Protein AF-0000000067177682 (afdb_homodimer)

Organism: Mycolicibacterium smegmatis (strain ATCC 700084 / mc(2)155) (NCBI:txid246196)

Structure (mmCIF, N/CA/C/O backbone):
data_AF-0000000067177682-model_v1
#
loop_
_entity.id
_entity.type
_entity.pdbx_description
1 polymer 'Short chain dehydrogenase'
#
loop_
_atom_site.group_PDB
_atom_site.id
_atom_site.type_symbol
_atom_site.label_atom_id
_atom_site.label_alt_id
_atom_site.label_comp_id
_atom_site.label_asym_id
_atom_site.label_entity_id
_atom_site.label_seq_id
_atom_site.pdbx_PDB_ins_code
_atom_site.Cartn_x
_atom_site.Cartn_y
_atom_site.Cartn_z
_atom_site.occupancy
_atom_site.B_iso_or_equiv
_atom_site.auth_seq_id
_atom_site.auth_comp_id
_atom_site.auth_asym_id
_atom_site.auth_atom_id
_atom_site.pdbx_PDB_model_num
ATOM 1 N N . MET A 1 1 ? -2.9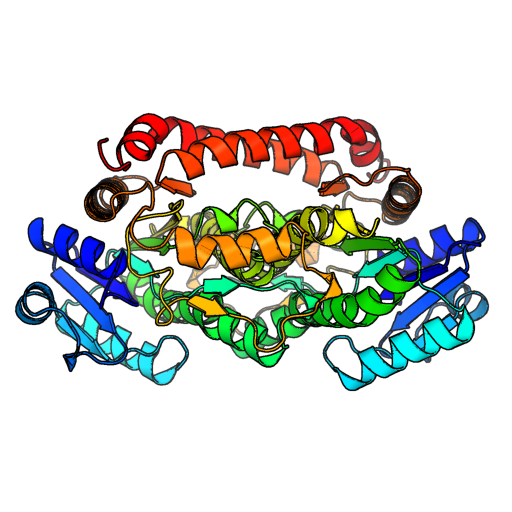43 -32.594 -14.047 1 87.12 1 MET A N 1
ATOM 2 C CA . MET A 1 1 ? -1.732 -31.891 -13.664 1 87.12 1 MET A CA 1
ATOM 3 C C . MET A 1 1 ? -2.043 -30.422 -13.344 1 87.12 1 MET A C 1
ATOM 5 O O . MET A 1 1 ? -3.004 -29.859 -13.875 1 87.12 1 MET A O 1
ATOM 9 N N . THR A 1 2 ? -1.311 -29.797 -12.328 1 96.5 2 THR A N 1
ATOM 10 C CA . THR A 1 2 ? -1.549 -28.406 -11.93 1 96.5 2 THR A CA 1
ATOM 11 C C . THR A 1 2 ? -0.882 -27.438 -12.898 1 96.5 2 THR A C 1
ATOM 13 O O . THR A 1 2 ? 0.23 -27.688 -13.367 1 96.5 2 THR A O 1
ATOM 16 N N . VAL A 1 3 ? -1.558 -26.391 -13.32 1 98.75 3 VAL A N 1
ATOM 17 C CA . VAL A 1 3 ? -1.042 -25.406 -14.258 1 98.75 3 VAL A CA 1
ATOM 18 C C . VAL A 1 3 ? -0.619 -24.141 -13.5 1 98.75 3 VAL A C 1
ATOM 20 O O . VAL A 1 3 ? -1.443 -23.5 -12.852 1 98.75 3 VAL A O 1
ATOM 23 N N . TRP A 1 4 ? 0.678 -23.797 -13.57 1 98.88 4 TRP A N 1
ATOM 24 C CA . TRP A 1 4 ? 1.24 -22.578 -12.977 1 98.88 4 TRP A CA 1
ATOM 25 C C . TRP A 1 4 ? 1.481 -21.516 -14.047 1 98.88 4 TRP A C 1
ATOM 27 O O . TRP A 1 4 ? 2.078 -21.797 -15.086 1 98.88 4 TRP A O 1
ATOM 37 N N . PHE A 1 5 ? 0.987 -20.312 -13.852 1 98.94 5 PHE A N 1
ATOM 38 C CA . PHE A 1 5 ? 1.307 -19.156 -14.672 1 98.94 5 PHE A CA 1
ATOM 39 C C . PHE A 1 5 ? 2.111 -18.125 -13.875 1 98.94 5 PHE A C 1
ATOM 41 O O . PHE A 1 5 ? 1.628 -17.594 -12.875 1 98.94 5 PHE A O 1
ATOM 48 N N . ILE A 1 6 ? 3.355 -17.875 -14.289 1 98.94 6 ILE A N 1
ATOM 49 C CA . ILE A 1 6 ? 4.301 -17.062 -13.531 1 98.94 6 ILE A CA 1
ATOM 50 C C . ILE A 1 6 ? 4.738 -15.859 -14.367 1 98.94 6 ILE A C 1
ATOM 52 O O . ILE A 1 6 ? 5.277 -16.016 -15.461 1 98.94 6 ILE A O 1
ATOM 56 N N . THR A 1 7 ? 4.5 -14.664 -13.859 1 98.81 7 THR A N 1
ATOM 57 C CA . THR A 1 7 ? 4.949 -13.469 -14.562 1 98.81 7 THR A CA 1
ATOM 58 C C . THR A 1 7 ? 6.371 -13.094 -14.141 1 98.81 7 THR A C 1
ATOM 60 O O . THR A 1 7 ? 6.762 -13.32 -12.992 1 98.81 7 THR A O 1
ATOM 63 N N . GLY A 1 8 ? 7.105 -12.445 -15.039 1 96.06 8 GLY A N 1
ATOM 64 C CA . GLY A 1 8 ? 8.461 -12.008 -14.727 1 96.06 8 GLY A CA 1
ATOM 65 C C . GLY A 1 8 ? 9.375 -13.148 -14.328 1 96.06 8 GLY A C 1
ATOM 66 O O . GLY A 1 8 ? 10.047 -13.078 -13.297 1 96.06 8 GLY A O 1
ATOM 67 N N . ALA A 1 9 ? 9.539 -14.156 -15.188 1 94.62 9 ALA A N 1
ATOM 68 C CA . ALA A 1 9 ? 10.188 -15.406 -14.789 1 94.62 9 ALA A CA 1
ATOM 69 C C . ALA A 1 9 ? 11.492 -15.609 -15.547 1 94.62 9 ALA A C 1
ATOM 71 O O . ALA A 1 9 ? 11.961 -16.75 -15.695 1 94.62 9 ALA A O 1
ATOM 72 N N . SER A 1 10 ? 12.047 -14.531 -16.062 1 92.38 10 SER A N 1
ATOM 73 C CA . SER A 1 10 ? 13.258 -14.68 -16.844 1 92.38 10 SER A CA 1
ATOM 74 C C . SER A 1 10 ? 14.492 -14.789 -15.961 1 92.38 10 SER A C 1
ATOM 76 O O . SER A 1 10 ? 15.555 -15.227 -16.406 1 92.38 10 SER A O 1
ATOM 78 N N . ARG A 1 11 ? 14.375 -14.352 -14.758 1 90.44 11 ARG A N 1
ATOM 79 C CA . ARG A 1 11 ? 15.492 -14.406 -13.82 1 90.44 11 ARG A CA 1
ATOM 80 C C . ARG A 1 11 ? 14.992 -14.383 -12.375 1 90.44 11 ARG A C 1
ATOM 82 O O . ARG A 1 11 ? 13.781 -14.359 -12.133 1 90.44 11 ARG A O 1
ATOM 89 N N . GLY A 1 12 ? 15.922 -14.57 -11.5 1 92.56 12 GLY A N 1
ATOM 90 C CA . GLY A 1 12 ? 15.648 -14.359 -10.086 1 92.56 12 GLY A CA 1
ATOM 91 C C . GLY A 1 12 ? 14.648 -15.359 -9.523 1 92.56 12 GLY A C 1
ATOM 92 O O . GLY A 1 12 ? 14.703 -16.547 -9.836 1 92.56 12 GLY A O 1
ATOM 93 N N . LEU A 1 13 ? 13.867 -14.859 -8.625 1 95.38 13 LEU A N 1
ATOM 94 C CA . LEU A 1 13 ? 12.914 -15.688 -7.891 1 95.38 13 LEU A CA 1
ATOM 95 C C . LEU A 1 13 ? 11.891 -16.312 -8.836 1 95.38 13 LEU A C 1
ATOM 97 O O . LEU A 1 13 ? 11.516 -17.469 -8.68 1 95.38 13 LEU A O 1
ATOM 101 N N . GLY A 1 14 ? 11.406 -15.555 -9.859 1 97.12 14 GLY A N 1
ATOM 102 C CA . GLY A 1 14 ? 10.453 -16.062 -10.828 1 97.12 14 GLY A CA 1
ATOM 103 C C . GLY A 1 14 ? 10.969 -17.266 -11.594 1 97.12 14 GLY A C 1
ATOM 104 O O . GLY A 1 14 ? 10.25 -18.25 -11.758 1 97.12 14 GLY A O 1
ATOM 105 N N . ALA A 1 15 ? 12.195 -17.172 -12.016 1 97.38 15 ALA A N 1
ATOM 106 C CA . ALA A 1 15 ? 12.805 -18.297 -12.734 1 97.38 15 ALA A CA 1
ATOM 107 C C . ALA A 1 15 ? 12.93 -19.516 -11.836 1 97.38 15 ALA A C 1
ATOM 109 O O . ALA A 1 15 ? 12.695 -20.656 -12.273 1 97.38 15 ALA A O 1
ATOM 110 N N . GLN A 1 16 ? 13.312 -19.266 -10.578 1 97.88 16 GLN A N 1
ATOM 111 C CA . GLN A 1 16 ? 13.484 -20.375 -9.656 1 97.88 16 GLN A CA 1
ATOM 112 C C . GLN A 1 16 ? 12.148 -21.031 -9.328 1 97.88 16 GLN A C 1
ATOM 114 O O . GLN A 1 16 ? 12.07 -22.25 -9.188 1 97.88 16 GLN A O 1
ATOM 119 N N . ILE A 1 17 ? 11.094 -20.25 -9.195 1 98.62 17 ILE A N 1
ATOM 120 C CA . ILE A 1 17 ? 9.766 -20.812 -8.969 1 98.62 17 ILE A CA 1
ATOM 121 C C . ILE A 1 17 ? 9.344 -21.656 -10.164 1 98.62 17 ILE A C 1
ATOM 123 O O . ILE A 1 17 ? 8.812 -22.75 -10 1 98.62 17 ILE A O 1
ATOM 127 N N . ALA A 1 18 ? 9.586 -21.156 -11.367 1 98.69 18 ALA A N 1
ATOM 128 C CA . ALA A 1 18 ? 9.266 -21.906 -12.578 1 98.69 18 ALA A CA 1
ATOM 129 C C . ALA A 1 18 ? 9.992 -23.234 -12.602 1 98.69 18 ALA A C 1
ATOM 131 O O . ALA A 1 18 ? 9.383 -24.281 -12.852 1 98.69 18 ALA A O 1
ATOM 132 N N . ARG A 1 19 ? 11.32 -23.25 -12.289 1 98.5 19 ARG A N 1
ATOM 133 C CA . ARG A 1 19 ? 12.117 -24.469 -12.266 1 98.5 19 ARG A CA 1
ATOM 134 C C . ARG A 1 19 ? 11.555 -25.469 -11.266 1 98.5 19 ARG A C 1
ATOM 136 O O . ARG A 1 19 ? 11.43 -26.656 -11.57 1 98.5 19 ARG A O 1
ATOM 143 N N . THR A 1 20 ? 11.266 -24.938 -10.086 1 98.69 20 THR A N 1
ATOM 144 C CA . THR A 1 20 ? 10.766 -25.797 -9.023 1 98.69 20 THR A CA 1
ATOM 145 C C . THR A 1 20 ? 9.461 -26.469 -9.438 1 98.69 20 THR A C 1
ATOM 147 O O . THR A 1 20 ? 9.281 -27.672 -9.25 1 98.69 20 THR A O 1
ATOM 150 N N . ALA A 1 21 ? 8.508 -25.688 -9.992 1 98.69 21 ALA A N 1
ATOM 151 C CA . ALA A 1 21 ? 7.227 -26.234 -10.438 1 98.69 21 ALA A CA 1
ATOM 152 C C . ALA A 1 21 ? 7.426 -27.266 -11.539 1 98.69 21 ALA A C 1
ATOM 154 O O . ALA A 1 21 ? 6.805 -28.328 -11.516 1 98.69 21 ALA A O 1
ATOM 155 N N . LEU A 1 22 ? 8.289 -26.984 -12.523 1 98.56 22 LEU A N 1
ATOM 156 C CA . LEU A 1 22 ? 8.602 -27.906 -13.609 1 98.56 22 LEU A CA 1
ATOM 157 C C . LEU A 1 22 ? 9.188 -29.203 -13.07 1 98.56 22 LEU A C 1
ATOM 159 O O . LEU A 1 22 ? 8.789 -30.297 -13.492 1 98.56 22 LEU A O 1
ATOM 163 N N . ASP A 1 23 ? 10.102 -29.047 -12.133 1 98.25 23 ASP A N 1
ATOM 164 C CA . ASP A 1 23 ? 10.789 -30.188 -11.555 1 98.25 23 ASP A CA 1
ATOM 165 C C . ASP A 1 23 ? 9.812 -31.109 -10.82 1 98.25 23 ASP A C 1
ATOM 167 O O . ASP A 1 23 ? 10.062 -32.312 -10.68 1 98.25 23 ASP A O 1
ATOM 171 N N . HIS A 1 24 ? 8.742 -30.594 -10.398 1 98.06 24 HIS A N 1
ATOM 172 C CA . HIS A 1 24 ? 7.742 -31.375 -9.68 1 98.06 24 HIS A CA 1
ATOM 173 C C . HIS A 1 24 ? 6.629 -31.844 -10.617 1 98.06 24 HIS A C 1
ATOM 175 O O . HIS A 1 24 ? 5.59 -32.312 -10.164 1 98.06 24 HIS A O 1
ATOM 181 N N . GLY A 1 25 ? 6.723 -31.562 -11.93 1 97.62 25 GLY A N 1
ATOM 182 C CA . GLY A 1 25 ? 5.859 -32.156 -12.93 1 97.62 25 GLY A CA 1
ATOM 183 C C . GLY A 1 25 ? 4.664 -31.297 -13.289 1 97.62 25 GLY A C 1
ATOM 184 O O . GLY A 1 25 ? 3.748 -31.734 -13.977 1 97.62 25 GLY A O 1
ATOM 185 N N . ALA A 1 26 ? 4.656 -30.047 -12.836 1 98.31 26 ALA A N 1
ATOM 186 C CA . ALA A 1 26 ? 3.557 -29.141 -13.172 1 98.31 26 ALA A CA 1
ATOM 187 C C . ALA A 1 26 ? 3.668 -28.656 -14.609 1 98.31 26 ALA A C 1
ATOM 189 O O . ALA A 1 26 ? 4.758 -28.641 -15.18 1 98.31 26 ALA A O 1
ATOM 190 N N . ASP A 1 27 ? 2.525 -28.359 -15.203 1 98.56 27 ASP A N 1
ATOM 191 C CA . ASP A 1 27 ? 2.523 -27.531 -16.406 1 98.56 27 ASP A CA 1
ATOM 192 C C . ASP A 1 27 ? 2.801 -26.062 -16.062 1 98.56 27 ASP A C 1
ATOM 194 O O . ASP A 1 27 ? 2.174 -25.5 -15.156 1 98.56 27 ASP A O 1
ATOM 198 N N . VAL A 1 28 ? 3.797 -25.5 -16.734 1 98.81 28 VAL A N 1
ATOM 199 C CA . VAL A 1 28 ? 4.211 -24.156 -16.344 1 98.81 28 VAL A CA 1
ATOM 200 C C . VAL A 1 28 ? 4.164 -23.234 -17.578 1 98.81 28 VAL A C 1
ATOM 202 O O . VAL A 1 28 ? 4.719 -23.562 -18.625 1 98.81 28 VAL A O 1
ATOM 205 N N . ALA A 1 29 ? 3.447 -22.141 -17.5 1 98.88 29 ALA A N 1
ATOM 206 C CA . ALA A 1 29 ? 3.57 -21 -18.406 1 98.88 29 ALA A CA 1
ATOM 207 C C . ALA A 1 29 ? 4.348 -19.859 -17.766 1 98.88 29 ALA A C 1
ATOM 209 O O . ALA A 1 29 ? 4.168 -19.562 -16.578 1 98.88 29 ALA A O 1
ATOM 210 N N . VAL A 1 30 ? 5.238 -19.266 -18.547 1 98.81 30 VAL A N 1
ATOM 211 C CA . VAL A 1 30 ? 5.996 -18.125 -18.062 1 98.81 30 VAL A CA 1
ATOM 212 C C . VAL A 1 30 ? 5.727 -16.906 -18.938 1 98.81 30 VAL A C 1
ATOM 214 O O . VAL A 1 30 ? 5.793 -17 -20.172 1 98.81 30 VAL A O 1
ATOM 217 N N . GLY A 1 31 ? 5.25 -15.805 -18.344 1 98.62 31 GLY A N 1
ATOM 218 C CA . GLY A 1 31 ? 5.078 -14.539 -19.031 1 98.62 31 GLY A CA 1
ATOM 219 C C . GLY A 1 31 ? 6.277 -13.617 -18.891 1 98.62 31 GLY A C 1
ATOM 220 O O . GLY A 1 31 ? 6.594 -13.164 -17.797 1 98.62 31 GLY A O 1
ATOM 221 N N . VAL A 1 32 ? 6.906 -13.344 -19.953 1 97.94 32 VAL A N 1
ATOM 222 C CA . VAL A 1 32 ? 8.109 -12.516 -19.953 1 97.94 32 VAL A CA 1
ATOM 223 C C . VAL A 1 32 ? 8.078 -11.547 -21.125 1 97.94 32 VAL A C 1
ATOM 225 O O . VAL A 1 32 ? 7.395 -11.797 -22.125 1 97.94 32 VAL A O 1
ATOM 228 N N . ARG A 1 33 ? 8.82 -10.469 -21.062 1 95.5 33 ARG A N 1
ATOM 229 C CA . ARG A 1 33 ? 8.812 -9.438 -22.094 1 95.5 33 ARG A CA 1
ATOM 230 C C . ARG A 1 33 ? 9.492 -9.945 -23.375 1 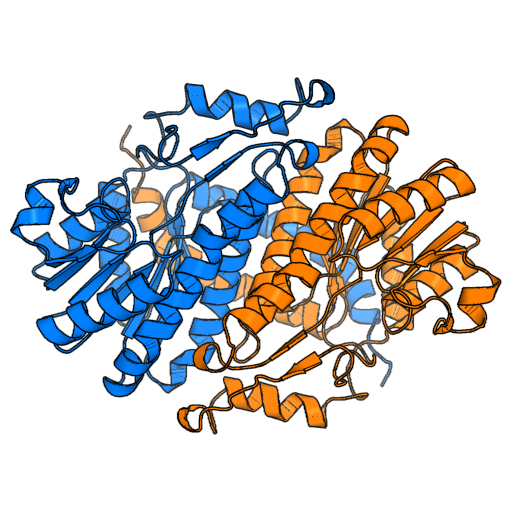95.5 33 ARG A C 1
ATOM 232 O O . ARG A 1 33 ? 9.047 -9.641 -24.484 1 95.5 33 ARG A O 1
ATOM 239 N N . ASN A 1 34 ? 10.531 -10.664 -23.109 1 95.69 34 ASN A N 1
ATOM 240 C CA . ASN A 1 34 ? 11.289 -11.234 -24.219 1 95.69 34 ASN A CA 1
ATOM 241 C C . ASN A 1 34 ? 11.531 -12.727 -24.031 1 95.69 34 ASN A C 1
ATOM 243 O O . ASN A 1 34 ? 12.531 -13.125 -23.422 1 95.69 34 ASN A O 1
ATOM 247 N N . PRO A 1 35 ? 10.734 -13.539 -24.656 1 95.69 35 PRO A N 1
ATOM 248 C CA . PRO A 1 35 ? 10.859 -14.992 -24.484 1 95.69 35 PRO A CA 1
ATOM 249 C C . PRO A 1 35 ? 12.219 -15.523 -24.938 1 95.69 35 PRO A C 1
ATOM 251 O O . PRO A 1 35 ? 12.664 -16.562 -24.453 1 95.69 35 PRO A O 1
ATOM 254 N N . ASP A 1 36 ? 12.883 -14.797 -25.781 1 93.88 36 ASP A N 1
ATOM 255 C CA . ASP A 1 36 ? 14.156 -15.266 -26.312 1 93.88 36 ASP A CA 1
ATOM 256 C C . ASP A 1 36 ? 15.258 -15.195 -25.25 1 93.88 36 ASP A C 1
ATOM 258 O O . ASP A 1 36 ? 16.312 -15.805 -25.406 1 93.88 36 ASP A O 1
ATOM 262 N N . LEU A 1 37 ? 14.961 -14.516 -24.188 1 91.5 37 LEU A N 1
ATOM 263 C CA . LEU A 1 37 ? 15.961 -14.32 -23.141 1 91.5 37 LEU A CA 1
ATOM 264 C C . LEU A 1 37 ? 15.766 -15.32 -22 1 91.5 37 LEU A C 1
ATOM 266 O O . LEU A 1 37 ? 16.531 -15.32 -21.031 1 91.5 37 LEU A O 1
ATOM 270 N N . LEU A 1 38 ? 14.844 -16.219 -22.156 1 96.31 38 LEU A N 1
ATOM 271 C CA . LEU A 1 38 ? 14.617 -17.219 -21.109 1 96.31 38 LEU A CA 1
ATOM 272 C C . LEU A 1 38 ? 15.781 -18.203 -21.047 1 96.31 38 LEU A C 1
ATOM 274 O O . LEU A 1 38 ? 16.328 -18.594 -22.062 1 96.31 38 LEU A O 1
ATOM 278 N N . PRO A 1 39 ? 16.156 -18.547 -19.828 1 95.69 39 PRO A N 1
ATOM 279 C CA . PRO A 1 39 ? 17.125 -19.656 -19.734 1 95.69 39 PRO A CA 1
ATOM 280 C C . PRO A 1 39 ? 16.656 -20.906 -20.469 1 95.69 39 PRO A C 1
ATOM 282 O O . PRO A 1 39 ? 15.477 -21.234 -20.453 1 95.69 39 PRO A O 1
ATOM 285 N N . SER A 1 40 ? 17.609 -21.641 -21.047 1 96.25 40 SER A N 1
ATOM 286 C CA . SER A 1 40 ? 17.297 -22.781 -21.891 1 96.25 40 SER A CA 1
ATOM 287 C C . SER A 1 40 ? 16.5 -23.844 -21.141 1 96.25 40 SER A C 1
ATOM 289 O O . SER A 1 40 ? 15.594 -24.469 -21.688 1 96.25 40 SER A O 1
ATOM 291 N N . ASP A 1 41 ? 16.844 -24.031 -19.844 1 96.44 41 ASP A N 1
ATOM 292 C CA . ASP A 1 41 ? 16.188 -25.078 -19.062 1 96.44 41 ASP A CA 1
ATOM 293 C C . ASP A 1 41 ? 14.711 -24.781 -18.844 1 96.44 41 ASP A C 1
ATOM 295 O O . ASP A 1 41 ? 13.898 -25.688 -18.688 1 96.44 41 ASP A O 1
ATOM 299 N N . ILE A 1 42 ? 14.359 -23.531 -18.844 1 97.44 42 ILE A N 1
ATOM 300 C CA . ILE A 1 42 ? 12.969 -23.125 -18.719 1 97.44 42 ILE A CA 1
ATOM 301 C C . ILE A 1 42 ? 12.305 -23.094 -20.094 1 97.44 42 ILE A C 1
ATOM 303 O O . ILE A 1 42 ? 11.203 -23.609 -20.266 1 97.44 42 ILE A O 1
ATOM 307 N N . ALA A 1 43 ? 13.016 -22.484 -21.047 1 96.81 43 ALA A N 1
ATOM 308 C CA . ALA A 1 43 ? 12.477 -22.312 -22.391 1 96.81 43 ALA A CA 1
ATOM 309 C C . ALA A 1 43 ? 12.086 -23.656 -23 1 96.81 43 ALA A C 1
ATOM 311 O O . ALA A 1 43 ? 11.117 -23.734 -23.766 1 96.81 43 ALA A O 1
ATOM 312 N N . GLU A 1 44 ? 12.758 -24.75 -22.688 1 97.38 44 GLU A N 1
ATOM 313 C CA . GLU A 1 44 ? 12.547 -26.062 -23.297 1 97.38 44 GLU A CA 1
ATOM 314 C C . GLU A 1 44 ? 11.383 -26.797 -22.625 1 97.38 44 GLU A C 1
ATOM 316 O O . GLU A 1 44 ? 10.828 -27.734 -23.203 1 97.38 44 GLU A O 1
ATOM 321 N N . ARG A 1 45 ? 11.055 -26.391 -21.438 1 98.06 45 ARG A N 1
ATOM 322 C CA . ARG A 1 45 ? 10.109 -27.188 -20.672 1 98.06 45 ARG A CA 1
ATOM 323 C C . ARG A 1 45 ? 8.82 -26.422 -20.422 1 98.06 45 ARG A C 1
ATOM 325 O O . ARG A 1 45 ? 7.758 -27.031 -20.234 1 98.06 45 ARG A O 1
ATOM 332 N N . ALA A 1 46 ? 8.891 -25.094 -20.328 1 98.5 46 ALA A N 1
ATOM 333 C CA . ALA A 1 46 ? 7.738 -24.266 -20 1 98.5 46 ALA A CA 1
ATOM 334 C C . ALA A 1 46 ? 7.121 -23.672 -21.266 1 98.5 46 ALA A C 1
ATOM 336 O O . ALA A 1 46 ? 7.762 -23.641 -22.328 1 98.5 46 ALA A O 1
ATOM 337 N N . PHE A 1 47 ? 5.863 -23.312 -21.203 1 98.62 47 PHE A N 1
ATOM 338 C CA . PHE A 1 47 ? 5.195 -22.562 -22.266 1 98.62 47 PHE A CA 1
ATOM 339 C C . PHE A 1 47 ? 5.434 -21.062 -22.094 1 98.62 47 PHE A C 1
ATOM 341 O O . PHE A 1 47 ? 4.891 -20.438 -21.172 1 98.62 47 PHE A O 1
ATOM 348 N N . ALA A 1 48 ? 6.293 -20.5 -22.969 1 98.56 48 ALA A N 1
ATOM 349 C CA . ALA A 1 48 ? 6.641 -19.078 -22.859 1 98.56 48 ALA A CA 1
ATOM 350 C C . ALA A 1 48 ? 5.656 -18.219 -23.625 1 98.56 48 ALA A C 1
ATOM 352 O O . ALA A 1 48 ? 5.324 -18.5 -24.766 1 98.56 48 ALA A O 1
ATOM 353 N N . VAL A 1 49 ? 5.129 -17.188 -22.969 1 98.38 49 VAL A N 1
ATOM 354 C CA . VAL A 1 49 ? 4.27 -16.203 -23.625 1 98.38 49 VAL A CA 1
ATOM 355 C C . VAL A 1 49 ? 4.852 -14.805 -23.469 1 98.38 49 VAL A C 1
ATOM 357 O O . VAL A 1 49 ? 5.426 -14.492 -22.422 1 98.38 49 VAL A O 1
ATOM 360 N N . ARG A 1 50 ? 4.723 -14 -24.5 1 98.31 50 ARG A N 1
ATOM 361 C CA . ARG A 1 50 ? 5.129 -12.602 -24.391 1 98.31 50 ARG A CA 1
ATOM 362 C C . ARG A 1 50 ? 4.176 -11.812 -23.516 1 98.31 50 ARG A C 1
ATOM 364 O O . ARG A 1 50 ? 2.961 -11.828 -23.734 1 98.31 50 ARG A O 1
ATOM 371 N N . LEU A 1 51 ? 4.785 -11.148 -22.516 1 98.69 51 LEU A N 1
ATOM 372 C CA . LEU A 1 51 ? 3.939 -10.414 -21.594 1 98.69 51 LEU A CA 1
ATOM 373 C C . LEU A 1 51 ? 4.695 -9.234 -20.984 1 98.69 51 LEU A C 1
ATOM 375 O O . LEU A 1 51 ? 5.691 -9.43 -20.281 1 98.69 51 LEU A O 1
ATOM 379 N N . ASP A 1 52 ? 4.297 -8.055 -21.328 1 98.5 52 ASP A N 1
ATOM 380 C CA . ASP A 1 52 ? 4.527 -6.855 -20.547 1 98.5 52 ASP A CA 1
ATOM 381 C C . ASP A 1 52 ? 3.312 -6.52 -19.688 1 98.5 52 ASP A C 1
ATOM 383 O O . ASP A 1 52 ? 2.266 -6.125 -20.203 1 98.5 52 ASP A O 1
ATOM 387 N N . VAL A 1 53 ? 3.473 -6.703 -18.359 1 98.56 53 VAL A N 1
ATOM 388 C CA . VAL A 1 53 ? 2.314 -6.605 -17.469 1 98.56 53 VAL A CA 1
ATOM 389 C C . VAL A 1 53 ? 1.814 -5.164 -17.438 1 98.56 53 VAL A C 1
ATOM 391 O O . VAL A 1 53 ? 0.748 -4.883 -16.875 1 98.56 53 VAL A O 1
ATOM 394 N N . THR A 1 54 ? 2.557 -4.199 -17.984 1 98.06 54 THR A N 1
ATOM 395 C CA . THR A 1 54 ? 2.113 -2.812 -18.031 1 98.06 54 THR A CA 1
ATOM 396 C C . THR A 1 54 ? 1.292 -2.541 -19.281 1 98.06 54 THR A C 1
ATOM 398 O O . THR A 1 54 ? 0.85 -1.414 -19.516 1 98.06 54 THR A O 1
ATOM 401 N N . HIS A 1 55 ? 1.115 -3.529 -20.125 1 98.06 55 HIS A N 1
ATOM 402 C CA . HIS A 1 55 ? 0.343 -3.398 -21.359 1 98.06 55 HIS A CA 1
ATOM 403 C C . HIS A 1 55 ? -0.87 -4.324 -21.344 1 98.06 55 HIS A C 1
ATOM 405 O O . HIS A 1 55 ? -0.732 -5.539 -21.516 1 98.06 55 HIS A O 1
ATOM 411 N N . ASP A 1 56 ? -2.039 -3.766 -21.328 1 97.06 56 ASP A N 1
ATOM 412 C CA . ASP A 1 56 ? -3.281 -4.512 -21.156 1 97.06 56 ASP A CA 1
ATOM 413 C C . ASP A 1 56 ? -3.471 -5.523 -22.297 1 97.06 56 ASP A C 1
ATOM 415 O O . ASP A 1 56 ? -3.934 -6.641 -22.062 1 97.06 56 ASP A O 1
ATOM 419 N N . ALA A 1 57 ? -3.168 -5.148 -23.453 1 97.38 57 ALA A N 1
ATOM 420 C CA . ALA A 1 57 ? -3.342 -6.043 -24.594 1 97.38 57 ALA A CA 1
ATOM 421 C C . ALA A 1 57 ? -2.461 -7.281 -24.453 1 97.38 57 ALA A C 1
ATOM 423 O O . ALA A 1 57 ? -2.867 -8.383 -24.828 1 97.38 57 ALA A O 1
ATOM 424 N N . ASP A 1 58 ? -1.242 -7.074 -23.984 1 98.44 58 ASP A N 1
ATOM 425 C CA . ASP A 1 58 ? -0.361 -8.211 -23.734 1 98.44 58 ASP A CA 1
ATOM 426 C C . ASP A 1 58 ? -0.963 -9.164 -22.703 1 98.44 58 ASP A C 1
ATOM 428 O O . ASP A 1 58 ? -0.872 -10.383 -22.844 1 98.44 58 ASP A O 1
ATOM 432 N N . ILE A 1 59 ? -1.541 -8.625 -21.688 1 98.81 59 ILE A N 1
ATOM 433 C CA . ILE A 1 59 ? -2.107 -9.422 -20.609 1 98.81 59 ILE A CA 1
ATOM 434 C C . ILE A 1 59 ? -3.227 -10.305 -21.141 1 98.81 59 ILE A C 1
ATOM 436 O O . ILE A 1 59 ? -3.227 -11.523 -20.922 1 98.81 59 ILE A O 1
ATOM 440 N N . SER A 1 60 ? -4.137 -9.688 -21.844 1 98.38 60 SER A N 1
ATOM 441 C CA . SER A 1 60 ? -5.258 -10.438 -22.406 1 98.38 60 SER A CA 1
ATOM 442 C C . SER A 1 60 ? -4.773 -11.555 -23.328 1 98.38 60 SER A C 1
ATOM 444 O O . SER A 1 60 ? -5.258 -12.68 -23.25 1 98.38 60 SER A O 1
ATOM 446 N N . ALA A 1 61 ? -3.842 -11.234 -24.172 1 98.62 61 ALA A N 1
ATOM 447 C CA . ALA A 1 61 ? -3.311 -12.211 -25.125 1 98.62 61 ALA A CA 1
ATOM 448 C C . ALA A 1 61 ? -2.594 -13.352 -24.391 1 98.62 61 ALA A C 1
ATOM 450 O O . ALA A 1 61 ? -2.748 -14.516 -24.766 1 98.62 61 ALA A O 1
ATOM 451 N N . ALA A 1 62 ? -1.803 -13.016 -23.406 1 98.81 62 ALA A N 1
ATOM 452 C CA . ALA A 1 62 ? -1.044 -14.023 -22.656 1 98.81 62 ALA A CA 1
ATOM 453 C C . ALA A 1 62 ? -1.977 -14.977 -21.922 1 98.81 62 ALA A C 1
ATOM 455 O O . ALA A 1 62 ? -1.804 -16.188 -21.984 1 98.81 62 ALA A O 1
ATOM 456 N N . VAL A 1 63 ? -2.971 -14.422 -21.219 1 98.88 63 VAL A N 1
ATOM 457 C CA . VAL A 1 63 ? -3.91 -15.242 -20.453 1 98.88 63 VAL A CA 1
ATOM 458 C C . VAL A 1 63 ? -4.691 -16.141 -21.406 1 98.88 63 VAL A C 1
ATOM 460 O O . VAL A 1 63 ? -4.867 -17.344 -21.141 1 98.88 63 VAL A O 1
ATOM 463 N N . ALA A 1 64 ? -5.094 -15.57 -22.516 1 98.69 64 ALA A N 1
ATOM 464 C CA . ALA A 1 64 ? -5.812 -16.359 -23.516 1 98.69 64 ALA A CA 1
ATOM 465 C C . ALA A 1 64 ? -4.953 -17.516 -24.031 1 98.69 64 ALA A C 1
ATOM 467 O O . ALA A 1 64 ? -5.434 -18.641 -24.172 1 98.69 64 ALA A O 1
ATOM 468 N N . ALA A 1 65 ? -3.725 -17.266 -24.328 1 98.81 65 ALA A N 1
ATOM 469 C CA . ALA A 1 65 ? -2.811 -18.281 -24.844 1 98.81 65 ALA A CA 1
ATOM 470 C C . ALA A 1 65 ? -2.609 -19.406 -23.828 1 98.81 65 ALA A C 1
ATOM 472 O O . ALA A 1 65 ? -2.582 -20.578 -24.203 1 98.81 65 ALA A O 1
ATOM 473 N N . VAL A 1 66 ? -2.463 -19.062 -22.547 1 98.81 66 VAL A N 1
ATOM 474 C CA . VAL A 1 66 ? -2.24 -20.047 -21.5 1 98.81 66 VAL A CA 1
ATOM 475 C C . VAL A 1 66 ? -3.482 -20.922 -21.344 1 98.81 66 VAL A C 1
ATOM 477 O O . VAL A 1 66 ? -3.377 -22.156 -21.25 1 98.81 66 VAL A O 1
ATOM 480 N N . VAL A 1 67 ? -4.621 -20.312 -21.391 1 98.62 67 VAL A N 1
ATOM 481 C CA . VAL A 1 67 ? -5.871 -21.047 -21.234 1 98.62 67 VAL A CA 1
ATOM 482 C C . VAL A 1 67 ? -6.094 -21.938 -22.453 1 98.62 67 VAL A C 1
ATOM 484 O O . VAL A 1 67 ? -6.57 -23.062 -22.328 1 98.62 67 VAL A O 1
ATOM 487 N N . GLU A 1 68 ? -5.809 -21.375 -23.578 1 98.5 68 GLU A N 1
ATOM 488 C CA . GLU A 1 68 ? -5.922 -22.188 -24.797 1 98.5 68 GLU A CA 1
ATOM 489 C C . GLU A 1 68 ? -5.02 -23.422 -24.734 1 98.5 68 GLU A C 1
ATOM 491 O O . GLU A 1 68 ? -5.43 -24.516 -25.109 1 98.5 68 GLU A O 1
ATOM 496 N N . ARG A 1 69 ? -3.861 -23.312 -24.234 1 98.5 69 ARG A N 1
ATOM 497 C CA . ARG A 1 69 ? -2.863 -24.375 -24.203 1 98.5 69 ARG A CA 1
ATOM 498 C C . ARG A 1 69 ? -3.217 -25.422 -23.141 1 98.5 69 ARG A C 1
ATOM 500 O O . ARG A 1 69 ? -3.1 -26.625 -23.391 1 98.5 69 ARG A O 1
ATOM 507 N N . PHE A 1 70 ? -3.588 -24.969 -21.969 1 98.38 70 PHE A N 1
ATOM 508 C CA . PHE A 1 70 ? -3.65 -25.891 -20.844 1 98.38 70 PHE A CA 1
ATOM 509 C 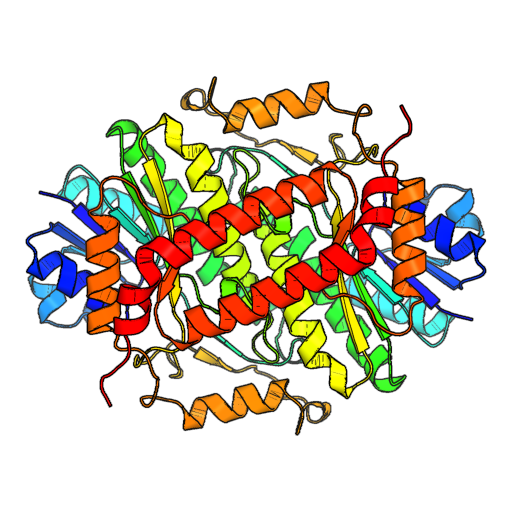C . PHE A 1 70 ? -5.09 -26.078 -20.391 1 98.38 70 PHE A C 1
ATOM 511 O O . PHE A 1 70 ? -5.379 -26.984 -19.594 1 98.38 70 PHE A O 1
ATOM 518 N N . GLY A 1 71 ? -6.027 -25.188 -20.812 1 97.75 71 GLY A N 1
ATOM 519 C CA . GLY A 1 71 ? -7.438 -25.297 -20.469 1 97.75 71 GLY A CA 1
ATOM 520 C C . GLY A 1 71 ? -7.781 -24.609 -19.156 1 97.75 71 GLY A C 1
ATOM 521 O O . GLY A 1 71 ? -8.961 -24.375 -18.859 1 97.75 71 GLY A O 1
ATOM 522 N N . ARG A 1 72 ? -6.742 -24.266 -18.359 1 97.75 72 ARG A N 1
ATOM 523 C CA . ARG A 1 72 ? -6.98 -23.688 -17.047 1 97.75 72 ARG A CA 1
ATOM 524 C C . ARG A 1 72 ? -5.723 -23.031 -16.5 1 97.75 72 ARG A C 1
ATOM 526 O O . ARG A 1 72 ? -4.648 -23.141 -17.094 1 97.75 72 ARG A O 1
ATOM 533 N N . ILE A 1 73 ? -5.875 -22.281 -15.445 1 98.75 73 ILE A N 1
ATOM 534 C CA . ILE A 1 73 ? -4.805 -21.766 -14.602 1 98.75 73 ILE A CA 1
ATOM 535 C C . ILE A 1 73 ? -5.102 -22.078 -13.141 1 98.75 73 ILE A C 1
ATOM 537 O O . ILE A 1 73 ? -6.062 -21.547 -12.57 1 98.75 73 ILE A O 1
ATOM 541 N N . ASP A 1 74 ? -4.238 -22.875 -12.531 1 98.81 74 ASP A N 1
ATOM 542 C CA . ASP A 1 74 ? -4.473 -23.297 -11.148 1 98.81 74 ASP A CA 1
ATOM 543 C C . ASP A 1 74 ? -3.766 -22.375 -10.164 1 98.81 74 ASP A C 1
ATOM 545 O O . ASP A 1 74 ? -4.273 -22.125 -9.07 1 98.81 74 ASP A O 1
ATOM 549 N N . VAL A 1 75 ? -2.584 -21.953 -10.469 1 98.94 75 VAL A N 1
ATOM 550 C CA . VAL A 1 75 ? -1.772 -21.078 -9.641 1 98.94 75 VAL A CA 1
ATOM 551 C C . VAL A 1 75 ? -1.245 -19.906 -10.477 1 98.94 75 VAL A C 1
ATOM 553 O O . VAL A 1 75 ? -0.584 -20.125 -11.492 1 98.94 75 VAL A O 1
ATOM 556 N N . LEU A 1 76 ? -1.612 -18.734 -10.18 1 98.94 76 LEU A N 1
ATOM 557 C CA . LEU A 1 76 ? -1.019 -17.531 -10.75 1 98.94 76 LEU A CA 1
ATOM 558 C C . LEU A 1 76 ? 0.029 -16.953 -9.805 1 98.94 76 LEU A C 1
ATOM 560 O O . LEU A 1 76 ? -0.268 -16.656 -8.648 1 98.94 76 LEU A O 1
ATOM 564 N N . VAL A 1 77 ? 1.242 -16.844 -10.227 1 98.94 77 VAL A N 1
ATOM 565 C CA . VAL A 1 77 ? 2.303 -16.188 -9.477 1 98.94 77 VAL A CA 1
ATOM 566 C C . VAL A 1 77 ? 2.59 -14.812 -10.094 1 98.94 77 VAL A C 1
ATOM 568 O O . VAL A 1 77 ? 3.234 -14.727 -11.141 1 98.94 77 VAL A O 1
ATOM 571 N N . ASN A 1 78 ? 2.08 -13.82 -9.453 1 98.88 78 ASN A N 1
ATOM 572 C CA . ASN A 1 78 ? 2.441 -12.453 -9.812 1 98.88 78 ASN A CA 1
ATOM 573 C C . ASN A 1 78 ? 3.82 -12.078 -9.273 1 98.88 78 ASN A C 1
ATOM 575 O O . ASN A 1 78 ? 3.939 -11.578 -8.156 1 98.88 78 ASN A O 1
ATOM 579 N N . ASN A 1 79 ? 4.809 -12.242 -10.117 1 98.62 79 ASN A N 1
ATOM 580 C CA . ASN A 1 79 ? 6.195 -12.07 -9.695 1 98.62 79 ASN A CA 1
ATOM 581 C C . ASN A 1 79 ? 6.84 -10.859 -10.359 1 98.62 79 ASN A C 1
ATOM 583 O O . ASN A 1 79 ? 7.801 -10.289 -9.836 1 98.62 79 ASN A O 1
ATOM 587 N N . ALA A 1 80 ? 6.312 -10.461 -11.562 1 98 80 ALA A N 1
ATOM 588 C CA . ALA A 1 80 ? 6.867 -9.297 -12.258 1 98 80 ALA A CA 1
ATOM 589 C C . ALA A 1 80 ? 6.91 -8.078 -11.336 1 98 80 ALA A C 1
ATOM 591 O O . ALA A 1 80 ? 5.918 -7.766 -10.672 1 98 80 ALA A O 1
ATOM 592 N N . GLY A 1 81 ? 8 -7.457 -11.219 1 96.81 81 GLY A N 1
ATOM 593 C CA . GLY A 1 81 ? 8.18 -6.277 -10.391 1 96.81 81 GLY A CA 1
ATOM 594 C C . GLY A 1 81 ? 9.609 -5.754 -10.398 1 96.81 81 GLY A C 1
ATOM 595 O O . GLY A 1 81 ? 10.5 -6.383 -10.977 1 96.81 81 GLY A O 1
ATOM 596 N N . ARG A 1 82 ? 9.797 -4.598 -9.859 1 96.62 82 ARG A N 1
ATOM 597 C CA . ARG A 1 82 ? 11.117 -3.992 -9.734 1 96.62 82 ARG A CA 1
ATOM 598 C C . ARG A 1 82 ? 11.203 -3.129 -8.477 1 96.62 82 ARG A C 1
ATOM 600 O O . ARG A 1 82 ? 10.188 -2.863 -7.832 1 96.62 82 ARG A O 1
ATOM 607 N N . GLY A 1 83 ? 12.484 -2.822 -8.18 1 96.38 83 GLY A N 1
ATOM 608 C CA . GLY A 1 83 ? 12.727 -1.923 -7.062 1 96.38 83 GLY A CA 1
ATOM 609 C C . GLY A 1 83 ? 12.945 -0.484 -7.492 1 96.38 83 GLY A C 1
ATOM 610 O O . GLY A 1 83 ? 13.109 -0.203 -8.68 1 96.38 83 GLY A O 1
ATOM 611 N N . LEU A 1 84 ? 12.82 0.393 -6.594 1 96.5 84 LEU A N 1
ATOM 612 C CA . LEU A 1 84 ? 13.148 1.807 -6.742 1 96.5 84 LEU A CA 1
ATOM 613 C C . LEU A 1 84 ? 13.68 2.381 -5.434 1 96.5 84 LEU A C 1
ATOM 615 O O . LEU A 1 84 ? 13 2.336 -4.406 1 96.5 84 LEU A O 1
ATOM 619 N N . LEU A 1 85 ? 14.875 2.826 -5.473 1 95.62 85 LEU A N 1
ATOM 620 C CA . LEU A 1 85 ? 15.469 3.465 -4.305 1 95.62 85 LEU A CA 1
ATOM 621 C C . LEU A 1 85 ? 15.516 4.98 -4.477 1 95.62 85 LEU A C 1
ATOM 623 O O . LEU A 1 85 ? 15.453 5.484 -5.602 1 95.62 85 LEU A O 1
ATOM 627 N N . GLY A 1 86 ? 15.625 5.68 -3.32 1 96.38 86 GLY A N 1
ATOM 628 C CA . GLY A 1 86 ? 15.742 7.129 -3.266 1 96.38 86 GLY A CA 1
ATOM 629 C C . GLY A 1 86 ? 14.938 7.75 -2.143 1 96.38 86 GLY A C 1
ATOM 630 O O . GLY A 1 86 ? 13.852 7.277 -1.817 1 96.38 86 GLY A O 1
ATOM 631 N N . ALA A 1 87 ? 15.547 8.805 -1.604 1 97.81 87 ALA A N 1
ATOM 632 C CA . ALA A 1 87 ? 14.688 9.625 -0.757 1 97.81 87 ALA A CA 1
ATOM 633 C C . ALA A 1 87 ? 13.469 10.125 -1.532 1 97.81 87 ALA A C 1
ATOM 635 O O . ALA A 1 87 ? 13.523 10.266 -2.756 1 97.81 87 ALA A O 1
ATOM 636 N N . LEU A 1 88 ? 12.398 10.375 -0.819 1 98 88 LEU A N 1
ATOM 637 C CA . LEU A 1 88 ? 11.164 10.758 -1.493 1 98 88 LEU A CA 1
ATOM 638 C C . LEU A 1 88 ? 11.391 11.961 -2.406 1 98 88 LEU A C 1
ATOM 640 O O . LEU A 1 88 ? 10.93 11.969 -3.547 1 98 88 LEU A O 1
ATOM 644 N N . GLU A 1 89 ? 12.148 12.938 -1.941 1 97.56 89 GLU A N 1
ATOM 645 C CA . GLU A 1 89 ? 12.398 14.18 -2.676 1 97.56 89 GLU A CA 1
ATOM 646 C C . GLU A 1 89 ? 13.203 13.914 -3.943 1 97.56 89 GLU A C 1
ATOM 648 O O . GLU A 1 89 ? 13.234 14.75 -4.848 1 97.56 89 GLU A O 1
ATOM 653 N N . GLU A 1 90 ? 13.82 12.766 -3.99 1 97.69 90 GLU A N 1
ATOM 654 C CA . GLU A 1 90 ? 14.727 12.469 -5.098 1 97.69 90 GLU A CA 1
ATOM 655 C C . GLU A 1 90 ? 13.992 11.75 -6.23 1 97.69 90 GLU A C 1
ATOM 657 O O . GLU A 1 90 ? 14.508 11.672 -7.352 1 97.69 90 GLU A O 1
ATOM 662 N N . VAL A 1 91 ? 12.867 11.148 -5.945 1 97.12 91 VAL A N 1
ATOM 663 C CA . VAL A 1 91 ? 12.133 10.336 -6.906 1 97.12 91 VAL A CA 1
ATOM 664 C C . VAL A 1 91 ? 11.125 11.211 -7.652 1 97.12 91 VAL A C 1
ATOM 666 O O . VAL A 1 91 ? 10.305 11.898 -7.035 1 97.12 91 VAL A O 1
ATOM 669 N N . THR A 1 92 ? 11.172 11.211 -8.969 1 96.25 92 THR A N 1
ATOM 670 C CA . THR A 1 92 ? 10.25 12.008 -9.766 1 96.25 92 THR A CA 1
ATOM 671 C C . THR A 1 92 ? 8.867 11.359 -9.805 1 96.25 92 THR A C 1
ATOM 673 O O . THR A 1 92 ? 8.727 10.18 -9.492 1 96.25 92 THR A O 1
ATOM 676 N N . ASP A 1 93 ? 7.906 12.164 -10.148 1 96.62 93 ASP A N 1
ATOM 677 C CA . ASP A 1 93 ? 6.559 11.617 -10.289 1 96.62 93 ASP A CA 1
ATOM 678 C C . ASP A 1 93 ? 6.523 10.523 -11.352 1 96.62 93 ASP A C 1
ATOM 680 O O . ASP A 1 93 ? 5.844 9.508 -11.188 1 96.62 93 ASP A O 1
ATOM 684 N N . ALA A 1 94 ? 7.18 10.75 -12.438 1 96.75 94 ALA A N 1
ATOM 685 C CA . ALA A 1 94 ? 7.223 9.773 -13.516 1 96.75 94 ALA A CA 1
ATOM 686 C C . ALA A 1 94 ? 7.809 8.445 -13.039 1 96.75 94 ALA A C 1
ATOM 688 O O . ALA A 1 94 ? 7.305 7.375 -13.383 1 96.75 94 ALA A O 1
ATOM 689 N N . GLU A 1 95 ? 8.859 8.492 -12.258 1 97.19 95 GLU A N 1
ATOM 690 C CA . GLU A 1 95 ? 9.477 7.289 -11.703 1 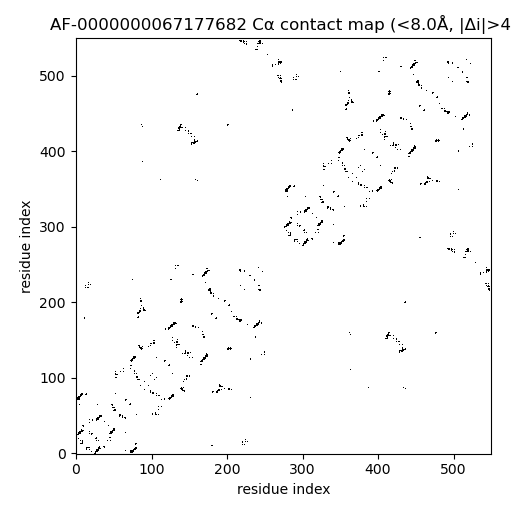97.19 95 GLU A CA 1
ATOM 691 C C . GLU A 1 95 ? 8.516 6.559 -10.773 1 97.19 95 GLU A C 1
ATOM 693 O O . GLU A 1 95 ? 8.391 5.332 -10.844 1 97.19 95 GLU A O 1
ATOM 698 N N . ALA A 1 96 ? 7.906 7.32 -9.93 1 98 96 ALA A N 1
ATOM 699 C CA . ALA A 1 96 ? 6.957 6.742 -8.984 1 98 96 ALA A CA 1
ATOM 700 C C . ALA A 1 96 ? 5.812 6.043 -9.711 1 98 96 ALA A C 1
ATOM 702 O O . ALA A 1 96 ? 5.465 4.902 -9.391 1 98 96 ALA A O 1
ATOM 703 N N . ARG A 1 97 ? 5.258 6.715 -10.68 1 98.06 97 ARG A N 1
ATOM 704 C CA . ARG A 1 97 ? 4.129 6.164 -11.422 1 98.06 97 ARG A CA 1
ATOM 705 C C . ARG A 1 97 ? 4.543 4.93 -12.211 1 98.06 97 ARG A C 1
ATOM 707 O O . ARG A 1 97 ? 3.785 3.961 -12.305 1 98.06 97 ARG A O 1
ATOM 714 N N . SER A 1 98 ? 5.711 5.012 -12.797 1 98 98 SER A N 1
ATOM 715 C CA . SER A 1 98 ? 6.227 3.857 -13.523 1 98 98 SER A CA 1
ATOM 716 C C . SER A 1 98 ? 6.371 2.646 -12.609 1 98 98 SER A C 1
ATOM 718 O O . SER A 1 98 ? 6.07 1.521 -13.008 1 98 98 SER A O 1
ATOM 720 N N . LEU A 1 99 ? 6.82 2.854 -11.422 1 98.5 99 LEU A N 1
ATOM 721 C CA . LEU A 1 99 ? 6.945 1.787 -10.438 1 98.5 99 LEU A CA 1
ATOM 722 C C . LEU A 1 99 ? 5.59 1.159 -10.141 1 98.5 99 LEU A C 1
ATOM 724 O O . LEU A 1 99 ? 5.449 -0.066 -10.148 1 98.5 99 LEU A O 1
ATOM 728 N N . PHE A 1 100 ? 4.602 1.974 -9.898 1 98.81 100 PHE A N 1
ATOM 729 C CA . PHE A 1 100 ? 3.273 1.486 -9.547 1 98.81 100 PHE A CA 1
ATOM 730 C C . PHE A 1 100 ? 2.613 0.803 -10.742 1 98.81 100 PHE A C 1
ATOM 732 O O . PHE A 1 100 ? 1.855 -0.155 -10.57 1 98.81 100 PHE A O 1
ATOM 739 N N . ASP A 1 101 ? 2.914 1.312 -11.938 1 98.62 101 ASP A N 1
ATOM 740 C CA . ASP A 1 101 ? 2.4 0.675 -13.148 1 98.62 101 ASP A CA 1
ATOM 741 C C . ASP A 1 101 ? 2.793 -0.799 -13.195 1 98.62 101 ASP A C 1
ATOM 743 O O . ASP A 1 101 ? 1.97 -1.655 -13.523 1 98.62 101 ASP A O 1
ATOM 747 N N . LEU A 1 102 ? 3.949 -1.016 -12.852 1 98.5 102 LEU A N 1
ATOM 748 C CA . LEU A 1 102 ? 4.496 -2.365 -12.93 1 98.5 102 LEU A CA 1
ATOM 749 C C . LEU A 1 102 ? 4.121 -3.178 -11.695 1 98.5 102 LEU A C 1
ATOM 751 O O . LEU A 1 102 ? 3.504 -4.238 -11.805 1 98.5 102 LEU A O 1
ATOM 755 N N . ASN A 1 103 ? 4.453 -2.688 -10.508 1 98.81 103 ASN A N 1
ATOM 756 C CA . ASN A 1 103 ? 4.375 -3.463 -9.273 1 98.81 103 ASN A CA 1
ATOM 757 C C . ASN A 1 103 ? 2.93 -3.656 -8.82 1 98.81 103 ASN A C 1
ATOM 759 O O . ASN A 1 103 ? 2.609 -4.648 -8.164 1 98.81 103 ASN A O 1
ATOM 763 N N . VAL A 1 104 ? 2.1 -2.654 -9.148 1 98.88 104 VAL A N 1
ATOM 764 C CA . VAL A 1 104 ? 0.767 -2.662 -8.555 1 98.88 104 VAL A CA 1
ATOM 765 C C . VAL A 1 104 ? -0.283 -2.895 -9.633 1 98.88 104 VAL A C 1
ATOM 767 O O . VAL A 1 104 ? -0.947 -3.934 -9.656 1 98.88 104 VAL A O 1
ATOM 770 N N . PHE A 1 105 ? -0.327 -2.043 -10.609 1 98.88 105 PHE A N 1
ATOM 771 C CA . PHE A 1 105 ? -1.394 -2.133 -11.602 1 98.88 105 PHE A CA 1
ATOM 772 C C . PHE A 1 105 ? -1.183 -3.334 -12.516 1 98.88 105 PHE A C 1
ATOM 774 O O . PHE A 1 105 ? -2.146 -3.98 -12.93 1 98.88 105 PHE A O 1
ATOM 781 N N . GLY A 1 106 ? 0.086 -3.607 -12.891 1 98.81 106 GLY A N 1
ATOM 782 C CA . GLY A 1 106 ? 0.356 -4.824 -13.641 1 98.81 106 GLY A CA 1
ATOM 783 C C . GLY A 1 106 ? -0.143 -6.078 -12.938 1 98.81 106 GLY A C 1
ATOM 784 O O . GLY A 1 106 ? -0.812 -6.91 -13.555 1 98.81 106 GLY A O 1
ATOM 785 N N . LEU A 1 107 ? 0.172 -6.199 -11.672 1 98.81 107 LEU A N 1
ATOM 786 C CA . LEU A 1 107 ? -0.275 -7.316 -10.844 1 98.81 107 LEU A CA 1
ATOM 787 C C . LEU A 1 107 ? -1.798 -7.387 -10.805 1 98.81 107 LEU A C 1
ATOM 789 O O . LEU A 1 107 ? -2.379 -8.461 -10.977 1 98.81 107 LEU A O 1
ATOM 793 N N . ILE A 1 108 ? -2.471 -6.27 -10.609 1 98.75 108 ILE A N 1
ATOM 794 C CA . ILE A 1 108 ? -3.924 -6.176 -10.516 1 98.75 108 ILE A CA 1
ATOM 795 C C . ILE A 1 108 ? -4.555 -6.609 -11.836 1 98.75 108 ILE A C 1
ATOM 797 O O . ILE A 1 108 ? -5.5 -7.402 -11.852 1 98.75 108 ILE A O 1
ATOM 801 N N . ASN A 1 109 ? -4.027 -6.125 -12.906 1 98.75 109 ASN A N 1
ATOM 802 C CA . ASN A 1 109 ? -4.625 -6.375 -14.219 1 98.75 109 ASN A CA 1
ATOM 803 C C . ASN A 1 109 ? -4.445 -7.828 -14.648 1 98.75 109 ASN A C 1
ATOM 805 O O . ASN A 1 109 ? -5.352 -8.422 -15.242 1 98.75 109 ASN A O 1
ATOM 809 N N . VAL A 1 110 ? -3.287 -8.398 -14.375 1 98.88 110 VAL A N 1
ATOM 810 C CA . VAL A 1 110 ? -3.09 -9.812 -14.664 1 98.88 110 VAL A CA 1
ATOM 811 C C . VAL A 1 110 ? -4.062 -10.648 -13.828 1 98.88 110 VAL A C 1
ATOM 813 O O . VAL A 1 110 ? -4.703 -11.57 -14.352 1 98.88 110 VAL A O 1
ATOM 816 N N . THR A 1 111 ? -4.172 -10.328 -12.555 1 98.88 111 THR A N 1
ATOM 817 C CA . THR A 1 111 ? -5.082 -11.039 -11.664 1 98.88 111 THR A CA 1
ATOM 818 C C . THR A 1 111 ? -6.512 -10.961 -12.18 1 98.88 111 THR A C 1
ATOM 820 O O . THR A 1 111 ? -7.199 -11.984 -12.273 1 98.88 111 THR A O 1
ATOM 823 N N . ARG A 1 112 ? -6.938 -9.766 -12.531 1 98.12 112 ARG A N 1
ATOM 824 C CA . ARG A 1 112 ? -8.289 -9.547 -13.039 1 98.12 112 ARG A CA 1
ATOM 825 C C . ARG A 1 112 ? -8.547 -10.383 -14.289 1 98.12 112 ARG A C 1
ATOM 827 O O . ARG A 1 112 ? -9.648 -10.898 -14.477 1 98.12 112 ARG A O 1
ATOM 834 N N . ALA A 1 113 ? -7.578 -10.516 -15.125 1 98.62 113 ALA A N 1
ATOM 835 C CA . ALA A 1 113 ? -7.711 -11.258 -16.375 1 98.62 113 ALA A CA 1
ATOM 836 C C . ALA A 1 113 ? -7.836 -12.758 -16.109 1 98.62 113 ALA A C 1
ATOM 838 O O . ALA A 1 113 ? -8.469 -13.477 -16.891 1 98.62 113 ALA A O 1
ATOM 839 N N . VAL A 1 114 ? -7.281 -13.266 -15.039 1 98.88 114 VAL A N 1
ATOM 840 C CA . VAL A 1 114 ? -7.211 -14.688 -14.75 1 98.88 114 VAL A CA 1
ATOM 841 C C . VAL A 1 114 ? -8.445 -15.117 -13.961 1 98.88 114 VAL A C 1
ATOM 843 O O . VAL A 1 114 ? -8.922 -16.25 -14.109 1 98.88 114 VAL A O 1
ATOM 846 N N . LEU A 1 115 ? -9.031 -14.234 -13.203 1 98.69 115 LEU A N 1
ATOM 847 C CA . LEU A 1 115 ? -10.055 -14.539 -12.211 1 98.69 115 LEU A CA 1
ATOM 848 C C . LEU A 1 115 ? -11.273 -15.18 -12.859 1 98.69 115 LEU A C 1
ATOM 850 O O . LEU A 1 115 ? -11.812 -16.172 -12.352 1 98.69 115 LEU A O 1
ATOM 854 N N . PRO A 1 116 ? -11.727 -14.641 -14.062 1 97.94 116 PRO A N 1
ATOM 855 C CA . PRO A 1 116 ? -12.898 -15.289 -14.648 1 97.94 116 PRO A CA 1
ATOM 856 C C . PRO A 1 116 ? -12.672 -16.766 -14.945 1 97.94 116 PRO A C 1
ATOM 858 O O . PRO A 1 116 ? -13.586 -17.578 -14.797 1 97.94 116 PRO A O 1
ATOM 861 N N . HIS A 1 117 ? -11.5 -17.141 -15.312 1 98.44 117 HIS A N 1
ATOM 862 C CA . HIS A 1 117 ? -11.172 -18.531 -15.625 1 98.44 117 HIS A CA 1
ATOM 863 C C . HIS A 1 117 ? -11.109 -19.375 -14.352 1 98.44 117 HIS A C 1
ATOM 865 O O . HIS A 1 117 ? -11.578 -20.516 -14.336 1 98.44 117 HIS A O 1
ATOM 871 N N . MET A 1 118 ? -10.539 -18.797 -13.281 1 98.69 118 MET A N 1
ATOM 872 C CA . MET A 1 118 ? -10.477 -19.5 -12.008 1 98.69 118 MET A CA 1
ATOM 873 C C . MET A 1 118 ? -11.875 -19.688 -11.422 1 98.69 118 MET A C 1
ATOM 875 O O . MET A 1 118 ? -12.195 -20.766 -10.898 1 98.69 118 MET A O 1
ATOM 879 N N . ARG A 1 119 ? -12.719 -18.656 -11.539 1 97.62 119 ARG A N 1
ATOM 880 C CA . ARG A 1 119 ? -14.086 -18.781 -11.062 1 97.62 119 ARG A CA 1
ATOM 881 C C . ARG A 1 119 ? -14.828 -19.891 -11.82 1 97.62 119 ARG A C 1
ATOM 883 O O . ARG A 1 119 ? -15.516 -20.703 -11.211 1 97.62 119 ARG A O 1
ATOM 890 N N . ALA A 1 120 ? -14.625 -19.906 -13.102 1 96.62 120 ALA A N 1
ATOM 891 C CA . ALA A 1 120 ? -15.289 -20.906 -13.93 1 96.62 120 ALA A CA 1
ATOM 892 C C . ALA A 1 120 ? -14.812 -22.312 -13.57 1 96.62 120 ALA A C 1
ATOM 894 O O . ALA A 1 120 ? -15.586 -23.281 -13.625 1 96.62 120 ALA A O 1
ATOM 895 N N . SER A 1 121 ? -13.547 -22.469 -13.18 1 96.56 121 SER A N 1
ATOM 896 C CA . SER A 1 121 ? -12.953 -23.75 -12.836 1 96.56 121 SER A CA 1
ATOM 897 C C . SER A 1 121 ? -13.289 -24.141 -11.398 1 96.56 121 SER A C 1
ATOM 899 O O . SER A 1 121 ? -13.047 -25.281 -10.992 1 96.56 121 SER A O 1
ATOM 901 N N . GLY A 1 122 ? -13.766 -23.188 -10.602 1 96.75 122 GLY A N 1
ATOM 902 C CA . GLY A 1 122 ? -14.195 -23.438 -9.234 1 96.75 122 GLY A CA 1
ATOM 903 C C . GLY A 1 122 ? -13.047 -23.406 -8.234 1 96.75 122 GLY A C 1
ATOM 904 O O . GLY A 1 122 ? -13.148 -23.984 -7.152 1 96.75 122 GLY A O 1
ATOM 905 N N . GLY A 1 123 ? -11.977 -22.781 -8.656 1 97.94 123 GLY A N 1
ATOM 906 C CA . GLY A 1 123 ? -10.852 -22.688 -7.734 1 97.94 123 GLY A CA 1
ATOM 907 C C . GLY A 1 123 ? -9.617 -22.078 -8.359 1 97.94 123 GLY A C 1
ATOM 908 O O . GLY A 1 123 ? -9.594 -21.797 -9.562 1 97.94 123 GLY A O 1
ATOM 909 N N . GLY A 1 124 ? -8.648 -21.828 -7.543 1 98.62 124 GLY A N 1
ATOM 910 C CA . GLY A 1 124 ? -7.371 -21.25 -7.938 1 98.62 124 GLY A CA 1
ATOM 911 C C . GLY A 1 124 ? -6.598 -20.656 -6.777 1 98.62 124 GLY A C 1
ATOM 912 O O . GLY A 1 124 ? -7.152 -20.453 -5.695 1 98.62 124 GLY A O 1
ATOM 913 N N . LYS A 1 125 ? -5.301 -20.5 -6.973 1 98.88 125 LYS A N 1
ATOM 914 C CA . LYS A 1 125 ? -4.43 -19.891 -5.973 1 98.88 125 LYS A CA 1
ATOM 915 C C . LYS A 1 125 ? -3.639 -18.734 -6.57 1 98.88 125 LYS A C 1
ATOM 917 O O . LYS A 1 125 ? -3.031 -18.875 -7.633 1 98.88 125 LYS A O 1
ATOM 922 N N . LEU A 1 126 ? -3.822 -17.625 -5.938 1 98.94 126 LEU A N 1
ATOM 923 C CA . LEU A 1 126 ? -3.043 -16.438 -6.277 1 98.94 126 LEU A CA 1
ATOM 924 C C . LEU A 1 126 ? -1.842 -16.297 -5.348 1 98.94 126 LEU A C 1
ATOM 926 O O . LEU A 1 126 ? -1.989 -16.344 -4.125 1 98.94 126 LEU A O 1
ATOM 930 N N . VAL A 1 127 ? -0.657 -16.219 -5.91 1 98.94 127 VAL A N 1
ATOM 931 C CA . VAL A 1 127 ? 0.584 -15.945 -5.191 1 98.94 127 VAL A CA 1
ATOM 932 C C . VAL A 1 127 ? 1.172 -14.609 -5.645 1 98.94 127 VAL A C 1
ATOM 934 O O . VAL A 1 127 ? 1.607 -14.477 -6.793 1 98.94 127 VAL A O 1
ATOM 937 N N . HIS A 1 128 ? 1.136 -13.625 -4.789 1 98.94 128 HIS A N 1
ATOM 938 C CA . HIS A 1 128 ? 1.705 -12.312 -5.082 1 98.94 128 HIS A CA 1
ATOM 939 C C . HIS A 1 128 ? 3.08 -12.156 -4.445 1 98.94 128 HIS A C 1
ATOM 941 O O . HIS A 1 128 ? 3.223 -12.297 -3.227 1 98.94 128 HIS A O 1
ATOM 947 N N . ILE A 1 129 ? 4.074 -11.867 -5.258 1 98.75 129 ILE A N 1
ATOM 948 C CA . ILE A 1 129 ? 5.402 -11.648 -4.699 1 98.75 129 ILE A CA 1
ATOM 949 C C . ILE A 1 129 ? 5.527 -10.211 -4.199 1 98.75 129 ILE A C 1
ATOM 951 O O . ILE A 1 129 ? 5.637 -9.273 -4.996 1 98.75 129 ILE A O 1
ATOM 955 N N . GLY A 1 130 ? 5.445 -10.125 -2.941 1 98.31 130 GLY A N 1
ATOM 956 C CA . GLY A 1 130 ? 5.664 -8.867 -2.25 1 98.31 130 GLY A CA 1
ATOM 957 C C . GLY A 1 130 ? 7.105 -8.656 -1.834 1 98.31 130 GLY A C 1
ATOM 958 O O . GLY A 1 130 ? 8.023 -8.852 -2.633 1 98.31 130 GLY A O 1
ATOM 959 N N . SER A 1 131 ? 7.309 -8.188 -0.639 1 97.25 131 SER A N 1
ATOM 960 C CA . SER A 1 131 ? 8.609 -7.871 -0.054 1 97.25 131 SER A CA 1
ATOM 961 C C . SER A 1 131 ? 8.492 -7.617 1.446 1 97.25 131 SER A C 1
ATOM 963 O O . SER A 1 131 ? 7.402 -7.336 1.951 1 97.25 131 SER A O 1
ATOM 965 N N . ARG A 1 132 ? 9.617 -7.828 2.125 1 96.31 132 ARG A N 1
ATOM 966 C CA . ARG A 1 132 ? 9.664 -7.309 3.488 1 96.31 132 ARG A CA 1
ATOM 967 C C . ARG A 1 132 ? 9.344 -5.82 3.52 1 96.31 132 ARG A C 1
ATOM 969 O O . ARG A 1 132 ? 8.734 -5.332 4.477 1 96.31 132 ARG A O 1
ATOM 976 N N . SER A 1 133 ? 9.609 -5.086 2.453 1 96.94 133 SER A N 1
ATOM 977 C CA . SER A 1 133 ? 9.258 -3.676 2.311 1 96.94 133 SER A CA 1
ATOM 978 C C . SER A 1 133 ? 7.75 -3.5 2.141 1 96.94 133 SER A C 1
ATOM 980 O O . SER A 1 133 ? 7.258 -2.373 2.051 1 96.94 133 SER A O 1
ATOM 982 N N . GLY A 1 134 ? 7.031 -4.57 2.135 1 98.12 134 GLY A N 1
ATOM 983 C CA . GLY A 1 134 ? 5.582 -4.531 2.027 1 98.12 134 GLY A CA 1
ATOM 984 C C . GLY A 1 134 ? 4.883 -4.492 3.373 1 98.12 134 GLY A C 1
ATOM 985 O O . GLY A 1 134 ? 3.668 -4.309 3.443 1 98.12 134 GLY A O 1
ATOM 986 N N . PHE A 1 135 ? 5.68 -4.691 4.453 1 97.75 135 PHE A N 1
ATOM 987 C CA . PHE A 1 135 ? 5.055 -4.594 5.77 1 97.75 135 PHE A CA 1
ATOM 988 C C . PHE A 1 135 ? 5.836 -3.645 6.668 1 97.75 135 PHE A C 1
ATOM 990 O O . PHE A 1 135 ? 5.391 -3.318 7.77 1 97.75 135 PHE A O 1
ATOM 997 N N . GLU A 1 136 ? 6.934 -3.188 6.227 1 97.62 136 GLU A N 1
ATOM 998 C CA . GLU A 1 136 ? 7.734 -2.197 6.941 1 97.62 136 GLU A CA 1
ATOM 999 C C . GLU A 1 136 ? 8.281 -1.137 5.988 1 97.62 136 GLU A C 1
ATOM 1001 O O . GLU A 1 136 ? 9.039 -1.452 5.066 1 97.62 136 GLU A O 1
ATOM 1006 N N . GLY A 1 137 ? 7.887 0.116 6.23 1 97.44 137 GLY A N 1
ATOM 1007 C CA . GLY A 1 137 ? 8.445 1.215 5.461 1 97.44 137 GLY A CA 1
ATOM 1008 C C . GLY A 1 137 ? 9.867 1.562 5.859 1 97.44 137 GLY A C 1
ATOM 1009 O O . GLY A 1 137 ? 10.164 1.728 7.047 1 97.44 137 GLY A O 1
ATOM 1010 N N . GLU A 1 138 ? 10.773 1.685 4.859 1 95.94 138 GLU A N 1
ATOM 1011 C CA . GLU A 1 138 ? 12.188 1.91 5.145 1 95.94 138 GLU A CA 1
ATOM 1012 C C . GLU A 1 138 ? 12.688 3.184 4.469 1 95.94 138 GLU A C 1
ATOM 1014 O O . GLU A 1 138 ? 12.273 3.508 3.357 1 95.94 138 GLU A O 1
ATOM 1019 N N . PRO A 1 139 ? 13.648 3.863 5.145 1 97.75 139 PRO A N 1
ATOM 1020 C CA . PRO A 1 139 ? 14.227 5.055 4.52 1 97.75 139 PRO A CA 1
ATOM 1021 C C . PRO A 1 139 ? 14.961 4.742 3.223 1 97.75 139 PRO A C 1
ATOM 1023 O O . PRO A 1 139 ? 15.703 3.754 3.15 1 97.75 139 PRO A O 1
ATOM 1026 N N . GLY A 1 140 ? 14.797 5.551 2.258 1 96.94 140 GLY A N 1
ATOM 1027 C CA . GLY A 1 140 ? 15.438 5.359 0.969 1 96.94 140 GLY A CA 1
ATOM 1028 C C . GLY A 1 140 ? 14.719 4.367 0.08 1 96.94 140 GLY A C 1
ATOM 1029 O O . GLY A 1 140 ? 15.117 4.145 -1.064 1 96.94 140 GLY A O 1
ATOM 1030 N N . VAL A 1 141 ? 13.625 3.787 0.595 1 96.62 141 VAL A N 1
ATOM 1031 C CA . VAL A 1 141 ? 12.891 2.75 -0.125 1 96.62 141 VAL A CA 1
ATOM 1032 C C . VAL A 1 141 ? 11.391 3.043 -0.074 1 96.62 141 VAL A C 1
ATOM 1034 O O . VAL A 1 141 ? 10.57 2.141 -0.239 1 96.62 141 VAL A O 1
ATOM 1037 N N . GLY A 1 142 ? 11.078 4.277 0.21 1 98.12 142 GLY A N 1
ATOM 1038 C CA . GLY A 1 142 ? 9.711 4.656 0.545 1 98.12 142 GLY A CA 1
ATOM 1039 C C . GLY A 1 142 ? 8.719 4.336 -0.555 1 98.12 142 GLY A C 1
ATOM 1040 O O . GLY A 1 142 ? 7.656 3.768 -0.294 1 98.12 142 GLY A O 1
ATOM 1041 N N . LEU A 1 143 ? 9.031 4.719 -1.785 1 98.19 143 LEU A N 1
ATOM 1042 C CA . LEU A 1 143 ? 8.094 4.488 -2.883 1 98.19 143 LEU A CA 1
ATOM 1043 C C . LEU A 1 143 ? 7.973 2.998 -3.186 1 98.19 143 LEU A C 1
ATOM 1045 O O . LEU A 1 143 ? 6.875 2.506 -3.461 1 98.19 143 LEU A O 1
ATOM 1049 N N . TYR A 1 144 ? 9.078 2.297 -3.176 1 98.31 144 TYR A N 1
ATOM 1050 C CA . TYR A 1 144 ? 9.023 0.847 -3.32 1 98.31 144 TYR A CA 1
ATOM 1051 C C . TYR A 1 144 ? 8.188 0.218 -2.213 1 98.31 144 TYR A C 1
ATOM 1053 O O . TYR A 1 144 ? 7.34 -0.637 -2.477 1 98.31 144 TYR A O 1
ATOM 1061 N N . SER A 1 145 ? 8.391 0.645 -0.963 1 98.62 145 SER A N 1
ATOM 1062 C CA . SER A 1 145 ? 7.582 0.165 0.154 1 98.62 145 SER A CA 1
ATOM 1063 C C . SER A 1 145 ? 6.098 0.427 -0.081 1 98.62 145 SER A C 1
ATOM 1065 O O . SER A 1 145 ? 5.27 -0.465 0.1 1 98.62 145 SER A O 1
ATOM 1067 N N . ALA A 1 146 ? 5.773 1.622 -0.488 1 98.88 146 ALA A N 1
ATOM 1068 C CA . ALA A 1 146 ? 4.379 1.95 -0.766 1 98.88 146 ALA A CA 1
ATOM 1069 C C . ALA A 1 146 ? 3.773 0.97 -1.767 1 98.88 146 ALA A C 1
ATOM 1071 O O . ALA A 1 146 ? 2.658 0.481 -1.57 1 98.88 146 ALA A O 1
ATOM 1072 N N . SER A 1 147 ? 4.48 0.691 -2.814 1 98.81 147 SER A N 1
ATOM 1073 C CA . SER A 1 147 ? 3.992 -0.225 -3.84 1 98.81 147 SER A CA 1
ATOM 1074 C C . SER A 1 147 ? 3.783 -1.626 -3.275 1 98.81 147 SER A C 1
ATOM 1076 O O . SER A 1 147 ? 2.777 -2.275 -3.568 1 98.81 147 SER A O 1
ATOM 1078 N N . LYS A 1 148 ? 4.688 -2.084 -2.498 1 98.88 148 LYS A N 1
ATOM 1079 C CA . LYS A 1 148 ? 4.605 -3.449 -1.986 1 98.88 148 LYS A CA 1
ATOM 1080 C C . LYS A 1 148 ? 3.613 -3.545 -0.832 1 98.88 148 LYS A C 1
ATOM 1082 O O . LYS A 1 148 ? 2.988 -4.59 -0.629 1 98.88 148 LYS A O 1
ATOM 1087 N N . PHE A 1 149 ? 3.393 -2.418 -0.1 1 98.88 149 PHE A N 1
ATOM 1088 C CA . PHE A 1 149 ? 2.258 -2.359 0.812 1 98.88 149 PHE A CA 1
ATOM 1089 C C . PHE A 1 149 ? 0.945 -2.527 0.054 1 98.88 149 PHE A C 1
ATOM 1091 O O . PHE A 1 149 ? 0.057 -3.26 0.495 1 98.88 149 PHE A O 1
ATOM 1098 N N . ALA A 1 150 ? 0.857 -1.836 -1.027 1 98.94 150 ALA A N 1
ATOM 1099 C CA . ALA A 1 150 ? -0.349 -1.95 -1.842 1 98.94 150 ALA A CA 1
ATOM 1100 C C . ALA A 1 150 ? -0.588 -3.396 -2.268 1 98.94 150 ALA A C 1
ATOM 1102 O O . ALA A 1 150 ? -1.722 -3.881 -2.23 1 98.94 150 ALA A O 1
ATOM 1103 N N . VAL A 1 151 ? 0.466 -4.105 -2.629 1 98.88 151 VAL A N 1
ATOM 1104 C CA . VAL A 1 151 ? 0.386 -5.5 -3.039 1 98.88 151 VAL A CA 1
ATOM 1105 C C . VAL A 1 151 ? -0.119 -6.352 -1.877 1 98.88 151 VAL A C 1
ATOM 1107 O O . VAL A 1 151 ? -0.988 -7.211 -2.059 1 98.88 151 VAL A O 1
ATOM 1110 N N . ALA A 1 152 ? 0.38 -6.117 -0.678 1 98.81 152 ALA A N 1
ATOM 1111 C CA . ALA A 1 152 ? -0.082 -6.848 0.499 1 98.81 152 ALA A CA 1
ATOM 1112 C C . ALA A 1 152 ? -1.562 -6.586 0.762 1 98.81 152 ALA A C 1
ATOM 1114 O O . ALA A 1 152 ? -2.324 -7.516 1.04 1 98.81 152 ALA A O 1
ATOM 1115 N N . GLY A 1 153 ? -1.946 -5.32 0.646 1 98.62 153 GLY A N 1
ATOM 1116 C CA . GLY A 1 153 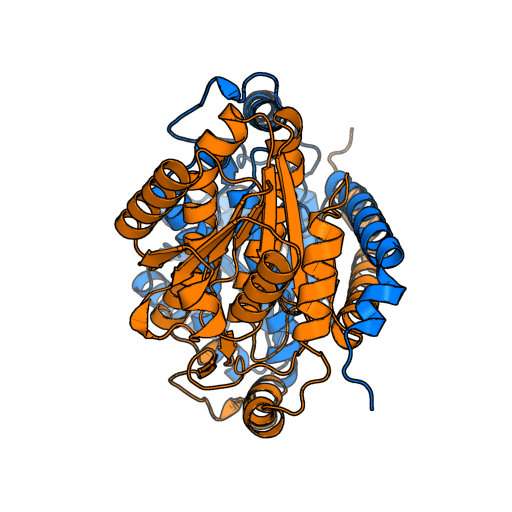? -3.328 -4.949 0.902 1 98.62 153 GLY A CA 1
ATOM 1117 C C . GLY A 1 153 ? -4.309 -5.609 -0.05 1 98.62 153 GLY A C 1
ATOM 1118 O O . GLY A 1 153 ? -5.332 -6.145 0.379 1 98.62 153 GLY A O 1
ATOM 1119 N N . ILE A 1 154 ? -3.959 -5.602 -1.308 1 98.69 154 ILE A N 1
ATOM 1120 C CA . ILE A 1 154 ? -4.855 -6.203 -2.287 1 98.69 154 ILE A CA 1
ATOM 1121 C C . ILE A 1 154 ? -4.887 -7.719 -2.098 1 98.69 154 ILE A C 1
ATOM 1123 O O . ILE A 1 154 ? -5.934 -8.352 -2.26 1 98.69 154 ILE A O 1
ATOM 1127 N N . SER A 1 155 ? -3.77 -8.312 -1.792 1 98.81 155 SER A N 1
ATOM 1128 C CA . SER A 1 155 ? -3.705 -9.75 -1.555 1 98.81 155 SER A CA 1
ATOM 1129 C C . SER A 1 155 ? -4.648 -10.172 -0.433 1 98.81 155 SER A C 1
ATOM 1131 O O . SER A 1 155 ? -5.402 -11.141 -0.574 1 98.81 155 SER A O 1
ATOM 1133 N N . GLU A 1 156 ? -4.637 -9.438 0.666 1 98.44 156 GLU A N 1
ATOM 1134 C CA . GLU A 1 156 ? -5.508 -9.734 1.799 1 98.44 156 GLU A CA 1
ATOM 1135 C C . GLU A 1 156 ? -6.977 -9.617 1.406 1 98.44 156 GLU A C 1
ATOM 1137 O O . GLU A 1 156 ? -7.789 -10.484 1.749 1 98.44 156 GLU A O 1
ATOM 1142 N N . ALA A 1 157 ? -7.285 -8.531 0.761 1 98.69 157 ALA A N 1
ATOM 1143 C CA . ALA A 1 157 ? -8.672 -8.312 0.357 1 98.69 157 ALA A CA 1
ATOM 1144 C C . ALA A 1 157 ? -9.172 -9.461 -0.518 1 98.69 157 ALA A C 1
ATOM 1146 O O . ALA A 1 157 ? -10.297 -9.938 -0.336 1 98.69 157 ALA A O 1
ATOM 1147 N N . LEU A 1 158 ? -8.32 -9.906 -1.414 1 98.81 158 LEU A N 1
ATOM 1148 C CA . LEU A 1 158 ? -8.703 -10.938 -2.369 1 98.81 158 LEU A CA 1
ATOM 1149 C C . LEU A 1 158 ? -8.891 -12.281 -1.671 1 98.81 158 LEU A C 1
ATOM 1151 O O . LEU A 1 158 ? -9.727 -13.086 -2.086 1 98.81 158 LEU A O 1
ATOM 1155 N N . SER A 1 159 ? -8.109 -12.547 -0.603 1 98.56 159 SER A N 1
ATOM 1156 C CA . SER A 1 159 ? -8.258 -13.789 0.145 1 98.56 159 SER A CA 1
ATOM 1157 C C . SER A 1 159 ? -9.68 -13.945 0.67 1 98.56 159 SER A C 1
ATOM 1159 O O . SER A 1 159 ? -10.258 -15.031 0.584 1 98.56 159 SER A O 1
ATOM 1161 N N . ALA A 1 160 ? -10.258 -12.867 1.168 1 97.81 160 ALA A N 1
ATOM 1162 C CA . ALA A 1 160 ? -11.625 -12.906 1.682 1 97.81 160 ALA A CA 1
ATOM 1163 C C . ALA A 1 160 ? -12.641 -12.781 0.549 1 97.81 160 ALA A C 1
ATOM 1165 O O . ALA A 1 160 ? -13.688 -13.43 0.569 1 97.81 160 ALA A O 1
ATOM 1166 N N . GLU A 1 161 ? -12.383 -12.016 -0.432 1 98.56 161 GLU A N 1
ATOM 1167 C CA . GLU A 1 161 ? -13.305 -11.688 -1.518 1 98.56 161 GLU A CA 1
ATOM 1168 C C . GLU A 1 161 ? -13.578 -12.914 -2.393 1 98.56 161 GLU A C 1
ATOM 1170 O O . GLU A 1 161 ? -14.703 -13.102 -2.859 1 98.56 161 GLU A O 1
ATOM 1175 N N . LEU A 1 162 ? -12.57 -13.758 -2.553 1 98.75 162 LEU A N 1
ATOM 1176 C CA . LEU A 1 162 ? -12.664 -14.812 -3.562 1 98.75 162 LEU A CA 1
ATOM 1177 C C . LEU A 1 162 ? -12.914 -16.172 -2.914 1 98.75 162 LEU A C 1
ATOM 1179 O O . LEU A 1 162 ? -13.148 -17.156 -3.609 1 98.75 162 LEU A O 1
ATOM 1183 N N . ALA A 1 163 ? -12.914 -16.156 -1.566 1 98.44 163 ALA A N 1
ATOM 1184 C CA . ALA A 1 163 ? -13.086 -17.406 -0.817 1 98.44 163 ALA A CA 1
ATOM 1185 C C . ALA A 1 163 ? -14.344 -18.141 -1.261 1 98.44 163 ALA A C 1
ATOM 1187 O O . ALA A 1 163 ? -14.328 -19.359 -1.419 1 98.44 163 ALA A O 1
ATOM 1188 N N . PRO A 1 164 ? -15.422 -17.422 -1.588 1 98.25 164 PRO A N 1
ATOM 1189 C CA . PRO A 1 164 ? -16.641 -18.125 -1.991 1 98.25 164 PRO A CA 1
ATOM 1190 C C . PRO A 1 164 ? -16.469 -18.891 -3.303 1 98.25 164 PRO A C 1
ATOM 1192 O O . PRO A 1 164 ? -17.281 -19.781 -3.609 1 98.25 164 PRO A O 1
ATOM 1195 N N . PHE A 1 165 ? -15.5 -18.594 -4.059 1 98.44 165 PHE A N 1
ATOM 1196 C CA . PHE A 1 165 ? -15.289 -19.234 -5.355 1 98.44 165 PHE A CA 1
ATOM 1197 C C . PHE A 1 165 ? -14.219 -20.312 -5.266 1 98.44 165 PHE A C 1
ATOM 1199 O O . PHE A 1 165 ? -13.781 -20.844 -6.285 1 98.44 165 PHE A O 1
ATOM 1206 N N . GLY A 1 166 ? -13.719 -20.562 -4.012 1 98.5 166 GLY A N 1
ATOM 1207 C CA . GLY A 1 166 ? -12.641 -21.531 -3.84 1 98.5 166 GLY A CA 1
ATOM 1208 C C . GLY A 1 166 ? -11.289 -21 -4.285 1 98.5 166 GLY A C 1
ATOM 1209 O O . GLY A 1 166 ? -10.359 -21.781 -4.492 1 98.5 166 GLY A O 1
ATOM 1210 N N . ILE A 1 167 ? -11.195 -19.734 -4.543 1 98.88 167 ILE A N 1
ATOM 1211 C CA . ILE A 1 167 ? -9.945 -19.094 -4.938 1 98.88 167 ILE A CA 1
ATOM 1212 C C . ILE A 1 167 ? -9.25 -18.516 -3.711 1 98.88 167 ILE A C 1
ATOM 1214 O O . ILE A 1 167 ? -9.883 -17.859 -2.887 1 98.88 167 ILE A O 1
ATOM 1218 N N . GLN A 1 168 ? -7.973 -18.828 -3.498 1 98.88 168 GLN A N 1
ATOM 1219 C CA . GLN A 1 168 ? -7.191 -18.375 -2.352 1 98.88 168 GLN A CA 1
ATOM 1220 C C . GLN A 1 168 ? -6.137 -17.359 -2.771 1 98.88 168 GLN A C 1
ATOM 1222 O O . GLN A 1 168 ? -5.812 -17.234 -3.957 1 98.88 168 GLN A O 1
ATOM 1227 N N . SER A 1 169 ? -5.664 -16.547 -1.85 1 98.88 169 SER A N 1
ATOM 1228 C CA . SER A 1 169 ? -4.711 -15.484 -2.125 1 98.88 169 SER A CA 1
ATOM 1229 C C . SER A 1 169 ? -3.666 -15.375 -1.019 1 98.88 169 SER A C 1
ATOM 1231 O O . SER A 1 169 ? -4.008 -15.375 0.166 1 98.88 169 SER A O 1
ATOM 1233 N N . MET A 1 170 ? -2.383 -15.312 -1.444 1 98.88 170 MET A N 1
ATOM 1234 C CA . MET A 1 170 ? -1.258 -15.18 -0.523 1 98.88 170 MET A CA 1
ATOM 1235 C C . MET A 1 170 ? -0.247 -14.156 -1.041 1 98.88 170 MET A C 1
ATOM 1237 O O . MET A 1 170 ? 0.027 -14.109 -2.24 1 98.88 170 MET A O 1
ATOM 1241 N N . VAL A 1 171 ? 0.197 -13.328 -0.146 1 98.88 171 VAL A N 1
ATOM 1242 C CA . VAL A 1 171 ? 1.343 -12.492 -0.483 1 98.88 171 VAL A CA 1
ATOM 1243 C C . VAL A 1 171 ? 2.611 -13.078 0.134 1 98.88 171 VAL A C 1
ATOM 1245 O O . VAL A 1 171 ? 2.627 -13.438 1.313 1 98.88 171 VAL A O 1
ATOM 1248 N N . VAL A 1 172 ? 3.627 -13.289 -0.682 1 98.88 172 VAL A N 1
ATOM 1249 C CA . VAL A 1 172 ? 4.953 -13.719 -0.244 1 98.88 172 VAL A CA 1
ATOM 1250 C C . VAL A 1 172 ? 5.824 -12.492 0.027 1 98.88 172 VAL A C 1
ATOM 1252 O O . VAL A 1 172 ? 5.879 -11.57 -0.789 1 98.88 172 VAL A O 1
ATOM 1255 N N . GLU A 1 173 ? 6.457 -12.5 1.135 1 98.56 173 GLU A N 1
ATOM 1256 C CA . GLU A 1 173 ? 7.223 -11.32 1.539 1 98.56 173 GLU A CA 1
ATOM 1257 C C . GLU A 1 173 ? 8.672 -11.695 1.865 1 98.56 173 GLU A C 1
ATOM 1259 O O . GLU A 1 173 ? 9.023 -11.844 3.035 1 98.56 173 GLU A O 1
ATOM 1264 N N . PRO A 1 174 ? 9.477 -11.703 0.833 1 97.69 174 PRO A N 1
ATOM 1265 C CA . PRO A 1 174 ? 10.891 -12.055 0.989 1 97.69 174 PRO A CA 1
ATOM 1266 C C . PRO A 1 174 ? 11.711 -10.922 1.597 1 97.69 174 PRO A C 1
ATOM 1268 O O . PRO A 1 174 ? 11.445 -9.742 1.329 1 97.69 174 PRO A O 1
ATOM 1271 N N . GLY A 1 175 ? 12.695 -11.312 2.406 1 95.44 175 GLY A N 1
ATOM 1272 C CA . GLY A 1 175 ? 13.797 -10.406 2.697 1 95.44 175 GLY A CA 1
ATOM 1273 C C . GLY A 1 175 ? 14.766 -10.25 1.538 1 95.44 175 GLY A C 1
ATOM 1274 O O . GLY A 1 175 ? 14.352 -10.234 0.377 1 95.44 175 GLY A O 1
ATOM 1275 N N . VAL A 1 176 ? 16 -10.07 1.796 1 91.31 176 VAL A N 1
ATOM 1276 C CA . VAL A 1 176 ? 17 -9.898 0.749 1 91.31 176 VAL A CA 1
ATOM 1277 C C . VAL A 1 176 ? 17.531 -11.258 0.303 1 91.31 176 VAL A C 1
ATOM 1279 O O . VAL A 1 176 ? 18.172 -11.969 1.081 1 91.31 176 VAL A O 1
ATOM 1282 N N . PHE A 1 177 ? 17.25 -11.625 -0.917 1 89.25 177 PHE A N 1
ATOM 1283 C CA . PHE A 1 177 ? 17.672 -12.914 -1.47 1 89.25 177 PHE A CA 1
ATOM 1284 C C . PHE A 1 177 ? 18.75 -12.727 -2.527 1 89.25 177 PHE A C 1
ATOM 1286 O O . PHE A 1 177 ? 18.766 -11.711 -3.229 1 89.25 177 PHE A O 1
ATOM 1293 N N . ARG A 1 178 ? 19.547 -13.719 -2.592 1 85.5 178 ARG A N 1
ATOM 1294 C CA . ARG A 1 178 ? 20.672 -13.648 -3.521 1 85.5 178 ARG A CA 1
ATOM 1295 C C . ARG A 1 178 ? 20.203 -13.828 -4.961 1 85.5 178 ARG A C 1
ATOM 1297 O O . ARG A 1 178 ? 20.297 -14.93 -5.516 1 85.5 178 ARG A O 1
ATOM 1304 N N . THR A 1 179 ? 19.656 -12.789 -5.551 1 86.69 179 THR A N 1
ATOM 1305 C CA . THR A 1 179 ? 19.234 -12.656 -6.941 1 86.69 179 THR A CA 1
ATOM 1306 C C . THR A 1 179 ? 19.859 -11.414 -7.578 1 86.69 179 THR A C 1
ATOM 1308 O O . THR A 1 179 ? 20.656 -10.719 -6.941 1 86.69 179 THR A O 1
ATOM 1311 N N . ASP A 1 180 ? 19.578 -11.258 -8.75 1 83.31 180 ASP A N 1
ATOM 1312 C CA . ASP A 1 180 ? 20.047 -10.062 -9.438 1 83.31 180 ASP A CA 1
ATOM 1313 C C . ASP A 1 180 ? 19.109 -8.883 -9.195 1 83.31 180 ASP A C 1
ATOM 1315 O O . ASP A 1 180 ? 19.125 -7.91 -9.961 1 83.31 180 ASP A O 1
ATOM 1319 N N . PHE A 1 181 ? 18.328 -8.969 -8.188 1 85.25 181 PHE A N 1
ATOM 1320 C CA . PHE A 1 181 ? 17.328 -7.93 -7.938 1 85.25 181 PHE A CA 1
ATOM 1321 C C . PHE A 1 181 ? 18 -6.594 -7.645 1 85.25 181 PHE A C 1
ATOM 1323 O O . PHE A 1 181 ? 17.484 -5.539 -8.016 1 85.25 181 PHE A O 1
ATOM 1330 N N . LEU A 1 182 ? 19.172 -6.645 -7.039 1 83.69 182 LEU A N 1
ATOM 1331 C CA . LEU A 1 182 ? 19.844 -5.41 -6.641 1 83.69 182 LEU A CA 1
ATOM 1332 C C . LEU A 1 182 ? 20.672 -4.852 -7.789 1 83.69 182 LEU A C 1
ATOM 1334 O O . LEU A 1 182 ? 21.344 -3.828 -7.637 1 83.69 182 LEU A O 1
ATOM 1338 N N . ASP A 1 183 ? 20.516 -5.535 -8.922 1 85.25 183 ASP A N 1
ATOM 1339 C CA . ASP A 1 183 ? 21.219 -5.027 -10.102 1 85.25 183 ASP A CA 1
ATOM 1340 C C . ASP A 1 183 ? 20.344 -4.012 -10.852 1 85.25 183 ASP A C 1
ATOM 1342 O O . ASP A 1 183 ? 19.141 -3.943 -10.641 1 85.25 183 ASP A O 1
ATOM 1346 N N . GLY A 1 184 ? 21 -3.285 -11.766 1 84 184 GLY A N 1
ATOM 1347 C CA . GLY A 1 184 ? 20.344 -2.223 -12.516 1 84 184 GLY A CA 1
ATOM 1348 C C . GLY A 1 184 ? 19.219 -2.719 -13.391 1 84 184 GLY A C 1
ATOM 1349 O O . GLY A 1 184 ? 18.391 -1.931 -13.844 1 84 184 GLY A O 1
ATOM 1350 N N . SER A 1 185 ? 19.125 -3.941 -13.602 1 83.75 185 SER A N 1
ATOM 1351 C CA . SER A 1 185 ? 18.062 -4.504 -14.414 1 83.75 185 SER A CA 1
ATOM 1352 C C . SER A 1 185 ? 16.75 -4.551 -13.648 1 83.75 185 SER A C 1
ATOM 1354 O O . SER A 1 185 ? 15.672 -4.539 -14.25 1 83.75 185 SER A O 1
ATOM 1356 N N . SER A 1 186 ? 16.797 -4.613 -12.352 1 90 186 SER A N 1
ATOM 1357 C CA . SER A 1 186 ? 15.578 -4.762 -11.555 1 90 186 SER A CA 1
ATOM 1358 C C . SER A 1 186 ? 15.461 -3.645 -10.523 1 90 186 SER A C 1
ATOM 1360 O O . SER A 1 186 ? 14.398 -3.471 -9.914 1 90 186 SER A O 1
ATOM 1362 N N . LEU A 1 187 ? 16.547 -2.945 -10.359 1 91.06 187 LEU A N 1
ATOM 1363 C CA . LEU A 1 187 ? 16.547 -1.885 -9.352 1 91.06 187 LEU A CA 1
ATOM 1364 C C . LEU A 1 187 ? 16.906 -0.543 -9.984 1 91.06 187 LEU A C 1
ATOM 1366 O O . LEU A 1 187 ? 17.953 -0.414 -10.625 1 91.06 187 LEU A O 1
ATOM 1370 N N . SER A 1 188 ? 16.016 0.382 -9.75 1 91.12 188 SER A N 1
ATOM 1371 C CA . SER A 1 188 ? 16.281 1.726 -10.258 1 91.12 188 SER A CA 1
ATOM 1372 C C . SER A 1 188 ? 16.75 2.652 -9.141 1 91.12 188 SER A C 1
ATOM 1374 O O . SER A 1 188 ? 16.281 2.561 -8.008 1 91.12 188 SER A O 1
ATOM 1376 N N . MET A 1 189 ? 17.641 3.449 -9.492 1 90.06 189 MET A N 1
ATOM 1377 C CA . MET A 1 189 ? 18.109 4.535 -8.633 1 90.06 189 MET A CA 1
ATOM 1378 C C . MET A 1 189 ? 17.469 5.859 -9.031 1 90.06 189 MET A C 1
ATOM 1380 O O . MET A 1 189 ? 17.094 6.047 -10.188 1 90.06 189 MET A O 1
ATOM 1384 N N . PRO A 1 190 ? 17.375 6.656 -8.016 1 87.12 190 PRO A N 1
ATOM 1385 C CA . PRO A 1 190 ? 16.734 7.926 -8.375 1 87.12 190 PRO A CA 1
ATOM 1386 C C . PRO A 1 190 ? 17.578 8.75 -9.344 1 87.12 190 PRO A C 1
ATOM 1388 O O . PRO A 1 190 ? 18.812 8.711 -9.289 1 87.12 190 PRO A O 1
ATOM 1391 N N . ALA A 1 191 ? 16.875 9.539 -10.117 1 83.12 191 ALA A N 1
ATOM 1392 C CA . ALA A 1 191 ? 17.547 10.359 -11.117 1 83.12 191 ALA A CA 1
ATOM 1393 C C . ALA A 1 191 ? 18.312 11.508 -10.469 1 83.12 191 ALA A C 1
ATOM 1395 O O . ALA A 1 191 ? 19.312 11.977 -11 1 83.12 191 ALA A O 1
ATOM 1396 N N . ASN A 1 192 ? 17.766 11.992 -9.305 1 88.88 192 ASN A N 1
ATOM 1397 C CA . ASN A 1 192 ? 18.312 13.188 -8.672 1 88.88 192 ASN A CA 1
ATOM 1398 C C . ASN A 1 192 ? 18.75 12.922 -7.238 1 88.88 192 ASN A C 1
ATOM 1400 O O . ASN A 1 192 ? 17.938 12.977 -6.316 1 88.88 192 ASN A O 1
ATOM 1404 N N . ARG A 1 193 ? 20 12.688 -7.062 1 91.88 193 ARG A N 1
ATOM 1405 C CA . ARG A 1 193 ? 20.5 12.539 -5.695 1 91.88 193 ARG A CA 1
ATOM 1406 C C . ARG A 1 193 ? 20.656 13.898 -5.023 1 91.88 193 ARG A C 1
ATOM 1408 O O . ARG A 1 193 ? 21.219 14.828 -5.605 1 91.88 193 ARG A O 1
ATOM 1415 N N . ILE A 1 194 ? 20.094 14.188 -3.82 1 95.81 194 ILE A N 1
ATOM 1416 C CA . ILE A 1 194 ? 20.094 15.453 -3.098 1 95.81 194 ILE A CA 1
ATOM 1417 C C . ILE A 1 194 ? 21.125 15.391 -1.961 1 95.81 194 ILE A C 1
ATOM 1419 O O . ILE A 1 194 ? 21 14.562 -1.059 1 95.81 194 ILE A O 1
ATOM 1423 N N . ASP A 1 195 ? 22 16.312 -1.903 1 96.12 195 ASP A N 1
ATOM 1424 C CA . ASP A 1 195 ? 23.109 16.328 -0.959 1 96.12 195 ASP A CA 1
ATOM 1425 C C . ASP A 1 195 ? 22.609 16.359 0.482 1 96.12 195 ASP A C 1
ATOM 1427 O O . ASP A 1 195 ? 23.25 15.812 1.381 1 96.12 195 ASP A O 1
ATOM 1431 N N . ALA A 1 196 ? 21.516 16.953 0.657 1 96.31 196 ALA A N 1
ATOM 1432 C CA . ALA A 1 196 ? 20.984 17.109 2.008 1 96.31 196 ALA A CA 1
ATOM 1433 C C . ALA A 1 196 ? 20.781 15.75 2.684 1 96.31 196 ALA A C 1
ATOM 1435 O O . ALA A 1 196 ? 20.781 15.656 3.912 1 96.31 196 ALA A O 1
ATOM 1436 N N . TYR A 1 197 ? 20.672 14.68 1.906 1 97.44 197 TYR A N 1
ATOM 1437 C CA . TYR A 1 197 ? 20.391 13.367 2.467 1 97.44 197 TYR A CA 1
ATOM 1438 C C . TYR A 1 197 ? 21.688 12.578 2.684 1 97.44 197 TYR A C 1
ATOM 1440 O O . TYR A 1 197 ? 21.656 11.438 3.148 1 97.44 197 TYR A O 1
ATOM 1448 N N . ASP A 1 198 ? 22.797 13.141 2.311 1 96.5 198 ASP A N 1
ATOM 1449 C CA . ASP A 1 198 ? 24.062 12.469 2.594 1 96.5 198 ASP A CA 1
ATOM 1450 C C . ASP A 1 198 ? 24.25 12.258 4.094 1 96.5 198 ASP A C 1
ATOM 1452 O O . ASP A 1 198 ? 24 13.164 4.891 1 96.5 198 ASP A O 1
ATOM 1456 N N . GLY A 1 199 ? 24.625 11.078 4.449 1 96.12 199 GLY A N 1
ATOM 1457 C CA . GLY A 1 199 ? 24.844 10.773 5.855 1 96.12 199 GLY A CA 1
ATOM 1458 C C . GLY A 1 199 ? 23.562 10.445 6.598 1 96.12 199 GLY A C 1
ATOM 1459 O O . GLY A 1 199 ? 23.578 10.273 7.82 1 96.12 199 GLY A O 1
ATOM 1460 N N . THR A 1 200 ? 22.5 10.445 5.926 1 97.5 200 THR A N 1
ATOM 1461 C CA . THR A 1 200 ? 21.219 10.078 6.516 1 97.5 200 THR A CA 1
ATOM 1462 C C . THR A 1 200 ? 20.875 8.617 6.215 1 97.5 200 THR A C 1
ATOM 1464 O O . THR A 1 200 ? 21.484 8 5.348 1 97.5 200 THR A O 1
ATOM 1467 N N . PRO A 1 201 ? 19.859 8.07 6.891 1 96.94 201 PRO A N 1
ATOM 1468 C CA . PRO A 1 201 ? 19.453 6.688 6.645 1 96.94 201 PRO A CA 1
ATOM 1469 C C . PRO A 1 201 ? 19.031 6.445 5.195 1 96.94 201 PRO A C 1
ATOM 1471 O O . PRO A 1 201 ? 19.234 5.348 4.664 1 96.94 201 PRO A O 1
ATOM 1474 N N . ALA A 1 202 ? 18.469 7.418 4.562 1 96.56 202 ALA A N 1
ATOM 1475 C CA . ALA A 1 202 ? 18.047 7.25 3.174 1 96.56 202 ALA A CA 1
ATOM 1476 C C . ALA A 1 202 ? 19.234 6.945 2.273 1 96.56 202 ALA A C 1
ATOM 1478 O O . ALA A 1 202 ? 19.234 5.957 1.534 1 96.56 202 ALA A O 1
ATOM 1479 N N . HIS A 1 203 ? 20.219 7.695 2.357 1 95.88 203 HIS A N 1
ATOM 1480 C CA . HIS A 1 203 ? 21.375 7.492 1.492 1 95.88 203 HIS A CA 1
ATOM 1481 C C . HIS A 1 203 ? 22.203 6.309 1.96 1 95.88 203 HIS A C 1
ATOM 1483 O O . HIS A 1 203 ? 22.922 5.688 1.162 1 95.88 203 HIS A O 1
ATOM 1489 N N . ASP A 1 204 ? 22.172 6.027 3.312 1 94.88 204 ASP A N 1
ATOM 1490 C CA . ASP A 1 204 ? 22.797 4.789 3.766 1 94.88 204 ASP A CA 1
ATOM 1491 C C . ASP A 1 204 ? 22.234 3.584 3.014 1 94.88 204 ASP A C 1
ATOM 1493 O O . ASP A 1 204 ? 22.984 2.676 2.641 1 94.88 204 ASP A O 1
ATOM 1497 N N . THR A 1 205 ? 21 3.557 2.803 1 92.81 205 THR A N 1
ATOM 1498 C CA . THR A 1 205 ? 20.344 2.479 2.076 1 92.81 205 THR A CA 1
ATOM 1499 C C . THR A 1 205 ? 20.812 2.432 0.626 1 92.81 205 THR A C 1
ATOM 1501 O O . THR A 1 205 ? 21.094 1.355 0.095 1 92.81 205 THR A O 1
ATOM 1504 N N . LEU A 1 206 ? 20.875 3.568 -0.029 1 90.19 206 LEU A N 1
ATOM 1505 C CA . LEU A 1 206 ? 21.312 3.633 -1.418 1 90.19 206 LEU A CA 1
ATOM 1506 C C . LEU A 1 206 ? 22.75 3.119 -1.56 1 90.19 206 LEU A C 1
ATOM 1508 O O . LEU A 1 206 ? 23.047 2.385 -2.5 1 90.19 206 LEU A O 1
ATOM 1512 N N . ASP A 1 207 ? 23.516 3.48 -0.609 1 88.88 207 ASP A N 1
ATOM 1513 C CA . ASP A 1 207 ? 24.922 3.129 -0.671 1 88.88 207 ASP A CA 1
ATOM 1514 C C . ASP A 1 207 ? 25.141 1.657 -0.329 1 88.88 207 ASP A C 1
ATOM 1516 O O . ASP A 1 207 ? 26.141 1.064 -0.724 1 88.88 207 ASP A O 1
ATOM 1520 N N . TRP A 1 208 ? 24.219 1.129 0.391 1 86.25 208 TRP A N 1
ATOM 1521 C CA . TRP A 1 208 ? 24.281 -0.268 0.807 1 86.25 208 TRP A CA 1
ATOM 1522 C C . TRP A 1 208 ? 24.094 -1.2 -0.384 1 86.25 208 TRP A C 1
ATOM 1524 O O . TRP A 1 208 ? 24.688 -2.281 -0.437 1 86.25 208 TRP A O 1
ATOM 1534 N N . VAL A 1 209 ? 23.391 -0.837 -1.375 1 80.69 209 VAL A N 1
ATOM 1535 C CA . VAL A 1 209 ? 22.969 -1.701 -2.475 1 80.69 209 VAL A CA 1
ATOM 1536 C C . VAL A 1 209 ? 24.203 -2.164 -3.26 1 80.69 209 VAL A C 1
ATOM 1538 O O . VAL A 1 209 ? 24.328 -3.35 -3.576 1 80.69 209 VAL A O 1
ATOM 1541 N N . ASP A 1 210 ? 25.047 -1.316 -3.533 1 75.19 210 ASP A N 1
ATOM 1542 C CA . ASP A 1 210 ? 26.234 -1.665 -4.297 1 75.19 210 ASP A CA 1
ATOM 1543 C C . ASP A 1 210 ? 27.078 -2.691 -3.551 1 75.19 210 ASP A C 1
ATOM 1545 O O . ASP A 1 210 ? 27.641 -3.602 -4.164 1 75.19 210 ASP A O 1
ATOM 1549 N N . ASP A 1 211 ? 27 -2.605 -2.242 1 80.25 211 ASP A N 1
ATOM 1550 C CA . ASP A 1 211 ? 27.828 -3.469 -1.407 1 80.25 211 ASP A CA 1
ATOM 1551 C C . ASP A 1 211 ? 27.172 -4.828 -1.194 1 80.25 211 ASP A C 1
ATOM 1553 O O . ASP A 1 211 ? 27.859 -5.84 -1.029 1 80.25 211 ASP A O 1
ATOM 1557 N N . ALA A 1 212 ? 25.922 -4.82 -1.287 1 79.88 212 ALA A N 1
ATOM 1558 C CA . ALA A 1 212 ? 25.172 -6 -0.854 1 79.88 212 ALA A CA 1
ATOM 1559 C C . ALA A 1 212 ? 24.922 -6.949 -2.021 1 79.88 212 ALA A C 1
ATOM 1561 O O . ALA A 1 212 ? 24.609 -8.125 -1.818 1 79.88 212 ALA A O 1
ATOM 1562 N N . ASN A 1 213 ? 25.141 -6.465 -3.17 1 78 213 ASN A N 1
ATOM 1563 C CA . ASN A 1 213 ? 24.766 -7.281 -4.324 1 78 213 ASN A CA 1
ATOM 1564 C C . ASN A 1 213 ? 25.562 -8.586 -4.363 1 78 213 ASN A C 1
ATOM 1566 O O . ASN A 1 213 ? 26.781 -8.578 -4.234 1 78 213 ASN A O 1
ATOM 1570 N N . HIS A 1 214 ? 24.734 -9.766 -4.371 1 78.31 214 HIS A N 1
ATOM 1571 C CA . HIS A 1 214 ? 25.219 -11.148 -4.477 1 78.31 214 HIS A CA 1
ATOM 1572 C C . HIS A 1 214 ? 25.719 -11.656 -3.131 1 78.31 214 HIS A C 1
ATOM 1574 O O . HIS A 1 214 ? 26.312 -12.734 -3.057 1 78.31 214 HIS A O 1
ATOM 1580 N N . THR A 1 215 ? 25.516 -10.898 -1.986 1 81.75 215 THR A N 1
ATOM 1581 C CA . THR A 1 215 ? 25.828 -11.367 -0.64 1 81.75 215 THR A CA 1
ATOM 1582 C C . THR A 1 215 ? 24.578 -11.422 0.226 1 81.75 215 THR A C 1
ATOM 1584 O O . THR A 1 215 ? 24.672 -11.508 1.452 1 81.75 215 THR A O 1
ATOM 1587 N N . GLN A 1 216 ? 23.562 -11.414 -0.437 1 82.31 216 GLN A N 1
ATOM 1588 C CA . GLN A 1 216 ? 22.281 -11.406 0.258 1 82.31 216 GLN A CA 1
ATOM 1589 C C . GLN A 1 216 ? 22.078 -12.688 1.06 1 82.31 216 GLN A C 1
ATOM 1591 O O . GLN A 1 216 ? 22.594 -13.75 0.684 1 82.31 216 GLN A O 1
ATOM 1596 N N . LEU A 1 217 ? 21.156 -12.648 2.037 1 83.44 217 LEU A N 1
ATOM 1597 C CA . LEU A 1 217 ? 21.016 -13.68 3.059 1 83.44 217 LEU A CA 1
ATOM 1598 C C . LEU A 1 217 ? 20.188 -14.844 2.541 1 83.44 217 LEU A C 1
ATOM 1600 O O . LEU A 1 217 ? 20.406 -15.992 2.938 1 83.44 217 LEU A O 1
ATOM 1604 N N . GLY A 1 218 ? 19.297 -14.547 1.714 1 89 218 GLY A N 1
ATOM 1605 C CA . GLY A 1 218 ? 18.328 -15.555 1.325 1 89 218 GLY A CA 1
ATOM 1606 C C . GLY A 1 218 ? 18.766 -16.359 0.118 1 89 218 GLY A C 1
ATOM 1607 O O . GLY A 1 218 ? 19.422 -15.844 -0.78 1 89 218 GLY A O 1
ATOM 1608 N N . ASP A 1 219 ? 18.375 -17.609 0.073 1 93.94 219 ASP A N 1
ATOM 1609 C CA . ASP A 1 219 ? 18.625 -18.547 -1.029 1 93.94 219 ASP A CA 1
ATOM 1610 C C . ASP A 1 219 ? 17.406 -18.672 -1.93 1 93.94 219 ASP A C 1
ATOM 1612 O O . ASP A 1 219 ? 16.391 -19.25 -1.536 1 93.94 219 ASP A O 1
ATOM 1616 N N . PRO A 1 220 ? 17.5 -18.156 -3.133 1 94.69 220 PRO A N 1
ATOM 1617 C CA . PRO A 1 220 ? 16.328 -18.172 -4.008 1 94.69 220 PRO A CA 1
ATOM 1618 C C . PRO A 1 220 ? 15.828 -19.578 -4.316 1 94.69 220 PRO A C 1
ATOM 1620 O O . PRO A 1 220 ? 14.633 -19.781 -4.539 1 94.69 220 PRO A O 1
ATOM 1623 N N . VAL A 1 221 ? 16.703 -20.562 -4.348 1 96.44 221 VAL A N 1
ATOM 1624 C CA . VAL A 1 221 ? 16.297 -21.953 -4.586 1 96.44 221 VAL A CA 1
ATOM 1625 C C . VAL A 1 221 ? 15.414 -22.438 -3.441 1 96.44 221 VAL A C 1
ATOM 1627 O O . VAL A 1 221 ? 14.344 -23 -3.67 1 96.44 221 VAL A O 1
ATOM 1630 N N . LYS A 1 222 ? 15.875 -22.203 -2.23 1 97.12 222 LYS A N 1
ATOM 1631 C CA . LYS A 1 222 ? 15.109 -22.594 -1.057 1 97.12 222 LYS A CA 1
ATOM 1632 C C . LYS A 1 222 ? 13.82 -21.797 -0.946 1 97.12 222 LYS A C 1
ATOM 1634 O O . LYS A 1 222 ? 12.789 -22.328 -0.523 1 97.12 222 LYS A O 1
ATOM 1639 N N . GLY A 1 223 ? 13.898 -20.5 -1.269 1 97.75 223 GLY A N 1
ATOM 1640 C CA . GLY A 1 223 ? 12.695 -19.688 -1.287 1 97.75 223 GLY A CA 1
ATOM 1641 C C . GLY A 1 223 ? 11.641 -20.188 -2.25 1 97.75 223 GLY A C 1
ATOM 1642 O O . GLY A 1 223 ? 10.469 -20.312 -1.885 1 97.75 223 GLY A O 1
ATOM 1643 N N . ALA A 1 224 ? 12.094 -20.5 -3.459 1 98.38 224 ALA A N 1
ATOM 1644 C CA . ALA A 1 224 ? 11.188 -21 -4.48 1 98.38 224 ALA A CA 1
ATOM 1645 C C . ALA A 1 224 ? 10.57 -22.328 -4.051 1 98.38 224 ALA A C 1
ATOM 1647 O O . ALA A 1 224 ? 9.383 -22.578 -4.277 1 98.38 224 ALA A O 1
ATOM 1648 N N . ALA A 1 225 ? 11.359 -23.188 -3.441 1 98.38 225 ALA A N 1
ATOM 1649 C CA . ALA A 1 225 ? 10.875 -24.469 -2.961 1 98.38 225 ALA A CA 1
ATOM 1650 C C . ALA A 1 225 ? 9.789 -24.297 -1.905 1 98.38 225 ALA A C 1
ATOM 1652 O O . ALA A 1 225 ? 8.789 -25.016 -1.909 1 98.38 225 ALA A O 1
ATOM 1653 N N . LEU A 1 226 ? 10.031 -23.375 -0.999 1 98.56 226 LEU A N 1
ATOM 1654 C CA . LEU A 1 226 ? 9.039 -23.141 0.042 1 98.56 226 LEU A CA 1
ATOM 1655 C C . LEU A 1 226 ? 7.754 -22.562 -0.553 1 98.56 226 LEU A C 1
ATOM 1657 O O . LEU A 1 226 ? 6.656 -22.969 -0.156 1 98.56 226 LEU A O 1
ATOM 1661 N N . ILE A 1 227 ? 7.855 -21.625 -1.506 1 98.75 227 ILE A N 1
ATOM 1662 C CA . ILE A 1 227 ? 6.684 -21.062 -2.164 1 98.75 227 ILE A CA 1
ATOM 1663 C C . ILE A 1 227 ? 5.879 -22.172 -2.832 1 98.75 227 ILE A C 1
ATOM 1665 O O . ILE A 1 227 ? 4.656 -22.234 -2.693 1 98.75 227 ILE A O 1
ATOM 1669 N N . TYR A 1 228 ? 6.562 -23.062 -3.541 1 98.75 228 TYR A N 1
ATOM 1670 C CA . TYR A 1 228 ? 5.898 -24.172 -4.215 1 98.75 228 TYR A CA 1
ATOM 1671 C C . TYR A 1 228 ? 5.191 -25.062 -3.211 1 98.75 228 TYR A C 1
ATOM 1673 O O . TYR A 1 228 ? 4.039 -25.453 -3.418 1 98.75 228 TYR A O 1
ATOM 1681 N N . GLU A 1 229 ? 5.906 -25.391 -2.139 1 98.62 229 GLU A N 1
ATOM 1682 C CA . GLU A 1 229 ? 5.332 -26.25 -1.104 1 98.62 229 GLU A CA 1
ATOM 1683 C C . GLU A 1 229 ? 4.055 -25.641 -0.533 1 98.62 229 GLU A C 1
ATOM 1685 O O . GLU A 1 229 ? 3.021 -26.312 -0.46 1 98.62 229 GLU A O 1
ATOM 1690 N N . VAL A 1 230 ? 4.105 -24.391 -0.154 1 98.75 230 VAL A N 1
ATOM 1691 C CA . VAL A 1 230 ? 2.977 -23.719 0.482 1 98.75 230 VAL A CA 1
ATOM 1692 C C . VAL A 1 230 ? 1.819 -23.609 -0.508 1 98.75 230 VAL A C 1
ATOM 1694 O O . VAL A 1 230 ? 0.66 -23.812 -0.145 1 98.75 230 VAL A O 1
ATOM 1697 N N . ALA A 1 231 ? 2.129 -23.297 -1.771 1 98.56 231 ALA A N 1
ATOM 1698 C CA . ALA A 1 231 ? 1.106 -23.141 -2.803 1 98.56 231 ALA A CA 1
ATOM 1699 C C . ALA A 1 231 ? 0.402 -24.469 -3.078 1 98.56 231 ALA A C 1
ATOM 1701 O O . ALA A 1 231 ? -0.671 -24.484 -3.686 1 98.56 231 ALA A O 1
ATOM 1702 N N . ASN A 1 232 ? 0.982 -25.547 -2.695 1 97.75 232 ASN A N 1
ATOM 1703 C CA . ASN A 1 232 ? 0.379 -26.859 -2.926 1 97.75 232 ASN A CA 1
ATOM 1704 C C . ASN A 1 232 ? -0.342 -27.375 -1.681 1 97.75 232 ASN A C 1
ATOM 1706 O O . ASN A 1 232 ? -0.917 -28.453 -1.695 1 97.75 232 ASN A O 1
ATOM 1710 N N . GLU A 1 233 ? -0.314 -26.609 -0.58 1 97.69 233 GLU A N 1
ATOM 1711 C CA . GLU A 1 233 ? -1.107 -26.953 0.598 1 97.69 233 GLU A CA 1
ATOM 1712 C C . GLU A 1 233 ? -2.594 -26.719 0.349 1 97.69 233 GLU A C 1
ATOM 1714 O O . GLU A 1 233 ? -2.969 -26.031 -0.603 1 97.69 233 GLU A O 1
ATOM 1719 N N . ASP A 1 234 ? -3.439 -27.297 1.203 1 97.69 234 ASP A N 1
ATOM 1720 C CA . ASP A 1 234 ? -4.887 -27.156 1.071 1 97.69 234 ASP A CA 1
ATOM 1721 C C . ASP A 1 234 ? -5.312 -25.703 1.341 1 97.69 234 ASP A C 1
ATOM 1723 O O . ASP A 1 234 ? -6.238 -25.203 0.703 1 97.69 234 ASP A O 1
ATOM 1727 N N . LYS A 1 235 ? -4.645 -25.094 2.297 1 97.88 235 LYS A N 1
ATOM 1728 C CA . LYS A 1 235 ? -4.977 -23.734 2.686 1 97.88 235 LYS A CA 1
ATOM 1729 C C . LYS A 1 235 ? -3.74 -22.844 2.666 1 97.88 235 LYS A C 1
ATOM 1731 O O . LYS A 1 235 ? -2.723 -23.172 3.279 1 97.88 235 LYS A O 1
ATOM 1736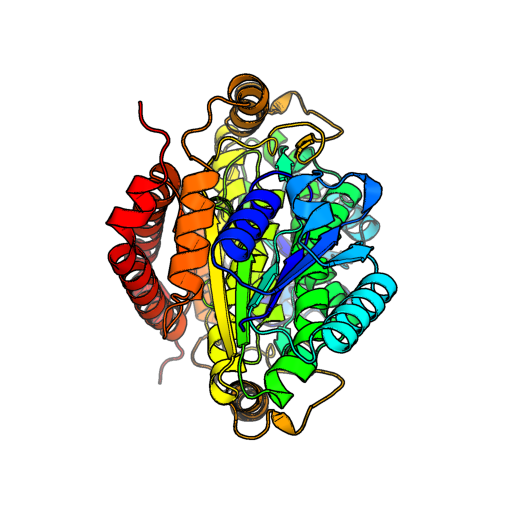 N N . LEU A 1 236 ? -3.863 -21.75 1.928 1 98.62 236 LEU A N 1
ATOM 1737 C CA . LEU A 1 236 ? -2.783 -20.766 1.887 1 98.62 236 LEU A CA 1
ATOM 1738 C C . LEU A 1 236 ? -2.812 -19.875 3.121 1 98.62 236 LEU A C 1
ATOM 1740 O O . LEU A 1 236 ? -3.889 -19.531 3.617 1 98.62 236 LEU A O 1
ATOM 1744 N N . PRO A 1 237 ? -1.644 -19.516 3.672 1 98.56 237 PRO A N 1
ATOM 1745 C CA . PRO A 1 237 ? -1.626 -18.359 4.562 1 98.56 237 PRO A CA 1
ATOM 1746 C C . PRO A 1 237 ? -1.914 -17.047 3.83 1 98.56 237 PRO A C 1
ATOM 1748 O O . PRO A 1 237 ? -1.856 -17 2.6 1 98.56 237 PRO A O 1
ATOM 1751 N N . ARG A 1 238 ? -2.324 -16.031 4.551 1 98.25 238 ARG A N 1
ATOM 1752 C CA . ARG A 1 238 ? -2.467 -14.727 3.93 1 98.25 238 ARG A CA 1
ATOM 1753 C C . ARG A 1 238 ? -1.103 -14.117 3.609 1 98.25 238 ARG A C 1
ATOM 1755 O O . ARG A 1 238 ? -0.936 -13.461 2.58 1 98.25 238 ARG A O 1
ATOM 1762 N N . HIS A 1 239 ? -0.168 -14.328 4.531 1 98.75 239 HIS A N 1
ATOM 1763 C CA . HIS A 1 239 ? 1.197 -13.836 4.395 1 98.75 239 HIS A CA 1
ATOM 1764 C C . HIS A 1 239 ? 2.211 -14.953 4.582 1 98.75 239 HIS A C 1
ATOM 1766 O O . HIS A 1 239 ? 2.119 -15.727 5.543 1 98.75 239 HIS A O 1
ATOM 1772 N N . LEU A 1 240 ? 3.129 -15.023 3.703 1 98.81 240 LEU A N 1
ATOM 1773 C CA . LEU A 1 240 ? 4.266 -15.922 3.834 1 98.81 240 LEU A CA 1
ATOM 1774 C C . LEU A 1 240 ? 5.578 -15.148 3.824 1 98.81 240 LEU A C 1
ATOM 1776 O O . LEU A 1 240 ? 5.961 -14.578 2.801 1 98.81 240 LEU A O 1
ATOM 1780 N N . LEU A 1 241 ? 6.23 -15.094 4.93 1 98.38 241 LEU A N 1
ATOM 1781 C CA . LEU A 1 241 ? 7.539 -14.453 5.004 1 98.38 241 LEU A CA 1
ATOM 1782 C C . LEU A 1 241 ? 8.641 -15.406 4.559 1 98.38 241 LEU A C 1
ATOM 1784 O O . LEU A 1 241 ? 8.578 -16.609 4.844 1 98.38 241 LEU A O 1
ATOM 1788 N N . LEU A 1 242 ? 9.602 -14.906 3.836 1 97.31 242 LEU A N 1
ATOM 1789 C CA . LEU A 1 242 ? 10.773 -15.672 3.438 1 97.31 242 LEU A CA 1
ATOM 1790 C C . LEU A 1 242 ? 12.055 -15.008 3.938 1 97.31 242 LEU A C 1
ATOM 1792 O O . LEU A 1 242 ? 12.297 -13.836 3.664 1 97.31 242 LEU A O 1
ATOM 1796 N N . GLY A 1 243 ? 12.852 -15.812 4.66 1 96.19 243 GLY A N 1
ATOM 1797 C CA . GLY A 1 243 ? 14.148 -15.328 5.098 1 96.19 243 GLY A CA 1
ATOM 1798 C C . GLY A 1 243 ? 14.172 -14.922 6.559 1 96.19 243 GLY A C 1
ATOM 1799 O O . GLY A 1 243 ? 13.164 -14.445 7.094 1 96.19 243 GLY A O 1
ATOM 1800 N N . ARG A 1 244 ? 15.328 -14.992 7.168 1 94.25 244 ARG A N 1
ATOM 1801 C CA . ARG A 1 244 ? 15.516 -14.641 8.57 1 94.25 244 ARG A CA 1
ATOM 1802 C C . ARG A 1 244 ? 15.281 -13.156 8.805 1 94.25 244 ARG A C 1
ATOM 1804 O O . ARG A 1 244 ? 14.656 -12.766 9.797 1 94.25 244 ARG A O 1
ATOM 1811 N N . ASP A 1 245 ? 15.766 -12.422 7.918 1 95 245 ASP A N 1
ATOM 1812 C CA . ASP A 1 245 ? 15.617 -10.977 8.078 1 95 245 ASP A CA 1
ATOM 1813 C C . ASP A 1 245 ? 14.148 -10.562 8.016 1 95 245 ASP A C 1
ATOM 1815 O O . ASP A 1 245 ? 13.711 -9.703 8.773 1 95 245 ASP A O 1
ATOM 1819 N N . ALA A 1 246 ? 13.367 -11.18 7.117 1 97.06 246 ALA A N 1
ATOM 1820 C CA . ALA A 1 246 ? 11.938 -10.867 7.031 1 97.06 246 ALA A CA 1
ATOM 1821 C C . ALA A 1 246 ? 11.219 -11.203 8.336 1 97.06 246 ALA A C 1
ATOM 1823 O O . ALA A 1 246 ? 10.43 -10.398 8.836 1 97.06 246 ALA A O 1
ATOM 1824 N N . VAL A 1 247 ? 11.516 -12.352 8.906 1 97.12 247 VAL A N 1
ATOM 1825 C CA . VAL A 1 247 ? 10.859 -12.797 10.133 1 97.12 247 VAL A CA 1
ATOM 1826 C C . VAL A 1 247 ? 11.258 -11.875 11.289 1 97.12 247 VAL A C 1
ATOM 1828 O O . VAL A 1 247 ? 10.398 -11.43 12.055 1 97.12 247 VAL A O 1
ATOM 1831 N N . GLU A 1 248 ? 12.523 -11.578 11.367 1 96.44 248 GLU A N 1
ATOM 1832 C CA . GLU A 1 248 ? 13.016 -10.734 12.453 1 96.44 248 GLU A CA 1
ATOM 1833 C C . GLU A 1 248 ? 12.453 -9.32 12.352 1 96.44 248 GLU A C 1
ATOM 1835 O O . GLU A 1 248 ? 12.039 -8.742 13.359 1 96.44 248 GLU A O 1
ATOM 1840 N N . ARG A 1 249 ? 12.438 -8.805 11.164 1 96.81 249 ARG A N 1
ATOM 1841 C CA . ARG A 1 249 ? 11.93 -7.445 10.977 1 96.81 249 ARG A CA 1
ATOM 1842 C C . ARG A 1 249 ? 10.43 -7.379 11.234 1 96.81 249 ARG A C 1
ATOM 1844 O O . ARG A 1 249 ? 9.922 -6.375 11.734 1 96.81 249 ARG A O 1
ATOM 1851 N N . TRP A 1 250 ? 9.719 -8.438 10.875 1 97.62 250 TRP A N 1
ATOM 1852 C CA . TRP A 1 250 ? 8.289 -8.469 11.18 1 97.62 250 TRP A CA 1
ATOM 1853 C C . TRP A 1 250 ? 8.055 -8.398 12.688 1 97.62 250 TRP A C 1
ATOM 1855 O O . TRP A 1 250 ? 7.141 -7.711 13.148 1 97.62 250 TRP A O 1
ATOM 1865 N N . ARG A 1 251 ? 8.859 -9.086 13.477 1 97.12 251 ARG A N 1
ATOM 1866 C CA . ARG A 1 251 ? 8.711 -9.062 14.93 1 97.12 251 ARG A CA 1
ATOM 1867 C C . ARG A 1 251 ? 8.93 -7.656 15.477 1 97.12 251 ARG A C 1
ATOM 1869 O O . ARG A 1 251 ? 8.195 -7.207 16.359 1 97.12 251 ARG A O 1
ATOM 1876 N N . VAL A 1 252 ? 9.938 -7.02 14.922 1 97.12 252 VAL A N 1
ATOM 1877 C CA . VAL A 1 252 ? 10.211 -5.645 15.328 1 97.12 252 VAL A CA 1
ATOM 1878 C C . VAL A 1 252 ? 9.031 -4.75 14.969 1 97.12 252 VAL A C 1
ATOM 1880 O O . VAL A 1 252 ? 8.562 -3.963 15.789 1 97.12 252 VAL A O 1
ATOM 1883 N N . LYS A 1 253 ? 8.555 -4.906 13.773 1 97.31 253 LYS A N 1
ATOM 1884 C CA . LYS A 1 253 ? 7.438 -4.105 13.289 1 97.31 253 LYS A CA 1
ATOM 1885 C C . LYS A 1 253 ? 6.18 -4.348 14.117 1 97.31 253 LYS A C 1
ATOM 1887 O O . LYS A 1 253 ? 5.453 -3.406 14.445 1 97.31 253 LYS A O 1
ATOM 1892 N N . ALA A 1 254 ? 5.898 -5.598 14.406 1 96.94 254 ALA A N 1
ATOM 1893 C CA . ALA A 1 254 ? 4.73 -5.957 15.203 1 96.94 254 ALA A CA 1
ATOM 1894 C C . ALA A 1 254 ? 4.797 -5.312 16.594 1 96.94 254 ALA A C 1
ATOM 1896 O O . ALA A 1 254 ? 3.789 -4.816 17.094 1 96.94 254 ALA A O 1
ATOM 1897 N N . ALA A 1 255 ? 5.949 -5.32 17.172 1 97.19 255 ALA A N 1
ATOM 1898 C CA . ALA A 1 255 ? 6.129 -4.711 18.484 1 97.19 255 ALA A CA 1
ATOM 1899 C C . ALA A 1 255 ? 5.934 -3.199 18.422 1 97.19 255 ALA A C 1
ATOM 1901 O O . ALA A 1 255 ? 5.328 -2.605 19.312 1 97.19 255 ALA A O 1
ATOM 1902 N N . GLN A 1 256 ? 6.488 -2.594 17.391 1 96.69 256 GLN A N 1
ATOM 1903 C CA . GLN A 1 256 ? 6.34 -1.153 17.203 1 96.69 256 GLN A CA 1
ATOM 1904 C C . GLN A 1 256 ? 4.871 -0.763 17.062 1 96.69 256 GLN A C 1
ATOM 1906 O O . GLN A 1 256 ? 4.434 0.231 17.641 1 96.69 256 GLN A O 1
ATOM 1911 N N . MET A 1 257 ? 4.168 -1.529 16.281 1 97.31 257 MET A N 1
ATOM 1912 C CA . MET A 1 257 ? 2.742 -1.272 16.109 1 97.31 257 MET A CA 1
ATOM 1913 C C . MET A 1 257 ? 1.99 -1.438 17.422 1 97.31 257 MET A C 1
ATOM 1915 O O . MET A 1 257 ? 1.115 -0.635 17.75 1 97.31 257 MET A O 1
ATOM 1919 N N . ALA A 1 258 ? 2.305 -2.49 18.109 1 97.06 258 ALA A N 1
ATOM 1920 C CA . ALA A 1 258 ? 1.662 -2.727 19.406 1 97.06 258 ALA A CA 1
ATOM 1921 C C . ALA A 1 258 ? 1.911 -1.566 20.359 1 97.06 258 ALA A C 1
ATOM 1923 O O . ALA A 1 258 ? 1.01 -1.155 21.094 1 97.06 258 ALA A O 1
ATOM 1924 N N . ASP A 1 259 ? 3.09 -1.044 20.375 1 97.25 259 ASP A N 1
ATOM 1925 C CA . ASP A 1 259 ? 3.438 0.091 21.234 1 97.25 259 ASP A CA 1
ATOM 1926 C C . ASP A 1 259 ? 2.611 1.323 20.859 1 97.25 259 ASP A C 1
ATOM 1928 O O . ASP A 1 259 ? 2.094 2.012 21.734 1 97.25 259 ASP A O 1
ATOM 1932 N N . ASP A 1 260 ? 2.52 1.616 19.594 1 97 260 ASP A N 1
ATOM 1933 C CA . ASP A 1 260 ? 1.748 2.764 19.125 1 97 260 ASP A CA 1
ATOM 1934 C C . ASP A 1 260 ? 0.284 2.65 19.547 1 97 260 ASP A C 1
ATOM 1936 O O . ASP A 1 260 ? -0.307 3.617 20.031 1 97 260 ASP A O 1
ATOM 1940 N N . VAL A 1 261 ? -0.264 1.464 19.328 1 96.88 261 VAL A N 1
ATOM 1941 C CA . VAL A 1 261 ? -1.679 1.238 19.609 1 96.88 261 VAL A CA 1
ATOM 1942 C C . VAL A 1 261 ? -1.935 1.346 21.109 1 96.88 261 VAL A C 1
ATOM 1944 O O . VAL A 1 261 ? -2.889 1.999 21.531 1 96.88 261 VAL A O 1
ATOM 1947 N N . THR A 1 262 ? -1.062 0.749 21.891 1 96.81 262 THR A N 1
ATOM 1948 C CA . THR A 1 262 ? -1.23 0.737 23.344 1 96.81 262 THR A CA 1
ATOM 1949 C C . THR A 1 262 ? -1.157 2.152 23.906 1 96.81 262 THR A C 1
ATOM 1951 O O . THR A 1 262 ? -1.951 2.523 24.781 1 96.81 262 THR A O 1
ATOM 1954 N N . ALA A 1 263 ? -0.286 2.969 23.422 1 97.06 263 ALA A N 1
ATOM 1955 C CA . ALA A 1 263 ? -0.029 4.309 23.938 1 97.06 263 ALA A CA 1
ATOM 1956 C C . ALA A 1 263 ? -1.257 5.203 23.781 1 97.06 263 ALA A C 1
ATOM 1958 O O . ALA A 1 263 ? -1.483 6.102 24.609 1 97.06 263 ALA A O 1
ATOM 1959 N N . TRP A 1 264 ? -2.088 4.949 22.781 1 97.5 264 TRP A N 1
ATOM 1960 C CA . TRP A 1 264 ? -3.189 5.859 22.5 1 97.5 264 TRP A CA 1
ATOM 1961 C C . TRP A 1 264 ? -4.527 5.129 22.531 1 97.5 264 TRP A C 1
ATOM 1963 O O . TRP A 1 264 ? -5.555 5.676 22.125 1 97.5 264 TRP A O 1
ATOM 1973 N N . GLU A 1 265 ? -4.574 3.896 23.016 1 97 265 GLU A N 1
ATOM 1974 C CA . GLU A 1 265 ? -5.73 3.016 22.906 1 97 265 GLU A CA 1
ATOM 1975 C C . GLU A 1 265 ? -6.961 3.641 23.562 1 97 265 GLU A C 1
ATOM 1977 O O . GLU A 1 265 ? -8.031 3.705 22.953 1 97 265 GLU A O 1
ATOM 1982 N N . MET A 1 266 ? -6.828 4.125 24.781 1 96.81 266 MET A N 1
ATOM 1983 C CA . MET A 1 266 ? -7.965 4.668 25.516 1 96.81 266 MET A CA 1
ATOM 1984 C C . MET A 1 266 ? -8.555 5.871 24.781 1 96.81 266 MET A C 1
ATOM 1986 O O . MET A 1 266 ? -9.773 6 24.672 1 96.81 266 MET A O 1
ATOM 1990 N N . LYS A 1 267 ? -7.719 6.734 24.281 1 97.06 267 LYS A N 1
ATOM 1991 C CA . LYS A 1 267 ? -8.188 7.922 23.578 1 97.06 267 LYS A CA 1
ATOM 1992 C C . LYS A 1 267 ? -8.773 7.562 22.219 1 97.06 267 LYS A C 1
ATOM 1994 O O . LYS A 1 267 ? -9.734 8.188 21.766 1 97.06 267 LYS A O 1
ATOM 1999 N N . SER A 1 268 ? -8.125 6.562 21.531 1 96.38 268 SER A N 1
ATOM 2000 C CA . SER A 1 268 ? -8.68 6.07 20.266 1 96.38 268 SER A CA 1
ATOM 2001 C C . SER A 1 268 ? -10.094 5.535 20.453 1 96.38 268 SER A C 1
ATOM 2003 O O . SER A 1 268 ? -11 5.867 19.688 1 96.38 268 SER A O 1
ATOM 2005 N N . LEU A 1 269 ? -10.312 4.738 21.547 1 95.56 269 LEU A N 1
ATOM 2006 C CA . LEU A 1 269 ? -11.617 4.156 21.859 1 95.56 269 LEU A CA 1
ATOM 2007 C C . LEU A 1 269 ? -12.633 5.246 22.188 1 95.56 269 LEU A C 1
ATOM 2009 O O . LEU A 1 269 ? -13.812 5.109 21.859 1 95.56 269 LEU A O 1
ATOM 2013 N N . ALA A 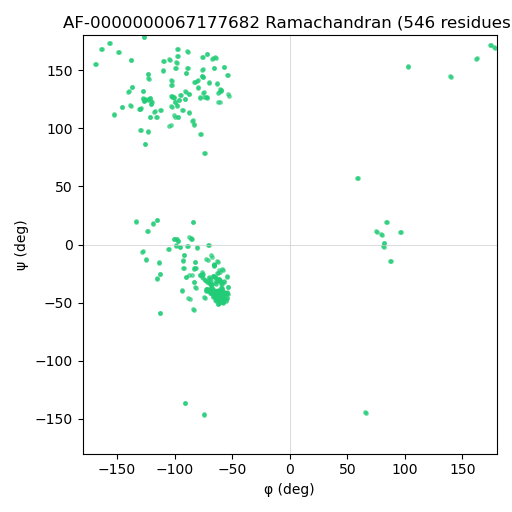1 270 ? -12.164 6.348 22.688 1 94.5 270 ALA A N 1
ATOM 2014 C CA . ALA A 1 270 ? -13.023 7.43 23.156 1 94.5 270 ALA A CA 1
ATOM 2015 C C . ALA A 1 270 ? -13.516 8.289 22 1 94.5 270 ALA A C 1
ATOM 2017 O O . ALA A 1 270 ? -14.352 9.172 22.188 1 94.5 270 ALA A O 1
ATOM 2018 N N . THR A 1 271 ? -13.07 8 20.766 1 94.31 271 THR A N 1
ATOM 2019 C CA . THR A 1 271 ? -13.516 8.781 19.625 1 94.31 271 THR A CA 1
ATOM 2020 C C . THR A 1 271 ? -14.844 8.258 19.094 1 94.31 271 THR A C 1
ATOM 2022 O O . THR A 1 271 ? -15.336 8.734 18.062 1 94.31 271 THR A O 1
ATOM 2025 N N . ALA A 1 272 ? -15.414 7.324 19.719 1 89.75 272 ALA A N 1
ATOM 2026 C CA . ALA A 1 272 ? -16.719 6.785 19.344 1 89.75 272 ALA A CA 1
ATOM 2027 C C . ALA A 1 272 ? -17.844 7.746 19.75 1 89.75 272 ALA A C 1
ATOM 2029 O O . ALA A 1 272 ? -17.688 8.523 20.688 1 89.75 272 ALA A O 1
ATOM 2030 N N . HIS A 1 273 ? -18.828 7.781 18.922 1 86.38 273 HIS A N 1
ATOM 2031 C CA . HIS A 1 273 ? -20.016 8.492 19.359 1 86.38 273 HIS A CA 1
ATOM 2032 C C . HIS A 1 273 ? -20.594 7.879 20.625 1 86.38 273 HIS A C 1
ATOM 2034 O O . HIS A 1 273 ? -20.531 6.66 20.812 1 86.38 273 HIS A O 1
ATOM 2040 N N . LEU A 1 274 ? -20.859 8.703 21.5 1 69.25 274 LEU A N 1
ATOM 2041 C CA . LEU A 1 274 ? -21.547 8.211 22.688 1 69.25 274 LEU A CA 1
ATOM 2042 C C . LEU A 1 274 ? -22.906 7.617 22.328 1 69.25 274 LEU A C 1
ATOM 2044 O O . LEU A 1 274 ? -23.578 8.109 21.438 1 69.25 274 LEU A O 1
ATOM 2048 N N . ALA A 1 275 ? -23.125 6.52 22.797 1 52.44 275 ALA A N 1
ATOM 2049 C CA . ALA A 1 275 ? -24.453 5.891 22.656 1 52.44 275 ALA A CA 1
ATOM 2050 C C . ALA A 1 275 ? -25.547 6.797 23.219 1 52.44 275 ALA A C 1
ATOM 2052 O O . ALA A 1 275 ? -25.328 7.523 24.188 1 52.44 275 ALA A O 1
ATOM 2053 N N . MET B 1 1 ? 3.279 31.172 16.281 1 87.38 1 MET B N 1
ATOM 2054 C CA . MET B 1 1 ? 2.086 30.344 16.109 1 87.38 1 MET B CA 1
ATOM 2055 C C . MET B 1 1 ? 2.344 29.203 15.141 1 87.38 1 MET B C 1
ATOM 2057 O O . MET B 1 1 ? 3.195 29.312 14.25 1 87.38 1 MET B O 1
ATOM 2061 N N . THR B 1 2 ? 1.712 27.969 15.359 1 96.5 2 THR B N 1
ATOM 2062 C CA . THR B 1 2 ? 1.91 26.797 14.5 1 96.5 2 THR B CA 1
ATOM 2063 C C . THR B 1 2 ? 1.069 26.922 13.234 1 96.5 2 THR B C 1
ATOM 2065 O O . THR B 1 2 ? -0.077 27.359 13.281 1 96.5 2 THR B O 1
ATOM 2068 N N . VAL B 1 3 ? 1.625 26.625 12.078 1 98.75 3 VAL B N 1
ATOM 2069 C CA . VAL B 1 3 ? 0.937 26.719 10.797 1 98.75 3 VAL B CA 1
ATOM 2070 C C . VAL B 1 3 ? 0.537 25.312 10.336 1 98.75 3 VAL B C 1
ATOM 2072 O O . VAL B 1 3 ? 1.396 24.453 10.125 1 98.75 3 VAL B O 1
ATOM 2075 N N . TRP B 1 4 ? -0.778 25.078 10.172 1 98.88 4 TRP B N 1
ATOM 2076 C CA . TRP B 1 4 ? -1.334 23.828 9.664 1 98.88 4 TRP B CA 1
ATOM 2077 C C . TRP B 1 4 ? -1.768 23.984 8.203 1 98.88 4 TRP B C 1
ATOM 2079 O O . TRP B 1 4 ? -2.467 24.938 7.859 1 98.88 4 TRP B O 1
ATOM 2089 N N . PHE B 1 5 ? -1.328 23.109 7.32 1 98.94 5 PHE B N 1
ATOM 2090 C CA . PHE B 1 5 ? -1.815 23 5.949 1 98.94 5 PHE B CA 1
ATOM 2091 C C . PHE B 1 5 ? -2.574 21.703 5.742 1 98.94 5 PHE B C 1
ATOM 2093 O O . PHE B 1 5 ? -2.002 20.609 5.871 1 98.94 5 PHE B O 1
ATOM 2100 N N . ILE B 1 6 ? -3.869 21.781 5.449 1 98.94 6 ILE B N 1
ATOM 2101 C CA . ILE B 1 6 ? -4.758 20.625 5.395 1 98.94 6 ILE B CA 1
ATOM 2102 C C . ILE B 1 6 ? -5.363 20.5 4 1 98.94 6 ILE B C 1
ATOM 2104 O O . ILE B 1 6 ? -6.027 21.438 3.521 1 98.94 6 ILE B O 1
ATOM 2108 N N . THR B 1 7 ? -5.133 19.375 3.35 1 98.81 7 THR B N 1
ATOM 2109 C CA . THR B 1 7 ? -5.738 19.156 2.043 1 98.81 7 THR B CA 1
ATOM 2110 C C . THR B 1 7 ? -7.113 18.5 2.188 1 98.81 7 THR B C 1
ATOM 2112 O O . THR B 1 7 ? -7.34 17.719 3.107 1 98.81 7 THR B O 1
ATOM 2115 N N . GLY B 1 8 ? -7.996 18.766 1.219 1 96 8 GLY B N 1
ATOM 2116 C CA . GLY B 1 8 ? -9.32 18.156 1.243 1 96 8 GLY B CA 1
ATOM 2117 C C . GLY B 1 8 ? -10.109 18.5 2.492 1 96 8 GLY B C 1
ATOM 2118 O O . GLY B 1 8 ? -10.641 17.625 3.164 1 96 8 GLY B O 1
ATOM 2119 N N . ALA B 1 9 ? -10.328 19.797 2.773 1 94.62 9 ALA B N 1
ATOM 2120 C CA . ALA B 1 9 ? -10.844 20.219 4.07 1 94.62 9 ALA B CA 1
ATOM 2121 C C . ALA B 1 9 ? -12.219 20.859 3.932 1 94.62 9 ALA B C 1
ATOM 2123 O O . ALA B 1 9 ? -12.625 21.656 4.781 1 94.62 9 ALA B O 1
ATOM 2124 N N . SER B 1 10 ? -12.891 20.562 2.855 1 92.38 10 SER B N 1
ATOM 2125 C CA . SER B 1 10 ? -14.188 21.203 2.641 1 92.38 10 SER B CA 1
ATOM 2126 C C . SER B 1 10 ? -15.289 20.484 3.424 1 92.38 10 SER B C 1
ATOM 2128 O O . SER B 1 10 ? -16.375 21.047 3.619 1 92.38 10 SER B O 1
ATOM 2130 N N . ARG B 1 11 ? -15.062 19.281 3.799 1 90.44 11 ARG B N 1
ATOM 2131 C CA . ARG B 1 11 ? -16.047 18.516 4.551 1 90.44 11 ARG B CA 1
ATOM 2132 C C . ARG B 1 11 ? -15.367 17.406 5.355 1 90.44 11 ARG B C 1
ATOM 2134 O O . ARG B 1 11 ? -14.141 17.281 5.336 1 90.44 11 ARG B O 1
ATOM 2141 N N . GLY B 1 12 ? -16.156 16.766 6.156 1 92.62 12 GLY B N 1
ATOM 2142 C CA . GLY B 1 12 ? -15.727 15.562 6.828 1 92.62 12 GLY B CA 1
ATOM 2143 C C . GLY B 1 12 ? -14.609 15.797 7.824 1 92.62 12 GLY B C 1
ATOM 2144 O O . GLY B 1 12 ? -14.641 16.781 8.57 1 92.62 12 GLY B O 1
ATOM 2145 N N . LEU B 1 13 ? -13.758 14.836 7.879 1 95.31 13 LEU B N 1
ATOM 2146 C CA . LEU B 1 13 ? -12.672 14.836 8.859 1 95.31 13 LEU B CA 1
ATOM 2147 C C . LEU B 1 13 ? -11.742 16.031 8.633 1 95.31 13 LEU B C 1
ATOM 2149 O O . LEU B 1 13 ? -11.281 16.656 9.586 1 95.31 13 LEU B O 1
ATOM 2153 N N . GLY B 1 14 ? -11.438 16.375 7.363 1 97.12 14 GLY B N 1
ATOM 2154 C CA . GLY B 1 14 ? -10.578 17.516 7.047 1 97.12 14 GLY B CA 1
ATOM 2155 C C . GLY B 1 14 ? -11.117 18.828 7.578 1 97.12 14 GLY B C 1
ATOM 2156 O O . GLY B 1 14 ? -10.367 19.609 8.164 1 97.12 14 GLY B O 1
ATOM 2157 N N . ALA B 1 15 ? -12.375 19.031 7.402 1 97.38 15 ALA B N 1
ATOM 2158 C CA . ALA B 1 15 ? -13.008 20.25 7.906 1 97.38 15 ALA B CA 1
ATOM 2159 C C . ALA B 1 15 ? -12.945 20.312 9.43 1 97.38 15 ALA B C 1
ATOM 2161 O O . ALA B 1 15 ? -12.703 21.375 10.008 1 97.38 15 ALA B O 1
ATOM 2162 N N . GLN B 1 16 ? -13.188 19.156 10.039 1 97.81 16 GLN B N 1
ATOM 2163 C CA . GLN B 1 16 ? -13.18 19.109 11.5 1 97.81 16 GLN B CA 1
ATOM 2164 C C . GLN B 1 16 ? -11.773 19.344 12.047 1 97.81 16 GLN B C 1
ATOM 2166 O O . GLN B 1 16 ? -11.609 20 13.078 1 97.81 16 GLN B O 1
ATOM 2171 N N . ILE B 1 17 ? -10.766 18.812 11.391 1 98.62 17 ILE B N 1
ATOM 2172 C CA . ILE B 1 17 ? -9.383 19.062 11.805 1 98.62 17 ILE B CA 1
ATOM 2173 C C . ILE B 1 17 ? -9.07 20.547 11.68 1 98.62 17 ILE B C 1
ATOM 2175 O O . ILE B 1 17 ? -8.461 21.141 12.57 1 98.62 17 ILE B O 1
ATOM 2179 N N . ALA B 1 18 ? -9.484 21.156 10.57 1 98.69 18 ALA B N 1
ATOM 2180 C CA . ALA B 1 18 ? -9.273 22.594 10.375 1 98.69 18 ALA B CA 1
ATOM 2181 C C . ALA B 1 18 ? -9.922 23.406 11.5 1 98.69 18 ALA B C 1
ATOM 2183 O O . ALA B 1 18 ? -9.289 24.281 12.078 1 98.69 18 ALA B O 1
ATOM 2184 N N . ARG B 1 19 ? -11.188 23.094 11.859 1 98.5 19 ARG B N 1
ATOM 2185 C CA . ARG B 1 19 ? -11.906 23.781 12.93 1 98.5 19 ARG B CA 1
ATOM 2186 C C . ARG B 1 19 ? -11.164 23.656 14.25 1 98.5 19 ARG B C 1
ATOM 2188 O O . ARG B 1 19 ? -11.008 24.641 14.977 1 98.5 19 ARG B O 1
ATOM 2195 N N . THR B 1 20 ? -10.766 22.422 14.523 1 98.69 20 THR B N 1
ATOM 2196 C CA . THR B 1 20 ? -10.086 22.172 15.789 1 98.69 20 THR B CA 1
ATOM 2197 C C . THR B 1 20 ? -8.797 22.984 15.891 1 98.69 20 THR B C 1
ATOM 2199 O O . THR B 1 20 ? -8.531 23.609 16.922 1 98.69 20 THR B O 1
ATOM 2202 N N . ALA B 1 21 ? -7.973 22.984 14.82 1 98.69 21 ALA B N 1
ATOM 2203 C CA . ALA B 1 21 ? -6.73 23.75 14.812 1 98.69 21 ALA B CA 1
ATOM 2204 C C . ALA B 1 21 ? -7 25.234 14.977 1 98.69 21 ALA B C 1
ATOM 2206 O O . ALA B 1 21 ? -6.32 25.922 15.742 1 98.69 21 ALA B O 1
ATOM 2207 N N . LEU B 1 22 ? -8 25.766 14.25 1 98.56 22 LEU B N 1
ATOM 2208 C CA . LEU B 1 22 ? -8.383 27.172 14.344 1 98.56 22 LEU B CA 1
ATOM 2209 C C . LEU B 1 22 ? -8.82 27.516 15.758 1 98.56 22 LEU B C 1
ATOM 2211 O O . LEU B 1 22 ? -8.414 28.547 16.297 1 98.56 22 LEU B O 1
ATOM 2215 N N . ASP B 1 23 ? -9.625 26.641 16.328 1 98.25 23 ASP B N 1
ATOM 2216 C CA . ASP B 1 23 ? -10.164 26.859 17.656 1 98.25 23 ASP B CA 1
ATOM 2217 C C . ASP B 1 23 ? -9.047 26.922 18.703 1 98.25 23 ASP B C 1
ATOM 2219 O O . ASP B 1 23 ? -9.203 27.547 19.75 1 98.25 23 ASP B O 1
ATOM 2223 N N . HIS B 1 24 ? -7.961 26.344 18.438 1 98.06 24 HIS B N 1
ATOM 2224 C CA . HIS B 1 24 ? -6.832 26.344 19.359 1 98.06 24 HIS B CA 1
ATOM 2225 C C . HIS B 1 24 ? -5.82 27.422 19 1 98.06 24 HIS B C 1
ATOM 2227 O O . HIS B 1 24 ? -4.707 27.438 19.531 1 98.06 24 HIS B O 1
ATOM 2233 N N . GLY B 1 25 ? -6.094 28.25 1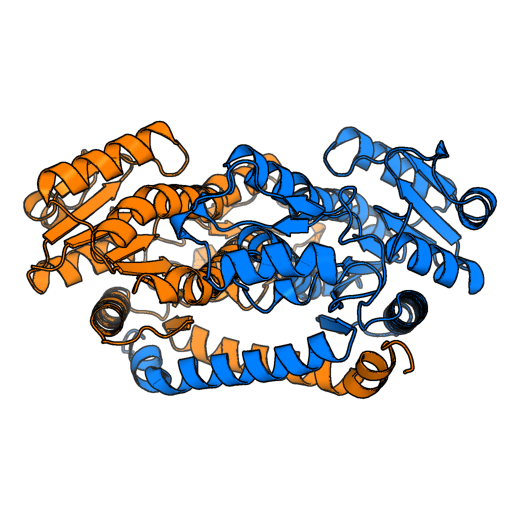7.984 1 97.62 25 GLY B N 1
ATOM 2234 C CA . GLY B 1 25 ? -5.332 29.469 17.734 1 97.62 25 GLY B CA 1
ATOM 2235 C C . GLY B 1 25 ? -4.242 29.281 16.688 1 97.62 25 GLY B C 1
ATOM 2236 O O . GLY B 1 25 ? -3.389 30.156 16.516 1 97.62 25 GLY B O 1
ATOM 2237 N N . ALA B 1 26 ? -4.254 28.156 15.992 1 98.31 26 ALA B N 1
ATOM 2238 C CA . ALA B 1 26 ? -3.26 27.922 14.953 1 98.31 26 ALA B CA 1
ATOM 2239 C C . ALA B 1 26 ? -3.58 28.719 13.695 1 98.31 26 ALA B C 1
ATOM 2241 O O . ALA B 1 26 ? -4.734 29.094 13.469 1 98.31 26 ALA B O 1
ATOM 2242 N N . ASP B 1 27 ? -2.543 29.094 12.961 1 98.56 27 ASP B N 1
ATOM 2243 C CA . ASP B 1 27 ? -2.742 29.5 11.578 1 98.56 27 ASP B CA 1
ATOM 2244 C C . ASP B 1 27 ? -3.059 28.297 10.688 1 98.56 27 ASP B C 1
ATOM 2246 O O . ASP B 1 27 ? -2.361 27.281 10.734 1 98.56 27 ASP B O 1
ATOM 2250 N N . VAL B 1 28 ? -4.16 28.406 9.953 1 98.81 28 VAL B N 1
ATOM 2251 C CA . VAL B 1 28 ? -4.602 27.25 9.18 1 98.81 28 VAL B CA 1
ATOM 2252 C C . VAL B 1 28 ? -4.762 27.641 7.715 1 98.81 28 VAL B C 1
ATOM 2254 O O . VAL B 1 28 ? -5.414 28.641 7.395 1 98.81 28 VAL B O 1
ATOM 2257 N N . ALA B 1 29 ? -4.113 26.938 6.812 1 98.88 29 ALA B N 1
ATOM 2258 C CA . ALA B 1 29 ? -4.414 26.938 5.383 1 98.88 29 ALA B CA 1
ATOM 2259 C C . ALA B 1 29 ? -5.172 25.672 4.984 1 98.88 29 ALA B C 1
ATOM 2261 O O . ALA B 1 29 ? -4.867 24.578 5.465 1 98.88 29 ALA B O 1
ATOM 2262 N N . VAL B 1 30 ? -6.188 25.859 4.156 1 98.81 30 VAL B N 1
ATOM 2263 C CA . VAL B 1 30 ? -6.945 24.703 3.656 1 98.81 30 VAL B CA 1
ATOM 2264 C C . VAL B 1 30 ? -6.863 24.656 2.133 1 98.81 30 VAL B C 1
ATOM 2266 O O . VAL B 1 30 ? -7.078 25.672 1.461 1 98.81 30 VAL B O 1
ATOM 2269 N N . GLY B 1 31 ? -6.379 23.531 1.591 1 98.56 31 GLY B N 1
ATOM 2270 C CA . GLY B 1 31 ? -6.371 23.297 0.157 1 98.56 31 GLY B CA 1
ATOM 2271 C C . GLY B 1 31 ? -7.602 22.547 -0.329 1 98.56 31 GLY B C 1
ATOM 2272 O O . GLY B 1 31 ? -7.805 21.391 0.025 1 98.56 31 GLY B O 1
ATOM 2273 N N . VAL B 1 32 ? -8.375 23.172 -1.118 1 97.94 32 VAL B N 1
ATOM 2274 C CA . VAL B 1 32 ? -9.617 22.578 -1.605 1 97.94 32 VAL B CA 1
ATOM 2275 C C . VAL B 1 32 ? -9.789 22.891 -3.09 1 97.94 32 VAL B C 1
ATOM 2277 O O . VAL B 1 32 ? -9.227 23.859 -3.596 1 97.94 32 VAL B O 1
ATOM 2280 N N . ARG B 1 33 ? -10.586 22.109 -3.801 1 95.44 33 ARG B N 1
ATOM 2281 C CA . ARG B 1 33 ? -10.773 22.281 -5.238 1 95.44 33 ARG B CA 1
ATOM 2282 C C . ARG B 1 33 ? -11.57 23.547 -5.539 1 95.44 33 ARG B C 1
ATOM 2284 O O . ARG B 1 33 ? -11.289 24.25 -6.516 1 95.44 33 ARG B O 1
ATOM 2291 N N . ASN B 1 34 ? -12.531 23.734 -4.691 1 95.69 34 ASN B N 1
ATOM 2292 C CA . ASN B 1 34 ? -13.383 24.906 -4.832 1 95.69 34 ASN B CA 1
ATOM 2293 C C . ASN B 1 34 ? -13.508 25.672 -3.514 1 95.69 34 ASN B C 1
ATOM 2295 O O . ASN B 1 34 ? -14.414 25.391 -2.721 1 95.69 34 ASN B O 1
ATOM 2299 N N . PRO B 1 35 ? -12.75 26.703 -3.365 1 95.69 35 PRO B N 1
ATOM 2300 C CA . PRO B 1 35 ? -12.766 27.469 -2.113 1 95.69 35 PRO B CA 1
ATOM 2301 C C . PRO B 1 35 ? -14.133 28.062 -1.808 1 95.69 35 PRO B C 1
ATOM 2303 O O . PRO B 1 35 ? -14.461 28.312 -0.643 1 95.69 35 PRO B O 1
ATOM 2306 N N . ASP B 1 36 ? -14.93 28.25 -2.805 1 93.88 36 ASP B N 1
ATOM 2307 C CA . ASP B 1 36 ? -16.234 28.875 -2.615 1 93.88 36 ASP B CA 1
ATOM 2308 C C . ASP B 1 36 ? -17.203 27.938 -1.881 1 93.88 36 ASP B C 1
ATOM 2310 O O . ASP B 1 36 ? -18.234 28.375 -1.369 1 93.88 36 ASP B O 1
ATOM 2314 N N . LEU B 1 37 ? -16.828 26.688 -1.794 1 91.5 37 LEU B N 1
ATOM 2315 C CA . LEU B 1 37 ? -17.688 25.703 -1.181 1 91.5 37 LEU B CA 1
ATOM 2316 C C . LEU B 1 37 ? -17.297 25.438 0.269 1 91.5 37 LEU B C 1
ATOM 2318 O O . LEU B 1 37 ? -17.922 24.641 0.96 1 91.5 37 LEU B O 1
ATOM 2322 N N . LEU B 1 38 ? -16.344 26.188 0.769 1 96.31 38 LEU B N 1
ATOM 2323 C CA . LEU B 1 38 ? -15.93 26.016 2.156 1 96.31 38 LEU B CA 1
ATOM 2324 C C . LEU B 1 38 ? -17.016 26.5 3.111 1 96.31 38 LEU B C 1
ATOM 2326 O O . LEU B 1 38 ? -17.672 27.516 2.857 1 96.31 38 LEU B O 1
ATOM 2330 N N . PRO B 1 39 ? -17.219 25.75 4.18 1 95.69 39 PRO B N 1
ATOM 2331 C CA . PRO B 1 39 ? -18.094 26.297 5.219 1 95.69 39 PRO B CA 1
ATOM 2332 C C . PRO B 1 39 ? -17.656 27.672 5.695 1 95.69 39 PRO B C 1
ATOM 2334 O O . PRO B 1 39 ? -16.453 27.938 5.809 1 95.69 39 PRO B O 1
ATOM 2337 N N . SER B 1 40 ? -18.594 28.531 6.035 1 96.25 40 SER B N 1
ATOM 2338 C CA . SER B 1 40 ? -18.328 29.922 6.367 1 96.25 40 SER B CA 1
ATOM 2339 C C . SER B 1 40 ? -17.391 30.031 7.559 1 96.25 40 SER B C 1
ATOM 2341 O O . SER B 1 40 ? -16.516 30.906 7.59 1 96.25 40 SER B O 1
ATOM 2343 N N . ASP B 1 41 ? -17.547 29.141 8.539 1 96.44 41 ASP B N 1
ATOM 2344 C CA . ASP B 1 41 ? -16.75 29.219 9.758 1 96.44 41 ASP B CA 1
ATOM 2345 C C . ASP B 1 41 ? -15.266 28.938 9.469 1 96.44 41 ASP B C 1
ATOM 2347 O O . ASP B 1 41 ? -14.391 29.438 10.172 1 96.44 41 ASP B O 1
ATOM 2351 N N . ILE B 1 42 ? -15 28.188 8.438 1 97.5 42 ILE B N 1
ATOM 2352 C CA . ILE B 1 42 ? -13.633 27.906 8.031 1 97.5 42 ILE B CA 1
ATOM 2353 C C . ILE B 1 42 ? -13.148 29 7.07 1 97.5 42 ILE B C 1
ATOM 2355 O O . ILE B 1 42 ? -12.047 29.531 7.23 1 97.5 42 ILE B O 1
ATOM 2359 N N . ALA B 1 43 ? -14.008 29.328 6.113 1 96.88 43 ALA B N 1
ATOM 2360 C CA . ALA B 1 43 ? -13.656 30.297 5.082 1 96.88 43 ALA B CA 1
ATOM 2361 C C . ALA B 1 43 ? -13.258 31.641 5.699 1 96.88 43 ALA B C 1
ATOM 2363 O O . ALA B 1 43 ? -12.391 32.344 5.176 1 96.88 43 ALA B O 1
ATOM 2364 N N . GLU B 1 44 ? -13.82 32.031 6.832 1 97.38 44 GLU B N 1
ATOM 2365 C CA . GLU B 1 44 ? -13.609 33.344 7.453 1 97.38 44 GLU B CA 1
ATOM 2366 C C . GLU B 1 44 ? -12.328 33.344 8.289 1 97.38 44 GLU B C 1
ATOM 2368 O O . GLU B 1 44 ? -11.797 34.406 8.594 1 97.38 44 GLU B O 1
ATOM 2373 N N . ARG B 1 45 ? -11.891 32.188 8.664 1 98.06 45 ARG B N 1
ATOM 2374 C CA . ARG B 1 45 ? -10.805 32.156 9.648 1 98.06 45 ARG B CA 1
ATOM 2375 C C . ARG B 1 45 ? -9.539 31.547 9.039 1 98.06 45 ARG B C 1
ATOM 2377 O O . ARG B 1 45 ? -8.43 31.844 9.492 1 98.06 45 ARG B O 1
ATOM 2384 N N . ALA B 1 46 ? -9.68 30.641 8.062 1 98.44 46 ALA B N 1
ATOM 2385 C CA . ALA B 1 46 ? -8.547 29.953 7.461 1 98.44 46 ALA B CA 1
ATOM 2386 C C . ALA B 1 46 ? -8.133 30.609 6.148 1 98.44 46 ALA B C 1
ATOM 2388 O O . ALA B 1 46 ? -8.898 31.359 5.551 1 98.44 46 ALA B O 1
ATOM 2389 N N . PHE B 1 47 ? -6.895 30.422 5.762 1 98.62 47 PHE B N 1
ATOM 2390 C CA . PHE B 1 47 ? -6.414 30.812 4.441 1 98.62 47 PHE B CA 1
ATOM 2391 C C . PHE B 1 47 ? -6.715 29.719 3.412 1 98.62 47 PHE B C 1
ATOM 2393 O O . PHE B 1 47 ? -6.102 28.656 3.43 1 98.62 47 PHE B O 1
ATOM 2400 N N . ALA B 1 48 ? -7.715 30 2.537 1 98.56 48 ALA B N 1
ATOM 2401 C CA . ALA B 1 48 ? -8.133 29.016 1.55 1 98.56 48 ALA B CA 1
ATOM 2402 C C . ALA B 1 48 ? -7.305 29.125 0.273 1 98.56 48 ALA B C 1
ATOM 2404 O O . ALA B 1 48 ? -7.098 30.234 -0.243 1 98.56 48 ALA B O 1
ATOM 2405 N N . VAL B 1 49 ? -6.77 28.016 -0.19 1 98.38 49 VAL B N 1
ATOM 2406 C CA . VAL B 1 49 ? -6.059 27.969 -1.464 1 98.38 49 VAL B CA 1
ATOM 2407 C C . VAL B 1 49 ? -6.695 26.922 -2.379 1 98.38 49 VAL B C 1
ATOM 2409 O O . VAL B 1 49 ? -7.156 25.875 -1.915 1 98.38 49 VAL B O 1
ATOM 2412 N N . ARG B 1 50 ? -6.734 27.234 -3.662 1 98.31 50 ARG B N 1
ATOM 2413 C CA . ARG B 1 50 ? -7.215 26.266 -4.641 1 98.31 50 ARG B CA 1
ATOM 2414 C C . ARG B 1 50 ? -6.203 25.141 -4.832 1 98.31 50 ARG B C 1
ATOM 2416 O O . ARG B 1 50 ? -5.027 25.391 -5.105 1 98.31 50 ARG B O 1
ATOM 2423 N N . LEU B 1 51 ? -6.727 23.922 -4.668 1 98.69 51 LEU B N 1
ATOM 2424 C CA . LEU B 1 51 ? -5.816 22.781 -4.77 1 98.69 51 LEU B CA 1
ATOM 2425 C C . LEU B 1 51 ? -6.559 21.531 -5.223 1 98.69 51 LEU B C 1
ATOM 2427 O O . LEU B 1 51 ? -7.449 21.047 -4.52 1 98.69 51 LEU B O 1
ATOM 2431 N N . ASP B 1 52 ? -6.277 21.094 -6.41 1 98.5 52 ASP B N 1
ATOM 2432 C CA . ASP B 1 52 ? -6.477 19.719 -6.832 1 98.5 52 ASP B CA 1
ATOM 2433 C C . ASP B 1 52 ? -5.184 18.906 -6.719 1 98.5 52 ASP B C 1
ATOM 2435 O O . ASP B 1 52 ? -4.238 19.141 -7.473 1 98.5 52 ASP B O 1
ATOM 2439 N N . VAL B 1 53 ? -5.164 17.984 -5.742 1 98.56 53 VAL B N 1
ATOM 2440 C CA . VAL B 1 53 ? -3.912 17.312 -5.422 1 98.56 53 VAL B CA 1
ATOM 2441 C C . VAL B 1 53 ? -3.498 16.406 -6.582 1 98.56 53 VAL B C 1
ATOM 2443 O O . VAL B 1 53 ? -2.387 15.875 -6.598 1 98.56 53 VAL B O 1
ATOM 2446 N N . THR B 1 54 ? -4.363 16.203 -7.582 1 98.06 54 THR B N 1
ATOM 2447 C CA . THR B 1 54 ? -4.012 15.391 -8.742 1 98.06 54 THR B CA 1
ATOM 2448 C C . THR B 1 54 ? -3.371 16.25 -9.828 1 98.06 54 THR B C 1
ATOM 2450 O O . THR B 1 54 ? -3.029 15.75 -10.906 1 98.06 54 THR B O 1
ATOM 2453 N N . HIS B 1 55 ? -3.25 17.531 -9.594 1 98.06 55 HIS B N 1
ATOM 2454 C CA . HIS B 1 55 ? -2.645 18.453 -10.547 1 98.06 55 HIS B CA 1
ATOM 2455 C C . HIS B 1 55 ? -1.388 19.094 -9.977 1 98.06 55 HIS B C 1
ATOM 2457 O O . HIS B 1 55 ? -1.473 19.984 -9.109 1 98.06 55 HIS B O 1
ATOM 2463 N N . ASP B 1 56 ? -0.262 18.812 -10.547 1 97.06 56 ASP B N 1
ATOM 2464 C CA . ASP B 1 56 ? 1.033 19.219 -10.016 1 97.06 56 ASP B CA 1
ATOM 2465 C C . ASP B 1 56 ? 1.139 20.75 -9.945 1 97.06 56 ASP B C 1
ATOM 2467 O O . ASP B 1 56 ? 1.693 21.297 -8.984 1 97.06 56 ASP B O 1
ATOM 2471 N N . ALA B 1 57 ? 0.667 21.391 -10.906 1 97.44 57 ALA B N 1
ATOM 2472 C CA . ALA B 1 57 ? 0.748 22.859 -10.93 1 97.44 57 ALA B CA 1
ATOM 2473 C C . ALA B 1 57 ? -0.032 23.469 -9.773 1 97.44 57 ALA B C 1
ATOM 2475 O O . ALA B 1 57 ? 0.39 24.469 -9.195 1 97.44 57 ALA B O 1
ATOM 2476 N N . ASP B 1 58 ? -1.189 22.891 -9.484 1 98.44 58 ASP B N 1
ATOM 2477 C CA . ASP B 1 58 ? -1.962 23.359 -8.336 1 98.44 58 ASP B CA 1
ATOM 2478 C C . ASP B 1 58 ? -1.178 23.172 -7.039 1 98.44 58 ASP B C 1
ATOM 2480 O O . ASP B 1 58 ? -1.211 24.047 -6.164 1 98.44 58 ASP B O 1
ATOM 2484 N N . ILE B 1 59 ? -0.505 22.094 -6.914 1 98.81 59 ILE B N 1
ATOM 2485 C CA . ILE B 1 59 ? 0.241 21.766 -5.703 1 98.81 59 ILE B CA 1
ATOM 2486 C C . ILE B 1 59 ? 1.335 22.812 -5.48 1 98.81 59 ILE B C 1
ATOM 2488 O O . ILE B 1 59 ? 1.438 23.391 -4.395 1 98.81 59 ILE B O 1
ATOM 2492 N N . SER B 1 60 ? 2.104 23.031 -6.508 1 98.38 60 SER B N 1
ATOM 2493 C CA . SER B 1 60 ? 3.189 24 -6.41 1 98.38 60 SER B CA 1
ATOM 2494 C C . SER B 1 60 ? 2.664 25.391 -6.043 1 98.38 60 SER B C 1
ATOM 2496 O O . SER B 1 60 ? 3.225 26.062 -5.172 1 98.38 60 SER B O 1
ATOM 2498 N N . ALA B 1 61 ? 1.614 25.781 -6.68 1 98.69 61 ALA B N 1
ATOM 2499 C CA . ALA B 1 61 ? 1.028 27.094 -6.438 1 98.69 61 ALA B CA 1
ATOM 2500 C C . ALA B 1 61 ? 0.477 27.203 -5.016 1 98.69 61 ALA B C 1
ATOM 2502 O O . ALA B 1 61 ? 0.652 28.219 -4.348 1 98.69 61 ALA B O 1
ATOM 2503 N N . ALA B 1 62 ? -0.204 26.172 -4.566 1 98.81 62 ALA B N 1
ATOM 2504 C CA . ALA B 1 62 ? -0.801 26.172 -3.232 1 98.81 62 ALA B CA 1
ATOM 2505 C C . ALA B 1 62 ? 0.272 26.25 -2.15 1 98.81 62 ALA B C 1
ATOM 2507 O O . ALA B 1 62 ? 0.167 27.047 -1.215 1 98.81 62 ALA B O 1
ATOM 2508 N N . VAL B 1 63 ? 1.316 25.422 -2.275 1 98.88 63 VAL B N 1
ATOM 2509 C CA . VAL B 1 63 ? 2.391 25.391 -1.288 1 98.88 63 VAL B CA 1
ATOM 2510 C C . VAL B 1 63 ? 3.1 26.75 -1.267 1 98.88 63 VAL B C 1
ATOM 2512 O O . VAL B 1 63 ? 3.377 27.297 -0.196 1 98.88 63 VAL B O 1
ATOM 2515 N N . ALA B 1 64 ? 3.32 27.281 -2.443 1 98.69 64 ALA B N 1
ATOM 2516 C CA . ALA B 1 64 ? 3.953 28.594 -2.533 1 98.69 64 ALA B CA 1
ATOM 2517 C C . ALA B 1 64 ? 3.105 29.656 -1.845 1 98.69 64 ALA B C 1
ATOM 2519 O O . ALA B 1 64 ? 3.631 30.5 -1.116 1 98.69 64 ALA B O 1
ATOM 2520 N N . ALA B 1 65 ? 1.836 29.672 -2.068 1 98.81 65 ALA B N 1
ATOM 2521 C CA . ALA B 1 65 ? 0.926 30.641 -1.479 1 98.81 65 ALA B CA 1
ATOM 2522 C C . ALA B 1 65 ? 0.923 30.547 0.044 1 98.81 65 ALA B C 1
ATOM 2524 O O . ALA B 1 65 ? 0.922 31.562 0.739 1 98.81 65 ALA B O 1
ATOM 2525 N N . VAL B 1 66 ? 0.925 29.328 0.576 1 98.81 66 VAL B N 1
ATOM 2526 C CA . VAL B 1 66 ? 0.896 29.109 2.02 1 98.81 66 VAL B CA 1
ATOM 2527 C C . VAL B 1 66 ? 2.199 29.609 2.641 1 98.81 66 VAL B C 1
ATOM 2529 O O . VAL B 1 66 ? 2.184 30.281 3.672 1 98.81 66 VAL B O 1
ATOM 2532 N N . VAL B 1 67 ? 3.287 29.312 1.998 1 98.62 67 VAL B N 1
ATOM 2533 C CA . VAL B 1 67 ? 4.59 29.734 2.504 1 98.62 67 VAL B CA 1
ATOM 2534 C C . VAL B 1 67 ? 4.711 31.25 2.42 1 98.62 67 VAL B C 1
ATOM 2536 O O . VAL B 1 67 ? 5.27 31.891 3.318 1 98.62 67 VAL B O 1
ATOM 2539 N N . GLU B 1 68 ? 4.238 31.781 1.343 1 98.5 68 GLU B N 1
ATOM 2540 C CA . GLU B 1 68 ? 4.25 33.219 1.213 1 98.5 68 GLU B CA 1
ATOM 2541 C C . GLU B 1 68 ? 3.439 33.875 2.324 1 98.5 68 GLU B C 1
ATOM 2543 O O . GLU B 1 68 ? 3.861 34.906 2.893 1 98.5 68 GLU B O 1
ATOM 2548 N N . ARG B 1 69 ? 2.344 33.375 2.686 1 98.5 69 ARG B N 1
ATOM 2549 C CA . ARG B 1 69 ? 1.424 33.938 3.664 1 98.5 69 ARG B CA 1
ATOM 2550 C C . ARG B 1 69 ? 1.97 33.781 5.082 1 98.5 69 ARG B C 1
ATOM 2552 O O . ARG B 1 69 ? 1.891 34.719 5.883 1 98.5 69 ARG B O 1
ATOM 2559 N N . PHE B 1 70 ? 2.457 32.625 5.402 1 98.38 70 PHE B N 1
ATOM 2560 C CA . PHE B 1 70 ? 2.719 32.312 6.805 1 98.38 70 PHE B CA 1
ATOM 2561 C C . PHE B 1 70 ? 4.211 32.156 7.055 1 98.38 70 PHE B C 1
ATOM 2563 O O . PHE B 1 70 ? 4.652 32.125 8.203 1 98.38 70 PHE B O 1
ATOM 2570 N N . GLY B 1 71 ? 5.031 32 5.984 1 97.75 71 GLY B N 1
ATOM 2571 C CA . GLY B 1 71 ? 6.477 31.891 6.094 1 97.75 71 GLY B CA 1
ATOM 2572 C C . GLY B 1 71 ? 6.941 30.453 6.324 1 97.75 71 GLY B C 1
ATOM 2573 O O . GLY B 1 71 ? 8.125 30.156 6.168 1 97.75 71 GLY B O 1
ATOM 2574 N N . ARG B 1 72 ? 5.992 29.562 6.68 1 97.75 72 ARG B N 1
ATOM 2575 C CA . ARG B 1 72 ? 6.359 28.188 7.012 1 97.75 72 ARG B CA 1
ATOM 2576 C C . ARG B 1 72 ? 5.141 27.266 6.98 1 97.75 72 ARG B C 1
ATOM 2578 O O . ARG B 1 72 ? 4.008 27.734 6.836 1 97.75 72 ARG B O 1
ATOM 2585 N N . ILE B 1 73 ? 5.375 26 7.027 1 98.75 73 ILE B N 1
ATOM 2586 C CA . ILE B 1 73 ? 4.391 24.953 7.266 1 98.75 73 ILE B CA 1
ATOM 2587 C C . ILE B 1 73 ? 4.891 24.016 8.367 1 98.75 73 ILE B C 1
ATOM 2589 O O . ILE B 1 73 ? 5.887 23.312 8.195 1 98.75 73 ILE B O 1
ATOM 2593 N N . ASP B 1 74 ? 4.164 23.984 9.484 1 98.81 74 ASP B N 1
ATOM 2594 C CA . ASP B 1 74 ? 4.598 23.188 10.625 1 98.81 74 ASP B CA 1
ATOM 2595 C C . ASP B 1 74 ? 3.967 21.797 10.602 1 98.81 74 ASP B C 1
ATOM 2597 O O . ASP B 1 74 ? 4.594 20.828 11.008 1 98.81 74 ASP B O 1
ATOM 2601 N N . VAL B 1 75 ? 2.734 21.719 10.227 1 98.94 75 VAL B N 1
ATOM 2602 C CA . VAL B 1 75 ? 1.982 20.469 10.148 1 98.94 75 VAL B CA 1
ATOM 2603 C C . VAL B 1 75 ? 1.285 20.359 8.797 1 98.94 75 VAL B C 1
ATOM 2605 O O . VAL B 1 75 ? 0.514 21.25 8.414 1 98.94 75 VAL B O 1
ATOM 2608 N N . LEU B 1 76 ? 1.614 19.422 8.023 1 98.94 76 LEU B N 1
ATOM 2609 C CA . LEU B 1 76 ? 0.883 19.078 6.809 1 98.94 76 LEU B CA 1
ATOM 2610 C C . LEU B 1 76 ? -0.07 17.906 7.059 1 98.94 76 LEU B C 1
ATOM 2612 O O . LEU B 1 76 ? 0.352 16.844 7.504 1 98.94 76 LEU B O 1
ATOM 2616 N N . VAL B 1 77 ? -1.327 18.109 6.883 1 98.94 77 VAL B N 1
ATOM 2617 C CA . VAL B 1 77 ? -2.322 17.047 6.953 1 98.94 77 VAL B CA 1
ATOM 2618 C C . VAL B 1 77 ? -2.766 16.656 5.543 1 98.94 77 VAL B C 1
ATOM 2620 O O . VAL B 1 77 ? -3.543 17.375 4.91 1 98.94 77 VAL B O 1
ATOM 2623 N N . ASN B 1 78 ? -2.246 15.562 5.098 1 98.88 78 ASN B N 1
ATOM 2624 C CA . ASN B 1 78 ? -2.73 14.969 3.855 1 98.88 78 ASN B CA 1
ATOM 2625 C C . ASN B 1 78 ? -4.051 14.234 4.062 1 98.88 78 ASN B C 1
ATOM 2627 O O . ASN B 1 78 ? -4.059 13.039 4.379 1 98.88 78 ASN B O 1
ATOM 2631 N N . ASN B 1 79 ? -5.125 14.93 3.797 1 98.62 79 ASN B N 1
ATOM 2632 C CA . ASN B 1 79 ? -6.457 14.414 4.098 1 98.62 79 ASN B CA 1
ATOM 2633 C C . ASN B 1 79 ? -7.25 14.141 2.822 1 98.62 79 ASN B C 1
ATOM 2635 O O . ASN B 1 79 ? -8.172 13.32 2.826 1 98.62 79 ASN B O 1
ATOM 2639 N N . ALA B 1 80 ? -6.902 14.859 1.71 1 98 80 ALA B N 1
ATOM 2640 C CA . ALA B 1 80 ? -7.613 14.641 0.453 1 98 80 ALA B CA 1
ATOM 2641 C C . ALA B 1 80 ? -7.609 13.164 0.072 1 98 80 ALA B C 1
ATOM 2643 O O . ALA B 1 80 ? -6.566 12.508 0.109 1 98 80 ALA B O 1
ATOM 2644 N N . GLY B 1 81 ? -8.711 12.625 -0.225 1 96.75 81 GLY B N 1
ATOM 2645 C CA . GLY B 1 81 ? -8.859 11.227 -0.611 1 96.75 81 GLY B CA 1
ATOM 2646 C C . GLY B 1 81 ? -10.305 10.828 -0.848 1 96.75 81 GLY B C 1
ATOM 2647 O O . GLY B 1 81 ? -11.227 11.617 -0.609 1 96.75 81 GLY B O 1
ATOM 2648 N N . ARG B 1 82 ? -10.492 9.672 -1.379 1 96.56 82 ARG B N 1
ATOM 2649 C CA . ARG B 1 82 ? -11.828 9.117 -1.605 1 96.56 82 ARG B CA 1
ATOM 2650 C C . ARG B 1 82 ? -11.805 7.598 -1.504 1 96.56 82 ARG B C 1
ATOM 2652 O O . ARG B 1 82 ? -10.734 6.984 -1.445 1 96.56 82 ARG B O 1
ATOM 2659 N N . GLY B 1 83 ? -13.055 7.094 -1.404 1 96.31 83 GLY B N 1
ATOM 2660 C CA . GLY B 1 83 ? -13.219 5.648 -1.391 1 96.31 83 GLY B CA 1
ATOM 2661 C C . GLY B 1 83 ? -13.578 5.078 -2.75 1 96.31 83 GLY B C 1
ATOM 2662 O O . GLY B 1 83 ? -13.906 5.82 -3.674 1 96.31 83 GLY B O 1
ATOM 2663 N N . LEU B 1 84 ? -13.391 3.842 -2.898 1 96.5 84 LEU B N 1
ATOM 2664 C CA . LEU B 1 84 ? -13.82 3.057 -4.051 1 96.5 84 LEU B CA 1
ATOM 2665 C C . LEU B 1 84 ? -14.219 1.645 -3.631 1 96.5 84 LEU B C 1
ATOM 2667 O O . LEU B 1 84 ? -13.406 0.914 -3.055 1 96.5 84 LEU B O 1
ATOM 2671 N N . LEU B 1 85 ? -15.43 1.326 -3.863 1 95.5 85 LEU B N 1
ATOM 2672 C CA . LEU B 1 85 ? -15.906 -0.019 -3.568 1 95.5 85 LEU B CA 1
ATOM 2673 C C . LEU B 1 85 ? -16.062 -0.832 -4.848 1 95.5 85 LEU B C 1
ATOM 2675 O O . LEU B 1 85 ? -16.172 -0.266 -5.938 1 95.5 85 LEU B O 1
ATOM 2679 N N . GLY B 1 86 ? -16.078 -2.174 -4.668 1 96.25 86 GLY B N 1
ATOM 2680 C CA . GLY B 1 86 ? -16.281 -3.127 -5.75 1 96.25 86 GLY B CA 1
ATOM 2681 C C . GLY B 1 86 ? -15.375 -4.34 -5.652 1 96.25 86 GLY B C 1
ATOM 2682 O O . GLY B 1 86 ? -14.227 -4.227 -5.227 1 96.25 86 GLY B O 1
ATOM 2683 N N . ALA B 1 87 ? -15.977 -5.457 -6.07 1 97.81 87 ALA B N 1
ATOM 2684 C CA . ALA B 1 87 ? -15.07 -6.578 -6.297 1 97.81 87 ALA B CA 1
ATOM 2685 C C . ALA B 1 87 ? -13.992 -6.211 -7.312 1 97.81 87 ALA B C 1
ATOM 2687 O O . ALA B 1 87 ? -14.203 -5.352 -8.172 1 97.81 87 ALA B O 1
ATOM 2688 N N . LEU B 1 88 ? -12.852 -6.855 -7.195 1 97.94 88 LEU B N 1
ATOM 2689 C CA . LEU B 1 88 ? -11.734 -6.496 -8.062 1 97.94 88 LEU B CA 1
ATOM 2690 C C . LEU B 1 88 ? -12.148 -6.543 -9.531 1 97.94 88 LEU B C 1
ATOM 2692 O O . LEU B 1 88 ? -11.828 -5.633 -10.297 1 97.94 88 LEU B O 1
ATOM 2696 N N . GLU B 1 89 ? -12.898 -7.562 -9.922 1 97.5 89 GLU B N 1
ATOM 2697 C CA . GLU B 1 89 ? -13.305 -7.773 -11.305 1 97.5 89 GLU B CA 1
ATOM 2698 C C . GLU B 1 89 ? -14.25 -6.668 -11.781 1 97.5 89 GLU B C 1
ATOM 2700 O O . GLU B 1 89 ? -14.445 -6.484 -12.984 1 97.5 89 GLU B O 1
ATOM 2705 N N . GLU B 1 90 ? -14.805 -5.953 -10.828 1 97.62 90 GLU B N 1
ATOM 2706 C CA . GLU B 1 90 ? -15.82 -4.961 -11.164 1 97.62 90 GLU B CA 1
ATOM 2707 C C . GLU B 1 90 ? -15.195 -3.586 -11.391 1 97.62 90 GLU B C 1
ATOM 2709 O O . GLU B 1 90 ? -15.836 -2.691 -11.953 1 97.62 90 GLU B O 1
ATOM 2714 N N . VAL B 1 91 ? -14.008 -3.371 -10.891 1 97.06 91 VAL B N 1
ATOM 2715 C CA . VAL B 1 91 ? -13.344 -2.07 -10.938 1 97.06 91 VAL B CA 1
ATOM 2716 C C . VAL B 1 91 ? -12.492 -1.972 -12.195 1 97.06 91 VAL B C 1
ATOM 2718 O O . VAL B 1 91 ? -11.648 -2.832 -12.453 1 97.06 91 VAL B O 1
ATOM 2721 N N . THR B 1 92 ? -12.703 -0.953 -13.008 1 96.31 92 THR B N 1
ATOM 2722 C CA . THR B 1 92 ? -11.938 -0.77 -14.227 1 96.31 92 THR B CA 1
ATOM 2723 C C . THR B 1 92 ? -10.531 -0.257 -13.914 1 96.31 92 THR B C 1
ATOM 2725 O O . THR B 1 92 ? -10.281 0.249 -12.82 1 96.31 92 THR B O 1
ATOM 2728 N N . ASP B 1 93 ? -9.664 -0.431 -14.875 1 96.62 93 ASP B N 1
ATOM 2729 C CA . ASP B 1 93 ? -8.312 0.101 -14.703 1 96.62 93 ASP B CA 1
ATOM 2730 C C . ASP B 1 93 ? -8.344 1.615 -14.508 1 96.62 93 ASP B C 1
ATOM 2732 O O . ASP B 1 93 ? -7.59 2.154 -13.695 1 96.62 93 ASP B O 1
ATOM 2736 N N . ALA B 1 94 ? -9.133 2.285 -15.258 1 96.81 94 ALA B N 1
ATOM 2737 C CA . ALA B 1 94 ? -9.25 3.738 -15.156 1 96.81 94 ALA B CA 1
ATOM 2738 C C . ALA B 1 94 ? -9.695 4.156 -13.758 1 96.81 94 ALA B C 1
ATOM 2740 O O . ALA B 1 94 ? -9.172 5.121 -13.195 1 96.81 94 ALA B O 1
ATOM 2741 N N . GLU B 1 95 ? -10.648 3.451 -13.188 1 97.19 95 GLU B N 1
ATOM 2742 C CA . GLU B 1 95 ? -11.125 3.736 -11.836 1 97.19 95 GLU B CA 1
ATOM 2743 C C . GLU B 1 95 ? -10.016 3.523 -10.805 1 97.19 95 GLU B C 1
ATOM 2745 O O . GLU B 1 95 ? -9.828 4.344 -9.906 1 97.19 95 GLU B O 1
ATOM 2750 N N . ALA B 1 96 ? -9.352 2.424 -10.961 1 98 96 ALA B N 1
ATOM 2751 C CA . ALA B 1 96 ? -8.258 2.102 -10.047 1 98 96 ALA B CA 1
ATOM 2752 C C . ALA B 1 96 ? -7.176 3.174 -10.086 1 98 96 ALA B C 1
ATOM 2754 O O . ALA B 1 96 ? -6.727 3.654 -9.047 1 98 96 ALA B O 1
ATOM 2755 N N . ARG B 1 97 ? -6.781 3.539 -11.273 1 98.06 97 ARG B N 1
ATOM 2756 C CA . ARG B 1 97 ? -5.723 4.527 -11.438 1 98.06 97 ARG B CA 1
ATOM 2757 C C . ARG B 1 97 ? -6.156 5.891 -10.914 1 98.06 97 ARG B C 1
ATOM 2759 O O . ARG B 1 97 ? -5.359 6.613 -10.305 1 98.06 97 ARG B O 1
ATOM 2766 N N . SER B 1 98 ? -7.391 6.223 -11.188 1 98 98 SER B N 1
ATOM 2767 C CA . SER B 1 98 ? -7.926 7.48 -10.672 1 98 98 SER B CA 1
ATOM 2768 C C . SER B 1 98 ? -7.883 7.516 -9.148 1 98 98 SER B C 1
ATOM 2770 O O . SER B 1 98 ? -7.562 8.547 -8.555 1 98 98 SER B O 1
ATOM 2772 N N . LEU B 1 99 ? -8.195 6.434 -8.523 1 98.44 99 LEU B N 1
ATOM 2773 C CA . LEU B 1 99 ? -8.133 6.324 -7.07 1 98.44 99 LEU B CA 1
ATOM 2774 C C . LEU B 1 99 ? -6.711 6.562 -6.566 1 98.44 99 LEU B C 1
ATOM 2776 O O . LEU B 1 99 ? -6.504 7.34 -5.633 1 98.44 99 LEU B O 1
ATOM 2780 N N . PHE B 1 100 ? -5.754 5.93 -7.184 1 98.81 100 PHE B N 1
ATOM 2781 C CA . PHE B 1 100 ? -4.367 6.035 -6.754 1 98.81 100 PHE B CA 1
ATOM 2782 C C . PHE B 1 100 ? -3.82 7.43 -7.035 1 98.81 100 PHE B C 1
ATOM 2784 O O . PHE B 1 100 ? -2.99 7.941 -6.281 1 98.81 100 PHE B O 1
ATOM 2791 N N . ASP B 1 101 ? -4.297 8.039 -8.125 1 98.62 101 ASP B N 1
ATOM 2792 C CA . ASP B 1 101 ? -3.902 9.406 -8.43 1 98.62 101 ASP B CA 1
ATOM 2793 C C . ASP B 1 101 ? -4.207 10.344 -7.262 1 98.62 101 ASP B C 1
ATOM 2795 O O . ASP B 1 101 ? -3.381 11.18 -6.895 1 98.62 101 ASP B O 1
ATOM 2799 N N . LEU B 1 102 ? -5.297 10.133 -6.73 1 98.5 102 LEU B N 1
ATOM 2800 C CA . LEU B 1 102 ? -5.766 11 -5.656 1 98.5 102 LEU B CA 1
ATOM 2801 C C . LEU B 1 102 ? -5.191 10.562 -4.312 1 98.5 102 LEU B C 1
ATOM 2803 O O . LEU B 1 102 ? -4.523 11.352 -3.633 1 98.5 102 LEU B O 1
ATOM 2807 N N . ASN B 1 103 ? -5.398 9.312 -3.932 1 98.81 103 ASN B N 1
ATOM 2808 C CA . ASN B 1 103 ? -5.121 8.836 -2.58 1 98.81 103 ASN B CA 1
ATOM 2809 C C . ASN B 1 103 ? -3.621 8.688 -2.338 1 98.81 103 ASN B C 1
ATOM 2811 O O . ASN B 1 103 ? -3.156 8.812 -1.201 1 98.81 103 ASN B O 1
ATOM 2815 N N . VAL B 1 104 ? -2.9 8.367 -3.43 1 98.88 104 VAL B N 1
ATOM 2816 C CA . VAL B 1 104 ? -1.506 7.992 -3.227 1 98.88 104 VAL B CA 1
ATOM 2817 C C . VAL B 1 104 ? -0.588 9.047 -3.842 1 98.88 104 VAL B C 1
ATOM 2819 O O . VAL B 1 104 ? 0.132 9.742 -3.125 1 98.88 104 VAL B O 1
ATOM 2822 N N . PHE B 1 105 ? -0.715 9.273 -5.105 1 98.88 105 PHE B N 1
ATOM 2823 C CA . PHE B 1 105 ? 0.222 10.172 -5.773 1 98.88 105 PHE B CA 1
ATOM 2824 C C . PHE B 1 105 ? -0.027 11.617 -5.371 1 98.88 105 PHE B C 1
ATOM 2826 O O . PHE B 1 105 ? 0.914 12.406 -5.246 1 98.88 105 PHE B O 1
ATOM 2833 N N . GLY B 1 106 ? -1.314 12.008 -5.219 1 98.81 106 GLY B N 1
ATOM 2834 C CA . GLY B 1 106 ? -1.603 13.336 -4.695 1 98.81 106 GLY B CA 1
ATOM 2835 C C . GLY B 1 106 ? -0.946 13.602 -3.354 1 98.81 106 GLY B C 1
ATOM 2836 O O . GLY B 1 106 ? -0.31 14.633 -3.162 1 98.81 106 GLY B O 1
ATOM 2837 N N . LEU B 1 107 ? -1.088 12.656 -2.447 1 98.81 107 LEU B N 1
ATOM 2838 C CA . LEU B 1 107 ? -0.474 12.734 -1.126 1 98.81 107 LEU B CA 1
ATOM 2839 C C . LEU B 1 107 ? 1.043 12.836 -1.237 1 98.81 107 LEU B C 1
ATOM 2841 O O . LEU B 1 107 ? 1.661 13.68 -0.582 1 98.81 107 LEU B O 1
ATOM 2845 N N . ILE B 1 108 ? 1.654 12.039 -2.07 1 98.69 108 ILE B N 1
ATOM 2846 C CA . ILE B 1 108 ? 3.1 11.992 -2.264 1 98.69 108 ILE B CA 1
ATOM 2847 C C . ILE B 1 108 ? 3.588 13.336 -2.818 1 98.69 108 ILE B C 1
ATOM 2849 O O . ILE B 1 108 ? 4.566 13.898 -2.326 1 98.69 108 ILE B O 1
ATOM 2853 N N . ASN B 1 109 ? 2.904 13.836 -3.783 1 98.75 109 ASN B N 1
ATOM 2854 C CA . ASN B 1 109 ? 3.35 15.039 -4.469 1 98.75 109 ASN B CA 1
ATOM 2855 C C . ASN B 1 109 ? 3.207 16.281 -3.578 1 98.75 109 ASN B C 1
ATOM 2857 O O . ASN B 1 109 ? 4.066 17.156 -3.594 1 98.75 109 ASN B O 1
ATOM 2861 N N . VAL B 1 110 ? 2.129 16.344 -2.818 1 98.88 110 VAL B N 1
ATOM 2862 C CA . VAL B 1 110 ? 1.984 17.438 -1.864 1 98.88 110 VAL B CA 1
ATOM 2863 C C . VAL B 1 110 ? 3.102 17.375 -0.825 1 98.88 110 VAL B C 1
ATOM 2865 O O . VAL B 1 110 ? 3.725 18.391 -0.507 1 98.88 110 VAL B O 1
ATOM 2868 N N . THR B 1 111 ? 3.352 16.188 -0.312 1 98.88 111 THR B N 1
ATOM 2869 C CA . THR B 1 111 ? 4.406 15.984 0.676 1 98.88 111 THR B CA 1
ATOM 2870 C C . THR B 1 111 ? 5.758 16.422 0.121 1 98.88 111 THR B C 1
ATOM 2872 O O . THR B 1 111 ? 6.488 17.172 0.774 1 98.88 111 THR B O 1
ATOM 2875 N N . ARG B 1 112 ? 6.062 15.984 -1.081 1 98.12 112 ARG B N 1
ATOM 2876 C CA . ARG B 1 112 ? 7.324 16.328 -1.73 1 98.12 112 ARG B CA 1
ATOM 2877 C C . ARG B 1 112 ? 7.469 17.844 -1.875 1 98.12 112 ARG B C 1
ATOM 2879 O O . ARG B 1 112 ? 8.57 18.375 -1.74 1 98.12 112 ARG B O 1
ATOM 2886 N N . ALA B 1 113 ? 6.41 18.516 -2.16 1 98.62 113 ALA B N 1
ATOM 2887 C CA . ALA B 1 113 ? 6.43 19.969 -2.363 1 98.62 113 ALA B CA 1
ATOM 2888 C C . ALA B 1 113 ? 6.672 20.703 -1.05 1 98.62 113 ALA B C 1
ATOM 2890 O O . ALA B 1 113 ? 7.246 21.797 -1.041 1 98.62 113 ALA B O 1
ATOM 2891 N N . VAL B 1 114 ? 6.293 20.141 0.073 1 98.88 114 VAL B N 1
ATOM 2892 C CA . VAL B 1 114 ? 6.344 20.797 1.372 1 98.88 114 VAL B CA 1
ATOM 2893 C C . VAL B 1 114 ? 7.691 20.531 2.035 1 98.88 114 VAL B C 1
ATOM 2895 O O . VAL B 1 114 ? 8.219 21.375 2.764 1 98.88 114 VAL B O 1
ATOM 2898 N N . LEU B 1 115 ? 8.32 19.422 1.729 1 98.69 115 LEU B N 1
ATOM 2899 C CA . LEU B 1 115 ? 9.477 18.891 2.451 1 98.69 115 LEU B CA 1
ATOM 2900 C C . LEU B 1 115 ? 10.641 19.875 2.398 1 98.69 115 LEU B C 1
ATOM 2902 O O . LEU B 1 115 ? 11.297 20.125 3.414 1 98.69 115 LEU B O 1
ATOM 2906 N N . PRO B 1 116 ? 10.898 20.5 1.183 1 98 116 PRO B N 1
ATOM 2907 C CA . PRO B 1 116 ? 12.031 21.438 1.185 1 98 116 PRO B CA 1
ATOM 2908 C C . PRO B 1 116 ? 11.852 22.578 2.186 1 98 116 PRO B C 1
ATOM 2910 O O . PRO B 1 116 ? 12.828 23.031 2.797 1 98 116 PRO B O 1
ATOM 2913 N N . HIS B 1 117 ? 10.672 23.031 2.404 1 98.44 117 HIS B N 1
ATOM 2914 C CA . HIS B 1 117 ? 10.391 24.109 3.34 1 98.44 117 HIS B CA 1
ATOM 2915 C C . HIS B 1 117 ? 10.531 23.641 4.785 1 98.44 117 HIS B C 1
ATOM 2917 O O . HIS B 1 117 ? 11.062 24.375 5.629 1 98.44 117 HIS B O 1
ATOM 2923 N N . MET B 1 118 ? 10.07 22.406 5.051 1 98.69 118 MET B N 1
ATOM 2924 C CA . MET B 1 118 ? 10.211 21.844 6.395 1 98.69 118 MET B CA 1
ATOM 2925 C C . MET B 1 118 ? 11.68 21.594 6.727 1 98.69 118 MET B C 1
ATOM 2927 O O . MET B 1 118 ? 12.117 21.859 7.844 1 98.69 118 MET B O 1
ATOM 2931 N N . ARG B 1 119 ? 12.43 21.094 5.738 1 97.69 119 ARG B N 1
ATOM 2932 C CA . ARG B 1 119 ? 13.859 20.891 5.957 1 97.69 119 ARG B CA 1
ATOM 2933 C C . ARG B 1 119 ? 14.555 22.203 6.266 1 97.69 119 ARG B C 1
ATOM 2935 O O . ARG B 1 119 ? 15.367 22.281 7.195 1 97.69 119 ARG B O 1
ATOM 2942 N N . ALA B 1 120 ? 14.195 23.203 5.527 1 96.69 120 ALA B N 1
ATOM 2943 C CA . ALA B 1 120 ? 14.805 24.516 5.723 1 96.69 120 ALA B CA 1
ATOM 2944 C C . ALA B 1 120 ? 14.461 25.094 7.102 1 96.69 120 ALA B C 1
ATOM 2946 O O . ALA B 1 120 ? 15.281 25.781 7.715 1 96.69 120 ALA B O 1
ATOM 2947 N N . SER B 1 121 ? 13.273 24.797 7.609 1 96.69 121 SER B N 1
ATOM 2948 C CA . SER B 1 121 ? 12.805 25.281 8.898 1 96.69 121 SER B CA 1
ATOM 2949 C C . SER B 1 121 ? 13.344 24.422 10.047 1 96.69 121 SER B C 1
ATOM 2951 O O . SER B 1 121 ? 13.219 24.797 11.211 1 96.69 121 SER B O 1
ATOM 2953 N N . GLY B 1 122 ? 13.867 23.25 9.719 1 96.81 122 GLY B N 1
ATOM 2954 C CA . GLY B 1 122 ? 14.469 22.359 10.711 1 96.81 122 GLY B CA 1
ATOM 2955 C C . GLY B 1 122 ? 13.453 21.5 11.438 1 96.81 122 GLY B C 1
ATOM 2956 O O . GLY B 1 122 ? 13.719 21.031 12.539 1 96.81 122 GLY B O 1
ATOM 2957 N N . GLY B 1 123 ? 12.305 21.375 10.836 1 98 123 GLY B N 1
ATOM 2958 C CA . GLY B 1 123 ? 11.297 20.531 11.461 1 98 123 GLY B CA 1
ATOM 2959 C C . GLY B 1 123 ? 9.961 20.562 10.75 1 98 123 GLY B C 1
ATOM 2960 O O . GLY B 1 123 ? 9.773 21.328 9.805 1 98 123 GLY B O 1
ATOM 2961 N N . GLY B 1 124 ? 9.094 19.703 11.172 1 98.62 124 GLY B N 1
ATOM 2962 C CA . GLY B 1 124 ? 7.746 19.578 10.641 1 98.62 124 GLY B CA 1
ATOM 2963 C C . GLY B 1 124 ? 7.086 18.266 10.992 1 98.62 124 GLY B C 1
ATOM 2964 O O . GLY B 1 124 ? 7.758 17.328 11.422 1 98.62 124 GLY B O 1
ATOM 2965 N N . LYS B 1 125 ? 5.777 18.25 10.906 1 98.88 125 LYS B N 1
ATOM 2966 C CA . LYS B 1 125 ? 4.996 17.031 11.156 1 98.88 125 LYS B CA 1
ATOM 2967 C C . LYS B 1 125 ? 4.07 16.734 9.984 1 98.88 125 LYS B C 1
ATOM 2969 O O . LYS B 1 125 ? 3.346 17.609 9.508 1 98.88 125 LYS B O 1
ATOM 2974 N N . LEU B 1 126 ? 4.258 15.555 9.484 1 98.94 126 LEU B N 1
ATOM 2975 C CA . LEU B 1 126 ? 3.373 15.031 8.445 1 98.94 126 LEU B CA 1
ATOM 2976 C C . LEU B 1 126 ? 2.291 14.148 9.055 1 98.94 126 LEU B C 1
ATOM 2978 O O . LEU B 1 126 ? 2.594 13.227 9.82 1 98.94 126 LEU B O 1
ATOM 2982 N N . VAL B 1 127 ? 1.04 14.461 8.789 1 98.94 127 VAL B N 1
ATOM 2983 C CA . VAL B 1 127 ? -0.115 13.656 9.18 1 98.94 127 VAL B CA 1
ATOM 2984 C C . VAL B 1 127 ? -0.833 13.148 7.934 1 98.94 127 VAL B C 1
ATOM 2986 O O . VAL B 1 127 ? -1.415 13.93 7.18 1 98.94 127 VAL B O 1
ATOM 2989 N N . HIS B 1 128 ? -0.744 11.859 7.688 1 98.94 128 HIS B N 1
ATOM 2990 C CA . HIS B 1 128 ? -1.421 11.234 6.555 1 98.94 128 HIS B CA 1
ATOM 2991 C C . HIS B 1 128 ? -2.713 10.555 6.992 1 98.94 128 HIS B C 1
ATOM 2993 O O . HIS B 1 128 ? -2.695 9.68 7.863 1 98.94 128 HIS B O 1
ATOM 2999 N N . ILE B 1 129 ? -3.818 10.953 6.387 1 98.75 129 ILE B N 1
ATOM 3000 C CA . ILE B 1 129 ? -5.082 10.305 6.723 1 98.75 129 ILE B CA 1
ATOM 3001 C C . ILE B 1 129 ? -5.223 9.016 5.922 1 98.75 129 ILE B C 1
ATOM 3003 O O . ILE B 1 129 ? -5.5 9.047 4.723 1 98.75 129 ILE B O 1
ATOM 3007 N N . GLY B 1 130 ? -4.984 7.98 6.621 1 98.31 130 GLY B N 1
ATOM 3008 C CA . GLY B 1 130 ? -5.191 6.645 6.09 1 98.31 130 GLY B CA 1
ATOM 3009 C C . GLY B 1 130 ? -6.582 6.102 6.359 1 98.31 130 GLY B C 1
ATOM 3010 O O . GLY B 1 130 ? -7.578 6.789 6.137 1 98.31 130 GLY B O 1
ATOM 3011 N N . SER B 1 131 ? -6.656 4.867 6.758 1 97.19 131 SER B N 1
ATOM 3012 C CA . SER B 1 131 ? -7.891 4.137 7.035 1 97.19 131 SER B CA 1
ATOM 3013 C C . SER B 1 131 ? -7.602 2.816 7.738 1 97.19 131 SER B C 1
ATOM 3015 O O . SER B 1 131 ? -6.48 2.311 7.688 1 97.19 131 SER B O 1
ATOM 3017 N N . ARG B 1 132 ? -8.617 2.35 8.461 1 96.25 132 ARG B N 1
ATOM 3018 C CA . ARG B 1 132 ? -8.523 0.962 8.906 1 96.25 132 ARG B CA 1
ATOM 3019 C C . ARG B 1 132 ? -8.297 0.026 7.723 1 96.25 132 ARG B C 1
ATOM 3021 O O . ARG B 1 132 ? -7.613 -0.991 7.852 1 96.25 132 ARG B O 1
ATOM 3028 N N . SER B 1 133 ? -8.75 0.385 6.527 1 96.88 133 SER B N 1
ATOM 3029 C CA . SER B 1 133 ? -8.5 -0.364 5.301 1 96.88 133 SER B CA 1
ATOM 3030 C C . SER B 1 133 ? -7.043 -0.258 4.871 1 96.88 133 SER B C 1
ATOM 3032 O O . SER B 1 133 ? -6.637 -0.866 3.877 1 96.88 133 SER B O 1
ATOM 3034 N N . GLY B 1 134 ? -6.258 0.462 5.605 1 98.12 134 GLY B N 1
ATOM 3035 C CA . GLY B 1 134 ? -4.84 0.603 5.324 1 98.12 134 GLY B CA 1
ATOM 3036 C C . GLY B 1 134 ? -3.984 -0.428 6.039 1 98.12 134 GLY B C 1
ATOM 3037 O O . GLY B 1 134 ? -2.783 -0.534 5.777 1 98.12 134 GLY B O 1
ATOM 3038 N N . PHE B 1 135 ? -4.625 -1.183 6.961 1 97.69 135 PHE B N 1
ATOM 3039 C CA . PHE B 1 135 ? -3.854 -2.232 7.613 1 97.69 135 PHE B CA 1
ATOM 3040 C C . PHE B 1 135 ? -4.574 -3.572 7.52 1 97.69 135 PHE B C 1
ATOM 3042 O O . PHE B 1 135 ? -4.02 -4.609 7.887 1 97.69 135 PHE B O 1
ATOM 3049 N N . GLU B 1 136 ? -5.742 -3.57 7.02 1 97.56 136 GLU B N 1
ATOM 3050 C CA . GLU B 1 136 ? -6.508 -4.793 6.785 1 97.56 136 GLU B CA 1
ATOM 3051 C C . GLU B 1 136 ? -7.23 -4.742 5.441 1 97.56 136 GLU B C 1
ATOM 3053 O O . GLU B 1 136 ? -8.078 -3.875 5.219 1 97.56 136 GLU B O 1
ATOM 3058 N N . GLY B 1 137 ? -6.895 -5.695 4.574 1 97.31 137 GLY B N 1
ATOM 3059 C CA . GLY B 1 137 ? -7.609 -5.816 3.312 1 97.31 137 GLY B CA 1
ATOM 3060 C C . GLY B 1 137 ? -8.984 -6.438 3.465 1 97.31 137 GLY B C 1
ATOM 3061 O O . GLY B 1 137 ? -9.133 -7.48 4.102 1 97.31 137 GLY B O 1
ATOM 3062 N N . GLU B 1 138 ? -10.008 -5.785 2.871 1 95.88 138 GLU B N 1
ATOM 3063 C CA . GLU B 1 138 ? -11.391 -6.242 3.043 1 95.88 138 GLU B CA 1
ATOM 3064 C C . GLU B 1 138 ? -12.047 -6.531 1.697 1 95.88 138 GLU B C 1
ATOM 3066 O O . GLU B 1 138 ? -11.781 -5.84 0.71 1 95.88 138 GLU B O 1
ATOM 3071 N N . PRO B 1 139 ? -12.953 -7.543 1.685 1 97.69 139 PRO B N 1
ATOM 3072 C CA . PRO B 1 139 ? -13.672 -7.828 0.442 1 97.69 139 PRO B CA 1
ATOM 3073 C C . PRO B 1 139 ? -14.547 -6.664 -0.011 1 97.69 139 PRO B C 1
ATOM 3075 O O . PRO B 1 139 ? -15.234 -6.043 0.81 1 97.69 139 PRO B O 1
ATOM 3078 N N . GLY B 1 140 ? -14.555 -6.398 -1.248 1 96.88 140 GLY B N 1
ATOM 3079 C CA . GLY B 1 140 ? -15.344 -5.316 -1.808 1 96.88 140 GLY B CA 1
ATOM 3080 C C . GLY B 1 140 ? -14.68 -3.959 -1.677 1 96.88 140 GLY B C 1
ATOM 3081 O O . GLY B 1 140 ? -15.211 -2.955 -2.156 1 96.88 140 GLY B O 1
ATOM 3082 N N . VAL B 1 141 ? -13.5 -3.932 -1.039 1 96.5 141 VAL B N 1
ATOM 3083 C CA . VAL B 1 141 ? -12.805 -2.674 -0.78 1 96.5 141 VAL B CA 1
ATOM 3084 C C . VAL B 1 141 ? -11.328 -2.814 -1.151 1 96.5 141 VAL B C 1
ATOM 3086 O O . VAL B 1 141 ? -10.484 -2.074 -0.644 1 96.5 141 VAL B O 1
ATOM 3089 N N . GLY B 1 142 ? -11.047 -3.787 -1.974 1 98.06 142 GLY B N 1
ATOM 3090 C CA . GLY B 1 142 ? -9.68 -4.203 -2.223 1 98.06 142 GLY B CA 1
ATOM 3091 C C . GLY B 1 142 ? -8.805 -3.09 -2.775 1 98.06 142 GLY B C 1
ATOM 3092 O O . GLY B 1 142 ? -7.688 -2.877 -2.305 1 98.06 142 GLY B O 1
ATOM 3093 N N . LEU B 1 143 ? -9.289 -2.381 -3.789 1 98.19 143 LEU B N 1
ATOM 3094 C CA . LEU B 1 143 ? -8.492 -1.326 -4.398 1 98.19 143 LEU B CA 1
ATOM 3095 C C . LEU B 1 143 ? -8.312 -0.153 -3.439 1 98.19 143 LEU B C 1
ATOM 3097 O O . LEU B 1 143 ? -7.23 0.434 -3.363 1 98.19 143 LEU B O 1
ATOM 3101 N N . TYR B 1 144 ? -9.367 0.212 -2.748 1 98.25 144 TYR B N 1
ATOM 3102 C CA . TYR B 1 144 ? -9.25 1.234 -1.715 1 98.25 144 TYR B CA 1
ATOM 3103 C C . TYR B 1 144 ? -8.242 0.813 -0.648 1 98.25 144 TYR B C 1
ATOM 3105 O O . TYR B 1 144 ? -7.379 1.603 -0.252 1 98.25 144 TYR B O 1
ATOM 3113 N N . SER B 1 145 ? -8.305 -0.439 -0.196 1 98.62 145 SER B N 1
ATOM 3114 C CA . SER B 1 145 ? -7.34 -0.962 0.766 1 98.62 145 SER B CA 1
ATOM 3115 C C . SER B 1 145 ? -5.914 -0.857 0.232 1 98.62 145 SER B C 1
ATOM 3117 O O . SER B 1 145 ? -5.016 -0.394 0.936 1 98.62 145 SER B O 1
ATOM 3119 N N . ALA B 1 146 ? -5.719 -1.266 -0.988 1 98.88 146 ALA B N 1
ATOM 3120 C CA . ALA B 1 146 ? -4.391 -1.174 -1.588 1 98.88 146 ALA B CA 1
ATOM 3121 C C . ALA B 1 146 ? -3.852 0.253 -1.514 1 98.88 146 ALA B C 1
ATOM 3123 O O . ALA B 1 146 ? -2.693 0.468 -1.152 1 98.88 146 ALA B O 1
ATOM 3124 N N . SER B 1 147 ? -4.668 1.205 -1.85 1 98.81 147 SER B N 1
ATOM 3125 C CA . SER B 1 147 ? -4.254 2.604 -1.822 1 98.81 147 SER B CA 1
ATOM 3126 C C . SER B 1 147 ? -3.893 3.047 -0.409 1 98.81 147 SER B C 1
ATOM 3128 O O . SER B 1 147 ? -2.895 3.742 -0.206 1 98.81 147 SER B O 1
ATOM 3130 N N . LYS B 1 148 ? -4.672 2.668 0.535 1 98.88 148 LYS B N 1
ATOM 3131 C CA . LYS B 1 148 ? -4.445 3.125 1.903 1 98.88 148 LYS B CA 1
ATOM 3132 C C . LYS B 1 148 ? -3.312 2.344 2.562 1 98.88 148 LYS B C 1
ATOM 3134 O O . LYS B 1 148 ? -2.602 2.875 3.42 1 98.88 148 LYS B O 1
ATOM 3139 N N . PHE B 1 149 ? -3.068 1.082 2.102 1 98.88 149 PHE B N 1
ATOM 3140 C CA . PHE B 1 149 ? -1.833 0.401 2.473 1 98.88 149 PHE B CA 1
ATOM 3141 C C . PHE B 1 149 ? -0.618 1.177 1.979 1 98.88 149 PHE B C 1
ATOM 3143 O O . PHE B 1 149 ? 0.359 1.341 2.713 1 98.88 149 PHE B O 1
ATOM 3150 N N . ALA B 1 150 ? -0.706 1.597 0.77 1 98.94 150 ALA B N 1
ATOM 3151 C CA . ALA B 1 150 ? 0.394 2.377 0.21 1 98.94 150 ALA B CA 1
ATOM 3152 C C . ALA B 1 150 ? 0.665 3.623 1.049 1 98.94 150 ALA B C 1
ATOM 3154 O O . ALA B 1 150 ? 1.821 3.965 1.309 1 98.94 150 ALA B O 1
ATOM 3155 N N . VAL B 1 151 ? -0.383 4.281 1.515 1 98.88 151 VAL B N 1
ATOM 3156 C CA . VAL B 1 151 ? -0.272 5.477 2.344 1 98.88 151 VAL B CA 1
ATOM 3157 C C . VAL B 1 151 ? 0.423 5.129 3.658 1 98.88 151 VAL B C 1
ATOM 3159 O O . VAL B 1 151 ? 1.311 5.859 4.109 1 98.88 151 VAL B O 1
ATOM 3162 N N . ALA B 1 152 ? 0.068 4.016 4.266 1 98.81 152 ALA B N 1
ATOM 3163 C CA . ALA B 1 152 ? 0.716 3.58 5.5 1 98.81 152 ALA B CA 1
ATOM 3164 C C . ALA B 1 152 ? 2.199 3.303 5.27 1 98.81 152 ALA B C 1
ATOM 3166 O O . ALA B 1 152 ? 3.045 3.711 6.07 1 98.81 152 ALA B O 1
ATOM 3167 N N . GLY B 1 153 ? 2.49 2.631 4.164 1 98.62 153 GLY B N 1
ATOM 3168 C CA . GLY B 1 153 ? 3.869 2.283 3.859 1 98.62 153 GLY B CA 1
ATOM 3169 C C . GLY B 1 153 ? 4.758 3.496 3.666 1 98.62 153 GLY B C 1
ATOM 3170 O O . GLY B 1 153 ? 5.863 3.557 4.215 1 98.62 153 GLY B O 1
ATOM 3171 N N . ILE B 1 154 ? 4.25 4.453 2.939 1 98.69 154 ILE B N 1
ATOM 3172 C CA . ILE B 1 154 ? 5.051 5.648 2.691 1 98.69 154 ILE B CA 1
ATOM 3173 C C . ILE B 1 154 ? 5.203 6.445 3.986 1 98.69 154 ILE B C 1
ATOM 3175 O O . ILE B 1 154 ? 6.258 7.027 4.246 1 98.69 154 ILE B O 1
ATOM 3179 N N . SER B 1 155 ? 4.176 6.508 4.785 1 98.81 155 SER B N 1
ATOM 3180 C CA . SER B 1 155 ? 4.23 7.215 6.059 1 98.81 155 SER B CA 1
ATOM 3181 C C . SER B 1 155 ? 5.336 6.656 6.953 1 98.81 155 SER B C 1
ATOM 3183 O O . SER B 1 155 ? 6.117 7.418 7.527 1 98.81 155 SER B O 1
ATOM 3185 N N . GLU B 1 156 ? 5.41 5.348 7.051 1 98.5 156 GLU B N 1
ATOM 3186 C CA . GLU B 1 156 ? 6.434 4.695 7.859 1 98.5 156 GLU B CA 1
ATOM 3187 C C . GLU B 1 156 ? 7.836 5.02 7.34 1 98.5 156 GLU B C 1
ATOM 3189 O O . GLU B 1 156 ? 8.734 5.34 8.125 1 98.5 156 GLU B O 1
ATOM 3194 N N . ALA B 1 157 ? 7.988 4.871 6.062 1 98.69 157 ALA B N 1
ATOM 3195 C CA . ALA B 1 157 ? 9.297 5.137 5.465 1 98.69 157 ALA B CA 1
ATOM 3196 C C . ALA B 1 157 ? 9.75 6.562 5.758 1 98.69 157 ALA B C 1
ATOM 3198 O O . ALA B 1 157 ? 10.914 6.793 6.102 1 98.69 157 ALA B O 1
ATOM 3199 N N . LEU B 1 158 ? 8.82 7.484 5.668 1 98.81 158 LEU B N 1
ATOM 3200 C CA . LEU B 1 158 ? 9.141 8.898 5.836 1 98.81 158 LEU B CA 1
ATOM 3201 C C . LEU B 1 158 ? 9.5 9.195 7.289 1 98.81 158 LEU B C 1
ATOM 3203 O O . LEU B 1 158 ? 10.328 10.07 7.559 1 98.81 158 LEU B O 1
ATOM 3207 N N . SER B 1 159 ? 8.875 8.484 8.25 1 98.56 159 SER B N 1
ATOM 3208 C CA . SER B 1 159 ? 9.195 8.68 9.656 1 98.56 159 SER B CA 1
ATOM 3209 C C . SER B 1 159 ? 10.68 8.461 9.922 1 98.56 159 SER B C 1
ATOM 3211 O O . SER B 1 159 ? 11.312 9.25 10.633 1 98.56 159 SER B O 1
ATOM 3213 N N . ALA B 1 160 ? 11.242 7.43 9.32 1 97.88 160 ALA B N 1
ATOM 3214 C CA . ALA B 1 160 ? 12.664 7.133 9.492 1 97.88 160 ALA B CA 1
ATOM 3215 C C . ALA B 1 160 ? 13.516 8 8.578 1 97.88 160 ALA B C 1
ATOM 3217 O O . ALA B 1 160 ? 14.586 8.469 8.977 1 97.88 160 ALA B O 1
ATOM 3218 N N . GLU B 1 161 ? 13.086 8.273 7.406 1 98.56 161 GLU B N 1
ATOM 3219 C CA . GLU B 1 161 ? 13.844 8.977 6.375 1 98.56 161 GLU B CA 1
ATOM 3220 C C . GLU B 1 161 ? 14.078 10.43 6.758 1 98.56 161 GLU B C 1
ATOM 3222 O O . GLU B 1 161 ? 15.141 10.992 6.484 1 98.56 161 GLU B O 1
ATOM 3227 N N . LEU B 1 162 ? 13.109 11.023 7.461 1 98.75 162 LEU B N 1
ATOM 3228 C CA . LEU B 1 162 ? 13.141 12.477 7.648 1 98.75 162 LEU B CA 1
ATOM 3229 C C . LEU B 1 162 ? 13.555 12.828 9.078 1 98.75 162 LEU B C 1
ATOM 3231 O O . LEU B 1 162 ? 13.766 14 9.391 1 98.75 162 LEU B O 1
ATOM 3235 N N . ALA B 1 163 ? 13.719 11.781 9.891 1 98.44 163 ALA B N 1
ATOM 3236 C CA . ALA B 1 163 ? 14.055 11.977 11.297 1 98.44 163 ALA B CA 1
ATOM 3237 C C . ALA B 1 163 ? 15.297 12.859 11.445 1 98.44 163 ALA B C 1
ATOM 3239 O O . ALA B 1 163 ? 15.336 13.742 12.305 1 98.44 163 ALA B O 1
ATOM 3240 N N . PRO B 1 164 ? 16.281 12.734 10.555 1 98.31 164 PRO B N 1
ATOM 3241 C CA . PRO B 1 164 ? 17.469 13.562 10.703 1 98.31 164 PRO B CA 1
ATOM 3242 C C . PRO B 1 164 ? 17.188 15.047 10.516 1 98.31 164 PRO B C 1
ATOM 3244 O O . PRO B 1 164 ? 18 15.891 10.914 1 98.31 164 PRO B O 1
ATOM 3247 N N . PHE B 1 165 ? 16.109 15.398 9.938 1 98.44 165 PHE B N 1
ATOM 3248 C CA . PHE B 1 165 ? 15.781 16.797 9.664 1 98.44 165 PHE B CA 1
ATOM 3249 C C . PHE B 1 165 ? 14.797 17.328 10.695 1 98.44 165 PHE B C 1
ATOM 3251 O O . PHE B 1 165 ? 14.273 18.438 10.539 1 98.44 165 PHE B O 1
ATOM 3258 N N . GLY B 1 166 ? 14.477 16.484 11.727 1 98.5 166 GLY B N 1
ATOM 3259 C CA . GLY B 1 166 ? 13.492 16.891 12.719 1 98.5 166 GLY B CA 1
ATOM 3260 C C . GLY B 1 166 ? 12.07 16.828 12.203 1 98.5 166 GLY B C 1
ATOM 3261 O O . GLY B 1 166 ? 11.164 17.438 12.797 1 98.5 166 GLY B O 1
ATOM 3262 N N . ILE B 1 167 ? 11.867 16.219 11.07 1 98.88 167 ILE B N 1
ATOM 3263 C CA . ILE B 1 167 ? 10.539 16.062 10.492 1 98.88 167 ILE B CA 1
ATOM 3264 C C . ILE B 1 167 ? 9.969 14.703 10.875 1 98.88 167 ILE B C 1
ATOM 3266 O O . ILE B 1 167 ? 10.664 13.688 10.781 1 98.88 167 ILE B O 1
ATOM 3270 N N . GLN B 1 168 ? 8.742 14.656 11.406 1 98.88 168 GLN B N 1
ATOM 3271 C CA . GLN B 1 168 ? 8.086 13.438 11.859 1 98.88 168 GLN B CA 1
ATOM 3272 C C . GLN B 1 168 ? 6.93 13.062 10.938 1 98.88 168 GLN B C 1
ATOM 3274 O O . GLN B 1 168 ? 6.453 13.898 10.164 1 98.88 168 GLN B O 1
ATOM 3279 N N . SER B 1 169 ? 6.535 11.805 10.93 1 98.88 169 SER B N 1
ATOM 3280 C CA . SER B 1 169 ? 5.492 11.297 10.047 1 98.88 169 SER B CA 1
ATOM 3281 C C . SER B 1 169 ? 4.59 10.305 10.773 1 98.88 169 SER B C 1
ATOM 3283 O O . SER B 1 169 ? 5.074 9.398 11.453 1 98.88 169 SER B O 1
ATOM 3285 N N . MET B 1 170 ? 3.258 10.523 10.617 1 98.81 170 MET B N 1
ATOM 3286 C CA . MET B 1 170 ? 2.252 9.648 11.219 1 98.81 170 MET B CA 1
ATOM 3287 C C . MET B 1 170 ? 1.125 9.359 10.234 1 98.81 170 MET B C 1
ATOM 3289 O O . MET B 1 170 ? 0.701 10.242 9.484 1 98.81 170 MET B O 1
ATOM 3293 N N . VAL B 1 171 ? 0.749 8.117 10.188 1 98.88 171 VAL B N 1
ATOM 3294 C CA . VAL B 1 171 ? -0.478 7.785 9.469 1 98.88 171 VAL B CA 1
ATOM 3295 C C . VAL B 1 171 ? -1.623 7.594 10.461 1 98.88 171 VAL B C 1
ATOM 3297 O O . VAL B 1 171 ? -1.47 6.902 11.469 1 98.88 171 VAL B O 1
ATOM 3300 N N . VAL B 1 172 ? -2.715 8.312 10.258 1 98.88 172 VAL B N 1
ATOM 3301 C CA . VAL B 1 172 ? -3.947 8.164 11.023 1 98.88 172 VAL B CA 1
ATOM 3302 C C . VAL B 1 172 ? -4.855 7.137 10.344 1 98.88 172 VAL B C 1
ATOM 3304 O O . VAL B 1 172 ? -5.07 7.199 9.133 1 98.88 172 VAL B O 1
ATOM 3307 N N . GLU B 1 173 ? -5.348 6.223 11.109 1 98.56 173 GLU B N 1
ATOM 3308 C CA . GLU B 1 173 ? -6.125 5.133 10.531 1 98.56 173 GLU B CA 1
ATOM 3309 C C . GLU B 1 173 ? -7.492 5.02 11.203 1 98.56 173 GLU B C 1
ATOM 3311 O O . GLU B 1 173 ? -7.691 4.188 12.086 1 98.56 173 GLU B O 1
ATOM 3316 N N . PRO B 1 174 ? -8.422 5.781 10.68 1 97.69 174 PRO B N 1
ATOM 3317 C CA . PRO B 1 174 ? -9.781 5.789 11.219 1 97.69 174 PRO B CA 1
ATOM 3318 C C . PRO B 1 174 ? -10.586 4.559 10.812 1 97.69 174 PRO B C 1
ATOM 3320 O O . PRO B 1 174 ? -10.422 4.051 9.695 1 97.69 174 PRO B O 1
ATOM 3323 N N . GLY B 1 175 ? -11.438 4.121 11.727 1 95.31 175 GLY B N 1
ATOM 3324 C CA . GLY B 1 175 ? -12.539 3.258 11.336 1 95.31 175 GLY B CA 1
ATOM 3325 C C . GLY B 1 175 ? -13.656 4.004 10.625 1 95.31 175 GLY B C 1
ATOM 3326 O O . GLY B 1 175 ? -13.391 4.918 9.836 1 95.31 175 GLY B O 1
ATOM 3327 N N . VAL B 1 176 ? -14.852 3.613 10.805 1 91.12 176 VAL B N 1
ATOM 3328 C CA . VAL B 1 176 ? -15.992 4.258 10.148 1 91.12 176 VAL B CA 1
ATOM 3329 C C . VAL B 1 176 ? -16.484 5.43 11 1 91.12 176 VAL B C 1
ATOM 3331 O O . VAL B 1 176 ? -16.969 5.23 12.117 1 91.12 176 VAL B O 1
ATOM 3334 N N . PHE B 1 177 ? -16.328 6.625 10.5 1 88.94 177 PHE B N 1
ATOM 3335 C CA . PHE B 1 177 ? -16.719 7.836 11.211 1 88.94 177 PHE B CA 1
ATOM 3336 C C . PHE B 1 177 ? -17.938 8.484 10.547 1 88.94 177 PHE B C 1
ATOM 3338 O O . PHE B 1 177 ? -18.109 8.398 9.328 1 88.94 177 PHE B O 1
ATOM 3345 N N . ARG B 1 178 ? -18.688 9.109 11.391 1 85.31 178 ARG B N 1
ATOM 3346 C CA . ARG B 1 178 ? -19.922 9.727 10.906 1 85.31 178 ARG B CA 1
ATOM 3347 C C . ARG B 1 178 ? -19.625 10.992 10.102 1 85.31 178 ARG B C 1
ATOM 3349 O O . ARG B 1 178 ? -19.719 12.102 10.633 1 85.31 178 ARG B O 1
ATOM 3356 N N . THR B 1 179 ? -19.219 10.828 8.867 1 86.44 179 THR B N 1
ATOM 3357 C CA . THR B 1 179 ? -18.984 11.852 7.855 1 86.44 179 THR B CA 1
ATOM 3358 C C . THR B 1 179 ? -19.766 11.539 6.578 1 86.44 179 THR B C 1
ATOM 3360 O O . THR B 1 179 ? -20.516 10.562 6.523 1 86.44 179 THR B O 1
ATOM 3363 N N . ASP B 1 180 ? -19.641 12.375 5.699 1 83 180 ASP B N 1
ATOM 3364 C CA . ASP B 1 180 ? -20.266 12.133 4.402 1 83 180 ASP B CA 1
ATOM 3365 C C . ASP B 1 180 ? -19.375 11.258 3.516 1 83 180 ASP B C 1
ATOM 3367 O O . ASP B 1 180 ? -19.531 11.242 2.295 1 83 180 ASP B O 1
ATOM 3371 N N . PHE B 1 181 ? -18.469 10.578 4.102 1 84.94 181 PHE B N 1
ATOM 3372 C CA . PHE B 1 181 ? -17.516 9.789 3.326 1 84.94 181 PHE B CA 1
ATOM 3373 C C . PHE B 1 181 ? -18.219 8.688 2.547 1 84.94 181 PHE B C 1
ATOM 3375 O O . PHE B 1 181 ? -17.812 8.344 1.436 1 84.94 181 PHE B O 1
ATOM 3382 N N . LEU B 1 182 ? -19.312 8.188 3.1 1 83.44 182 LEU B N 1
ATOM 3383 C CA . LEU B 1 182 ? -20 7.07 2.465 1 83.44 182 LEU B CA 1
ATOM 3384 C C . LEU B 1 182 ? -21.016 7.566 1.428 1 83.44 182 LEU B C 1
ATOM 3386 O O . LEU B 1 182 ? -21.719 6.77 0.809 1 83.44 182 LEU B O 1
ATOM 3390 N N . ASP B 1 183 ? -20.953 8.891 1.243 1 84.94 183 ASP B N 1
ATOM 3391 C CA . ASP B 1 183 ? -21.812 9.453 0.208 1 84.94 183 ASP B CA 1
ATOM 3392 C C . ASP B 1 183 ? -21.109 9.453 -1.148 1 84.94 183 ASP B C 1
ATOM 3394 O O . ASP B 1 183 ? -19.891 9.32 -1.221 1 84.94 183 ASP B O 1
ATOM 3398 N N . GLY B 1 184 ? -21.906 9.672 -2.199 1 83.69 184 GLY B N 1
ATOM 3399 C CA . GLY B 1 184 ? -21.422 9.641 -3.568 1 83.69 184 GLY B CA 1
ATOM 3400 C C . GLY B 1 184 ? -20.375 10.703 -3.852 1 83.69 184 GLY B C 1
ATOM 3401 O O . GLY B 1 184 ? -19.641 10.617 -4.844 1 83.69 184 GLY B O 1
ATOM 3402 N N . SER B 1 185 ? -20.25 11.633 -3.031 1 83.56 185 SER B N 1
ATOM 3403 C CA . SER B 1 185 ? -19.25 12.688 -3.219 1 83.56 185 SER B CA 1
ATOM 3404 C C . SER B 1 185 ? -17.859 12.195 -2.871 1 83.56 185 SER B C 1
ATOM 3406 O O . SER B 1 185 ? -16.859 12.727 -3.369 1 83.56 185 SER B O 1
ATOM 3408 N N . SER B 1 186 ? -17.734 11.211 -2.027 1 89.88 186 SER B N 1
ATOM 3409 C CA . SER B 1 186 ? -16.438 10.75 -1.568 1 89.88 186 SER B CA 1
ATOM 3410 C C . SER B 1 186 ? -16.25 9.258 -1.824 1 89.88 186 SER B C 1
ATOM 3412 O O . SER B 1 186 ? -15.141 8.734 -1.709 1 89.88 186 SER B O 1
ATOM 3414 N N . LEU B 1 187 ? -17.344 8.633 -2.141 1 90.94 187 LEU B N 1
ATOM 3415 C CA . LEU B 1 187 ? -17.297 7.191 -2.354 1 90.94 187 LEU B CA 1
ATOM 3416 C C . LEU B 1 187 ? -17.812 6.828 -3.742 1 90.94 187 LEU B C 1
ATOM 3418 O O . LEU B 1 187 ? -18.938 7.18 -4.105 1 90.94 187 LEU B O 1
ATOM 3422 N N . SER B 1 188 ? -16.953 6.125 -4.438 1 90.88 188 SER B N 1
ATOM 3423 C CA . SER B 1 188 ? -17.344 5.668 -5.762 1 90.88 188 SER B CA 1
ATOM 3424 C C . SER B 1 188 ? -17.734 4.191 -5.75 1 90.88 188 SER B C 1
ATOM 3426 O O . SER B 1 188 ? -17.109 3.391 -5.043 1 90.88 188 SER B O 1
ATOM 3428 N N . MET B 1 189 ? -18.719 3.906 -6.465 1 89.94 189 MET B N 1
ATOM 3429 C CA . MET B 1 189 ? -19.141 2.533 -6.723 1 89.94 189 MET B CA 1
ATOM 3430 C C . MET B 1 189 ? -18.625 2.051 -8.078 1 89.94 189 MET B C 1
ATOM 3432 O O . MET B 1 189 ? -18.406 2.855 -8.984 1 89.94 189 MET B O 1
ATOM 3436 N N . PRO B 1 190 ? -18.469 0.765 -8.078 1 87.12 190 PRO B N 1
ATOM 3437 C CA . PRO B 1 190 ? -17.953 0.291 -9.367 1 87.12 190 PRO B CA 1
ATOM 3438 C C . PRO B 1 190 ? -18.938 0.486 -10.508 1 87.12 190 PRO B C 1
ATOM 3440 O O . PRO B 1 190 ? -20.156 0.408 -10.297 1 87.12 190 PRO B O 1
ATOM 3443 N N . ALA B 1 191 ? -18.375 0.629 -11.68 1 83.25 191 ALA B N 1
ATOM 3444 C CA . ALA B 1 191 ? -19.188 0.859 -12.867 1 83.25 191 ALA B CA 1
ATOM 3445 C C . ALA B 1 191 ? -19.953 -0.405 -13.266 1 83.25 191 ALA B C 1
ATOM 3447 O O . ALA B 1 191 ? -21.031 -0.331 -13.844 1 83.25 191 ALA B O 1
ATOM 3448 N N . ASN B 1 192 ? -19.312 -1.587 -12.992 1 88.81 192 ASN B N 1
ATOM 3449 C CA . ASN B 1 192 ? -19.844 -2.854 -13.484 1 88.81 192 ASN B CA 1
ATOM 3450 C C . ASN B 1 192 ? -20.094 -3.834 -12.344 1 88.81 192 ASN B C 1
ATOM 3452 O O . ASN B 1 192 ? -19.188 -4.562 -11.93 1 88.81 192 ASN B O 1
ATOM 3456 N N . ARG B 1 193 ? -21.297 -3.898 -11.898 1 91.75 193 ARG B N 1
ATOM 3457 C CA . ARG B 1 193 ? -21.609 -4.902 -10.883 1 91.75 193 ARG B CA 1
ATOM 3458 C C . ARG B 1 193 ? -21.766 -6.281 -11.516 1 91.75 193 ARG B C 1
ATOM 3460 O O . ARG B 1 193 ? -22.453 -6.438 -12.523 1 91.75 193 ARG B O 1
ATOM 3467 N N . ILE B 1 194 ? -21.062 -7.359 -11.078 1 95.75 194 ILE B N 1
ATOM 3468 C CA . ILE B 1 194 ? -21.062 -8.719 -11.617 1 95.75 194 ILE B CA 1
ATOM 3469 C C . ILE B 1 194 ? -21.922 -9.625 -10.75 1 95.75 194 ILE B C 1
ATOM 3471 O O . ILE B 1 194 ? -21.656 -9.797 -9.562 1 95.75 194 ILE B O 1
ATOM 3475 N N . ASP B 1 195 ? -22.844 -10.297 -11.328 1 96.06 195 ASP B N 1
ATOM 3476 C CA . ASP B 1 195 ? -23.828 -11.109 -10.617 1 96.06 195 ASP B CA 1
ATOM 3477 C C . ASP B 1 195 ? -23.156 -12.219 -9.82 1 96.06 195 ASP B C 1
ATOM 3479 O O . ASP B 1 195 ? -23.641 -12.617 -8.766 1 96.06 195 ASP B O 1
ATOM 3483 N N . ALA B 1 196 ? -22.094 -12.656 -10.305 1 96.25 196 ALA B N 1
ATOM 3484 C CA . ALA B 1 196 ? -21.406 -13.773 -9.656 1 96.25 196 ALA B CA 1
ATOM 3485 C C . ALA B 1 196 ? -21.047 -13.438 -8.211 1 96.25 196 ALA B C 1
ATOM 3487 O O . ALA B 1 196 ? -20.875 -14.336 -7.387 1 96.25 196 ALA B O 1
ATOM 3488 N N . TYR B 1 197 ? -20.969 -12.164 -7.875 1 97.38 197 TYR B N 1
ATOM 3489 C CA . TYR B 1 197 ? -20.547 -11.766 -6.539 1 97.38 197 TYR B CA 1
ATOM 3490 C C . TYR B 1 197 ? -21.75 -11.516 -5.633 1 97.38 197 TYR B C 1
ATOM 3492 O O . TYR B 1 197 ? -21.594 -11.172 -4.461 1 97.38 197 TYR B O 1
ATOM 3500 N N . ASP B 1 198 ? -22.938 -11.648 -6.168 1 96.44 198 ASP B N 1
ATOM 3501 C CA . ASP B 1 198 ? -24.109 -11.523 -5.309 1 96.44 198 ASP B CA 1
ATOM 3502 C C . ASP B 1 198 ? -24.094 -12.578 -4.207 1 96.44 198 ASP B C 1
ATOM 3504 O O . ASP B 1 198 ? -23.797 -13.75 -4.461 1 96.44 198 ASP B O 1
ATOM 3508 N N . GLY B 1 199 ? -24.359 -12.148 -3.025 1 96.06 199 GLY B N 1
ATOM 3509 C CA . GLY B 1 199 ? -24.375 -13.07 -1.9 1 96.06 199 GLY B CA 1
ATOM 3510 C C . GLY B 1 199 ? -23 -13.359 -1.343 1 96.06 199 GLY B C 1
ATOM 3511 O O . GLY B 1 199 ? -22.844 -14.195 -0.445 1 96.06 199 GLY B O 1
ATOM 3512 N N . THR B 1 200 ? -22.016 -12.766 -1.891 1 97.5 200 THR B N 1
ATOM 3513 C CA . THR B 1 200 ? -20.656 -12.922 -1.399 1 97.5 200 THR B CA 1
ATOM 3514 C C . THR B 1 200 ? -20.281 -11.758 -0.487 1 97.5 200 THR B C 1
ATOM 3516 O O . THR B 1 200 ? -20.969 -10.734 -0.457 1 97.5 200 THR B O 1
ATOM 3519 N N . PRO B 1 201 ? -19.156 -11.883 0.234 1 96.88 201 PRO B N 1
ATOM 3520 C CA . PRO B 1 201 ? -18.703 -10.797 1.116 1 96.88 201 PRO B CA 1
ATOM 3521 C C . PRO B 1 201 ? -18.453 -9.492 0.367 1 96.88 201 PRO B C 1
ATOM 3523 O O . PRO B 1 201 ? -18.641 -8.406 0.925 1 96.88 201 PRO B O 1
ATOM 3526 N N . ALA B 1 202 ? -18.031 -9.578 -0.862 1 96.5 202 ALA B N 1
ATOM 3527 C CA . ALA B 1 202 ? -17.781 -8.367 -1.631 1 96.5 202 ALA B CA 1
ATOM 3528 C C . ALA B 1 202 ? -19.047 -7.543 -1.794 1 96.5 202 ALA B C 1
ATOM 3530 O O . ALA B 1 202 ? -19.078 -6.352 -1.477 1 96.5 202 ALA B O 1
ATOM 3531 N N . HIS B 1 203 ? -20.062 -8.125 -2.199 1 95.75 203 HIS B N 1
ATOM 3532 C CA . HIS B 1 203 ? -21.297 -7.395 -2.424 1 95.75 203 HIS B CA 1
ATOM 3533 C C . HIS B 1 203 ? -22 -7.074 -1.105 1 95.75 203 HIS B C 1
ATOM 3535 O O . HIS B 1 203 ? -22.766 -6.109 -1.022 1 95.75 203 HIS B O 1
ATOM 3541 N N . ASP B 1 204 ? -21.766 -7.953 -0.067 1 94.75 204 ASP B N 1
ATOM 3542 C CA . ASP B 1 204 ? -22.25 -7.57 1.256 1 94.75 204 ASP B CA 1
ATOM 3543 C C . ASP B 1 204 ? -21.719 -6.199 1.662 1 94.75 204 ASP B C 1
ATOM 3545 O O . ASP B 1 204 ? -22.438 -5.391 2.238 1 94.75 204 ASP B O 1
ATOM 3549 N N . THR B 1 205 ? -20.516 -5.945 1.397 1 92.5 205 THR B N 1
ATOM 3550 C CA . THR B 1 205 ? -19.891 -4.668 1.708 1 92.5 205 THR B CA 1
ATOM 3551 C C . THR B 1 205 ? -20.531 -3.537 0.917 1 92.5 205 THR B C 1
ATOM 3553 O O . THR B 1 205 ? -20.812 -2.471 1.466 1 92.5 205 THR B O 1
ATOM 3556 N N . LEU B 1 206 ? -20.75 -3.736 -0.357 1 89.69 206 LEU B N 1
ATOM 3557 C CA . LEU B 1 206 ? -21.375 -2.721 -1.202 1 89.69 206 LEU B CA 1
ATOM 3558 C C . LEU B 1 206 ? -22.766 -2.379 -0.708 1 89.69 206 LEU B C 1
ATOM 3560 O O . LEU B 1 206 ? -23.156 -1.207 -0.667 1 89.69 206 LEU B O 1
ATOM 3564 N N . ASP B 1 207 ? -23.438 -3.381 -0.315 1 88.5 207 ASP B N 1
ATOM 3565 C CA . ASP B 1 207 ? -24.812 -3.201 0.103 1 88.5 207 ASP B CA 1
ATOM 3566 C C . ASP B 1 207 ? -24.891 -2.564 1.488 1 88.5 207 ASP B C 1
ATOM 3568 O O . ASP B 1 207 ? -25.891 -1.924 1.828 1 88.5 207 ASP B O 1
ATOM 3572 N N . TRP B 1 208 ? -23.859 -2.762 2.225 1 85.94 208 TRP B N 1
ATOM 3573 C CA . TRP B 1 208 ? -23.781 -2.223 3.578 1 85.94 208 TRP B CA 1
ATOM 3574 C C . TRP B 1 208 ? -23.672 -0.702 3.553 1 85.94 208 TRP B C 1
ATOM 3576 O O . TRP B 1 208 ? -24.203 -0.02 4.43 1 85.94 208 TRP B O 1
ATOM 3586 N N . VAL B 1 209 ? -23.109 -0.132 2.582 1 80.38 209 VAL B N 1
ATOM 3587 C CA . VAL B 1 209 ? -22.781 1.289 2.529 1 80.38 209 VAL B CA 1
ATOM 3588 C C . VAL B 1 209 ? -24.062 2.115 2.535 1 80.38 209 VAL B C 1
ATOM 3590 O O . VAL B 1 209 ? -24.172 3.104 3.266 1 80.38 209 VAL B O 1
ATOM 3593 N N . ASP B 1 210 ? -24.969 1.743 1.815 1 74.81 210 ASP B N 1
ATOM 3594 C CA . ASP B 1 210 ? -26.234 2.475 1.749 1 74.81 210 ASP B CA 1
ATOM 3595 C C . ASP B 1 210 ? -26.938 2.498 3.109 1 74.81 210 ASP B C 1
ATOM 3597 O O . ASP B 1 210 ? -27.516 3.512 3.496 1 74.81 210 ASP B O 1
ATOM 3601 N N . ASP B 1 211 ? -26.672 1.439 3.863 1 80.06 211 ASP B N 1
ATOM 3602 C CA . ASP B 1 211 ? -27.359 1.286 5.148 1 80.06 211 ASP B CA 1
ATOM 3603 C C . ASP B 1 211 ? -26.594 2.014 6.258 1 80.06 211 ASP B C 1
ATOM 3605 O O . ASP B 1 211 ? -27.203 2.48 7.227 1 80.06 211 ASP B O 1
ATOM 3609 N N . ALA B 1 212 ? -25.375 2.148 6.055 1 79.56 212 ALA B N 1
ATOM 3610 C CA . ALA B 1 212 ? -24.516 2.59 7.148 1 79.56 212 ALA B CA 1
ATOM 3611 C C . ALA B 1 212 ? -24.359 4.109 7.141 1 79.56 212 ALA B C 1
ATOM 3613 O O . ALA B 1 212 ? -23.953 4.699 8.148 1 79.56 212 ALA B O 1
ATOM 3614 N N . ASN B 1 213 ? -24.734 4.699 6.094 1 77.88 213 ASN B N 1
ATOM 3615 C CA . ASN B 1 213 ? -24.469 6.129 5.977 1 77.88 213 ASN B CA 1
ATOM 3616 C C . ASN B 1 213 ? -25.156 6.926 7.074 1 77.88 213 ASN B C 1
ATOM 3618 O O . ASN B 1 213 ? -26.359 6.746 7.309 1 77.88 213 ASN B O 1
ATOM 3622 N N . HIS B 1 214 ? -24.281 7.727 7.875 1 78.12 214 HIS B N 1
ATOM 3623 C CA . HIS B 1 214 ? -24.672 8.641 8.945 1 78.12 214 HIS B CA 1
ATOM 3624 C C . HIS B 1 214 ? -24.969 7.883 10.234 1 78.12 214 HIS B C 1
ATOM 3626 O O . HIS B 1 214 ? -25.484 8.469 11.195 1 78.12 214 HIS B O 1
ATOM 3632 N N . THR B 1 215 ? -24.672 6.527 10.32 1 81.31 215 THR B N 1
ATOM 3633 C CA . THR B 1 215 ? -24.797 5.75 11.547 1 81.31 215 THR B CA 1
ATOM 3634 C C . THR B 1 215 ? -23.453 5.176 11.961 1 81.31 215 THR B C 1
ATOM 3636 O O . THR B 1 215 ? -23.391 4.258 12.789 1 81.31 215 THR B O 1
ATOM 3639 N N . GLN B 1 216 ? -22.531 5.75 11.438 1 82 216 GLN B N 1
ATOM 3640 C CA . GLN B 1 216 ? -21.172 5.273 11.695 1 82 216 GLN B CA 1
ATOM 3641 C C . GLN B 1 216 ? -20.812 5.453 13.164 1 82 216 GLN B C 1
ATOM 3643 O O . GLN B 1 216 ? -21.297 6.371 13.828 1 82 216 GLN B O 1
ATOM 3648 N N . LEU B 1 217 ? -19.781 4.715 13.609 1 83.31 217 LEU B N 1
ATOM 3649 C CA . LEU B 1 217 ? -19.453 4.566 15.023 1 83.31 217 LEU B CA 1
ATOM 3650 C C . LEU B 1 217 ? -18.625 5.746 15.516 1 83.31 217 LEU B C 1
ATOM 3652 O O . LEU B 1 217 ? -18.719 6.141 16.672 1 83.31 217 LEU B O 1
ATOM 3656 N N . GLY B 1 218 ? -17.859 6.254 14.656 1 88.88 218 GLY B N 1
ATOM 3657 C CA . GLY B 1 218 ? -16.875 7.246 15.078 1 88.88 218 GLY B CA 1
ATOM 3658 C C . GLY B 1 218 ? -17.422 8.664 15.023 1 88.88 218 GLY B C 1
ATOM 3659 O O . GLY B 1 218 ? -18.219 9 14.148 1 88.88 218 GLY B O 1
ATOM 3660 N N . ASP B 1 219 ? -16.953 9.508 15.922 1 93.88 219 ASP B N 1
ATOM 3661 C CA . ASP B 1 219 ? -17.281 10.93 16 1 93.88 219 ASP B CA 1
ATOM 3662 C C . ASP B 1 219 ? -16.172 11.781 15.391 1 93.88 219 ASP B C 1
ATOM 3664 O O . ASP B 1 219 ? -15.094 11.906 15.969 1 93.88 219 ASP B O 1
ATOM 3668 N N . PRO B 1 220 ? -16.453 12.398 14.273 1 94.69 220 PRO B N 1
ATOM 3669 C CA . PRO B 1 220 ? -15.398 13.156 13.594 1 94.69 220 PRO B CA 1
ATOM 3670 C C . PRO B 1 220 ? -14.867 14.305 14.445 1 94.69 220 PRO B C 1
ATOM 3672 O O . PRO B 1 220 ? -13.703 14.68 14.32 1 94.69 220 PRO B O 1
ATOM 3675 N N . VAL B 1 221 ? -15.672 14.898 15.312 1 96.44 221 VAL B N 1
ATOM 3676 C CA . VAL B 1 221 ? -15.227 15.969 16.188 1 96.44 221 VAL B CA 1
ATOM 3677 C C . VAL B 1 221 ? -14.18 15.43 17.172 1 96.44 221 VAL B C 1
ATOM 3679 O O . VAL B 1 221 ? -13.117 16.031 17.328 1 96.44 221 VAL B O 1
ATOM 3682 N N . LYS B 1 222 ? -14.5 14.305 17.781 1 97.12 222 LYS B N 1
ATOM 3683 C CA . LYS B 1 222 ? -13.57 13.688 18.719 1 97.12 222 LYS B CA 1
ATOM 3684 C C . LYS B 1 222 ? -12.32 13.18 18 1 97.12 222 LYS B C 1
ATOM 3686 O O . LYS B 1 222 ? -11.219 13.242 18.531 1 97.12 222 LYS B O 1
ATOM 3691 N N . GLY B 1 223 ? -12.523 12.625 16.797 1 97.69 223 GLY B N 1
ATOM 3692 C CA . GLY B 1 223 ? -11.383 12.203 16 1 97.69 223 GLY B CA 1
ATOM 3693 C C . GLY B 1 223 ? -10.43 13.336 15.672 1 97.69 223 GLY B C 1
ATOM 3694 O O . GLY B 1 223 ? -9.211 13.195 15.844 1 97.69 223 GLY B O 1
ATOM 3695 N N . ALA B 1 224 ? -11.016 14.438 15.227 1 98.31 224 ALA B N 1
ATOM 3696 C CA . ALA B 1 224 ? -10.211 15.609 14.883 1 98.31 224 ALA B CA 1
ATOM 3697 C C . ALA B 1 224 ? -9.477 16.141 16.109 1 98.31 224 ALA B C 1
ATOM 3699 O O . ALA B 1 224 ? -8.312 16.547 16.016 1 98.31 224 ALA B O 1
ATOM 3700 N N . ALA B 1 225 ? -10.117 16.141 17.25 1 98.38 225 ALA B N 1
ATOM 3701 C CA . ALA B 1 225 ? -9.508 16.609 18.484 1 98.38 225 ALA B CA 1
ATOM 3702 C C . ALA B 1 225 ? -8.305 15.742 18.859 1 98.38 225 ALA B C 1
ATOM 3704 O O . ALA B 1 225 ? -7.273 16.25 19.297 1 98.38 225 ALA B O 1
ATOM 3705 N N . LEU B 1 226 ? -8.492 14.445 18.719 1 98.56 226 LEU B N 1
ATOM 3706 C CA . LEU B 1 226 ? -7.391 13.539 19.047 1 98.56 226 LEU B CA 1
ATOM 3707 C C . LEU B 1 226 ? -6.227 13.727 18.078 1 98.56 226 LEU B C 1
ATOM 3709 O O . LEU B 1 226 ? -5.062 13.734 18.5 1 98.56 226 LEU B O 1
ATOM 3713 N N . ILE B 1 227 ? -6.5 13.875 16.781 1 98.75 227 ILE B N 1
ATOM 3714 C CA . ILE B 1 227 ? -5.457 14.109 15.781 1 98.75 227 ILE B CA 1
ATOM 3715 C C . ILE B 1 227 ? -4.68 15.375 16.141 1 98.75 227 ILE B C 1
ATOM 3717 O O . ILE B 1 227 ? -3.445 15.375 16.125 1 98.75 227 ILE B O 1
ATOM 3721 N N . TYR B 1 228 ? -5.391 16.438 16.484 1 98.75 228 TYR B N 1
ATOM 3722 C CA . TYR B 1 228 ? -4.754 17.703 16.859 1 98.75 228 TYR B CA 1
ATOM 3723 C C . TYR B 1 228 ? -3.871 17.516 18.094 1 98.75 228 TYR B C 1
ATOM 3725 O O . TYR B 1 228 ? -2.732 17.984 18.109 1 98.75 228 TYR B O 1
ATOM 3733 N N . GLU B 1 229 ? -4.422 16.844 19.078 1 98.62 229 GLU B N 1
ATOM 3734 C CA . GLU B 1 229 ? -3.672 16.594 20.312 1 98.62 229 GLU B CA 1
ATOM 3735 C C . GLU B 1 229 ? -2.373 15.852 20.031 1 98.62 229 GLU B C 1
ATOM 3737 O O . GLU B 1 229 ? -1.301 16.281 20.469 1 98.62 229 GLU B O 1
ATOM 3742 N N . VAL B 1 230 ? -2.457 14.773 19.297 1 98.75 230 VAL B N 1
ATOM 3743 C CA . VAL B 1 230 ? -1.299 13.93 19.016 1 98.75 230 VAL B CA 1
ATOM 3744 C C . VAL B 1 230 ? -0.284 14.703 18.172 1 98.75 230 VAL B C 1
ATOM 3746 O O . VAL B 1 230 ? 0.922 14.625 18.422 1 98.75 230 VAL B O 1
ATOM 3749 N N . ALA B 1 231 ? -0.767 15.469 17.188 1 98.56 231 ALA B N 1
ATOM 3750 C CA . ALA B 1 231 ? 0.108 16.234 16.312 1 98.56 231 ALA B CA 1
ATOM 3751 C C . ALA B 1 231 ? 0.85 17.328 17.094 1 98.56 231 ALA B C 1
ATOM 3753 O O . ALA B 1 231 ? 1.838 17.875 16.609 1 98.56 231 ALA B O 1
ATOM 3754 N N . ASN B 1 232 ? 0.387 17.672 18.25 1 97.81 232 ASN B N 1
ATOM 3755 C CA . ASN B 1 232 ? 1.032 18.703 19.047 1 97.81 232 ASN B CA 1
ATOM 3756 C C . ASN B 1 232 ? 1.937 18.094 20.125 1 97.81 232 ASN B C 1
ATOM 3758 O O . ASN B 1 232 ? 2.576 18.828 20.891 1 97.81 232 ASN B O 1
ATOM 3762 N N . GLU B 1 233 ? 2.004 16.766 20.203 1 97.62 233 GLU B N 1
ATOM 3763 C CA . GLU B 1 233 ? 2.957 16.109 21.094 1 97.62 233 GLU B CA 1
ATOM 3764 C C . GLU B 1 233 ? 4.383 16.25 20.578 1 97.62 233 GLU B C 1
ATOM 3766 O O . GLU B 1 233 ? 4.594 16.578 19.406 1 97.62 233 GLU B O 1
ATOM 3771 N N . ASP B 1 234 ? 5.363 15.992 21.438 1 97.69 234 ASP B N 1
ATOM 3772 C CA . ASP B 1 234 ? 6.77 16.078 21.062 1 97.69 234 ASP B CA 1
ATOM 3773 C C . ASP B 1 234 ? 7.141 15 20.047 1 97.69 234 ASP B C 1
ATOM 3775 O O . ASP B 1 234 ? 7.945 15.234 19.156 1 97.69 234 ASP B O 1
ATOM 3779 N N . LYS B 1 235 ? 6.559 13.836 20.25 1 97.88 235 LYS B N 1
ATOM 3780 C CA . LYS B 1 235 ? 6.852 12.703 19.391 1 97.88 235 LYS B CA 1
ATOM 3781 C C . LYS B 1 235 ? 5.57 12.086 18.828 1 97.88 235 LYS B C 1
ATOM 3783 O O . LYS B 1 235 ? 4.66 11.75 19.594 1 97.88 235 LYS B O 1
ATOM 3788 N N . LEU B 1 236 ? 5.535 11.984 17.516 1 98.62 236 LEU B N 1
ATOM 3789 C CA . LEU B 1 236 ? 4.402 11.344 16.859 1 98.62 236 LEU B CA 1
ATOM 3790 C C . LEU B 1 236 ? 4.535 9.828 16.906 1 98.62 236 LEU B C 1
ATOM 3792 O O . LEU B 1 236 ? 5.641 9.289 16.812 1 98.62 236 LEU B O 1
ATOM 3796 N N . PRO B 1 237 ? 3.428 9.109 17.125 1 98.56 237 PRO B N 1
ATOM 3797 C CA . PRO B 1 237 ? 3.453 7.688 16.766 1 98.56 237 PRO B CA 1
ATOM 3798 C C . PRO B 1 237 ? 3.568 7.461 15.258 1 98.56 237 PRO B C 1
ATOM 3800 O O . PRO B 1 237 ? 3.357 8.391 14.477 1 98.56 237 PRO B O 1
ATOM 3803 N N . ARG B 1 238 ? 3.994 6.285 14.867 1 98.31 238 ARG B N 1
ATOM 3804 C CA . ARG B 1 238 ? 3.975 5.961 13.445 1 98.31 238 ARG B CA 1
ATOM 3805 C C . ARG B 1 238 ? 2.547 5.754 12.945 1 98.31 238 ARG B C 1
ATOM 3807 O O . ARG B 1 238 ? 2.213 6.141 11.828 1 98.31 238 ARG B O 1
ATOM 3814 N N . HIS B 1 239 ? 1.75 5.105 13.797 1 98.75 239 HIS B N 1
ATOM 3815 C CA . HIS B 1 239 ? 0.351 4.824 13.492 1 98.75 239 HIS B CA 1
ATOM 3816 C C . HIS B 1 239 ? -0.562 5.316 14.617 1 98.75 239 HIS B C 1
ATOM 3818 O O . HIS B 1 239 ? -0.305 5.051 15.789 1 98.75 239 HIS B O 1
ATOM 3824 N N . LEU B 1 240 ? -1.573 5.992 14.234 1 98.81 240 LEU B N 1
ATOM 3825 C CA . LEU B 1 240 ? -2.629 6.387 15.164 1 98.81 240 LEU B CA 1
ATOM 3826 C C . LEU B 1 240 ? -3.979 5.832 14.719 1 98.81 240 LEU B C 1
ATOM 3828 O O . LEU B 1 240 ? -4.516 6.25 13.688 1 98.81 240 LEU B O 1
ATOM 3832 N N . LEU B 1 241 ? -4.492 4.891 15.43 1 98.38 241 LEU B N 1
ATOM 3833 C CA . LEU B 1 241 ? -5.816 4.352 15.141 1 98.38 241 LEU B CA 1
ATOM 3834 C C . LEU B 1 241 ? -6.902 5.227 15.75 1 98.38 241 LEU B C 1
ATOM 3836 O O . LEU B 1 241 ? -6.738 5.754 16.859 1 98.38 241 LEU B O 1
ATOM 3840 N N . LEU B 1 242 ? -7.977 5.418 15.031 1 97.31 242 LEU B N 1
ATOM 3841 C CA . LEU B 1 242 ? -9.141 6.137 15.539 1 97.31 242 LEU B CA 1
ATOM 3842 C C . LEU B 1 242 ? -10.391 5.254 15.492 1 97.31 242 LEU B C 1
ATOM 3844 O O . LEU B 1 242 ? -10.734 4.723 14.43 1 97.31 242 LEU B O 1
ATOM 3848 N N . GLY B 1 243 ? -11.031 5.141 16.656 1 96.12 243 GLY B N 1
ATOM 3849 C CA . GLY B 1 243 ? -12.297 4.418 16.703 1 96.12 243 GLY B CA 1
ATOM 3850 C C . GLY B 1 243 ? -12.156 3.021 17.281 1 96.12 243 GLY B C 1
ATOM 3851 O O . GLY B 1 243 ? -11.125 2.371 17.125 1 96.12 243 GLY B O 1
ATOM 3852 N N . ARG B 1 244 ? -13.227 2.52 17.875 1 94.25 244 ARG B N 1
ATOM 3853 C CA . ARG B 1 244 ? -13.258 1.195 18.484 1 94.25 244 ARG B CA 1
ATOM 3854 C C . ARG B 1 244 ? -13.086 0.104 17.438 1 94.25 244 ARG B C 1
ATOM 3856 O O . ARG B 1 244 ? -12.367 -0.872 17.656 1 94.25 244 ARG B O 1
ATOM 3863 N N . ASP B 1 245 ? -13.719 0.317 16.375 1 94.94 245 ASP B N 1
ATOM 3864 C CA . ASP B 1 245 ? -13.641 -0.693 15.328 1 94.94 245 ASP B CA 1
ATOM 3865 C C . ASP B 1 245 ? -12.219 -0.813 14.789 1 94.94 245 ASP B C 1
ATOM 3867 O O . ASP B 1 245 ? -11.734 -1.918 14.523 1 94.94 245 ASP B O 1
ATOM 3871 N N . ALA B 1 246 ? -11.516 0.31 14.609 1 97.06 246 ALA B N 1
ATOM 3872 C CA . ALA B 1 246 ? -10.133 0.275 14.133 1 97.06 246 ALA B CA 1
ATOM 3873 C C . ALA B 1 246 ? -9.242 -0.491 15.109 1 97.06 246 ALA B C 1
ATOM 3875 O O . ALA B 1 246 ? -8.438 -1.335 14.688 1 97.06 246 ALA B O 1
ATOM 3876 N N . VAL B 1 247 ? -9.383 -0.238 16.391 1 97.12 247 VAL B N 1
ATOM 3877 C CA . VAL B 1 247 ? -8.562 -0.881 17.406 1 97.12 247 VAL B CA 1
ATOM 3878 C C . VAL B 1 247 ? -8.859 -2.377 17.453 1 97.12 247 VAL B C 1
ATOM 3880 O O . VAL B 1 247 ? -7.945 -3.201 17.453 1 97.12 247 VAL B O 1
ATOM 3883 N N . GLU B 1 248 ? -10.125 -2.703 17.422 1 96.44 248 GLU B N 1
ATOM 3884 C CA . GLU B 1 248 ? -10.531 -4.105 17.484 1 96.44 248 GLU B CA 1
ATOM 3885 C C . GLU B 1 248 ? -10.07 -4.871 16.25 1 96.44 248 GLU B C 1
ATOM 3887 O O . GLU B 1 248 ? -9.57 -5.992 16.359 1 96.44 248 GLU B O 1
ATOM 3892 N N . ARG B 1 249 ? -10.227 -4.266 15.117 1 96.75 249 ARG B N 1
ATOM 3893 C CA . ARG B 1 249 ? -9.828 -4.934 13.883 1 96.75 249 ARG B CA 1
ATOM 3894 C C . ARG B 1 249 ? -8.312 -5.086 13.805 1 96.75 249 ARG B C 1
ATOM 3896 O O . ARG B 1 249 ? -7.812 -6.074 13.266 1 96.75 249 ARG B O 1
ATOM 3903 N N . TRP B 1 250 ? -7.598 -4.105 14.32 1 97.56 250 TRP B N 1
ATOM 3904 C CA . TRP B 1 250 ? -6.145 -4.242 14.352 1 97.56 250 TRP B CA 1
ATOM 3905 C C . TRP B 1 250 ? -5.73 -5.453 15.188 1 97.56 250 TRP B C 1
ATOM 3907 O O . TRP B 1 250 ? -4.809 -6.18 14.82 1 97.56 250 TRP B O 1
ATOM 3917 N N . ARG B 1 251 ? -6.387 -5.676 16.312 1 97.12 251 ARG B N 1
ATOM 3918 C CA . ARG B 1 251 ? -6.066 -6.816 17.172 1 97.12 251 ARG B CA 1
ATOM 3919 C C . ARG B 1 251 ? -6.297 -8.133 16.438 1 97.12 251 ARG B C 1
ATOM 3921 O O . ARG B 1 251 ? -5.488 -9.055 16.531 1 97.12 251 ARG B O 1
ATOM 3928 N N . VAL B 1 252 ? -7.402 -8.156 15.719 1 97.06 252 VAL B N 1
ATOM 3929 C CA . VAL B 1 252 ? -7.711 -9.344 14.93 1 97.06 252 VAL B CA 1
ATOM 3930 C C . VAL B 1 252 ? -6.637 -9.547 13.867 1 97.06 252 VAL B C 1
ATOM 3932 O O . VAL B 1 252 ? -6.121 -10.656 13.695 1 97.06 252 VAL B O 1
ATOM 3935 N N . LYS B 1 253 ? -6.305 -8.5 13.195 1 97.31 253 LYS B N 1
ATOM 3936 C CA . LYS B 1 253 ? -5.309 -8.555 12.133 1 97.31 253 LYS B CA 1
ATOM 3937 C C . LYS B 1 253 ? -3.945 -8.977 12.672 1 97.31 253 LYS B C 1
ATOM 3939 O O . LYS B 1 253 ? -3.242 -9.773 12.055 1 97.31 253 LYS B O 1
ATOM 3944 N N . ALA B 1 254 ? -3.551 -8.391 13.789 1 96.94 254 ALA B N 1
ATOM 3945 C CA . ALA B 1 254 ? -2.273 -8.727 14.414 1 96.94 254 ALA B CA 1
ATOM 3946 C C . ALA B 1 254 ? -2.205 -10.203 14.773 1 96.94 254 ALA B C 1
ATOM 3948 O O . ALA B 1 254 ? -1.176 -10.852 14.562 1 96.94 254 ALA B O 1
ATOM 3949 N N . ALA B 1 255 ? -3.27 -10.727 15.281 1 97.19 255 ALA B N 1
ATOM 3950 C CA . ALA B 1 255 ? -3.32 -12.141 15.633 1 97.19 255 ALA B CA 1
ATOM 3951 C C . ALA B 1 255 ? -3.229 -13.023 14.391 1 97.19 255 ALA B C 1
ATOM 3953 O O . ALA B 1 255 ? -2.551 -14.055 14.398 1 97.19 255 ALA B O 1
ATOM 3954 N N . GLN B 1 256 ? -3.943 -12.633 13.352 1 96.62 256 GLN B N 1
ATOM 3955 C CA . GLN B 1 256 ? -3.91 -13.375 12.094 1 96.62 256 GLN B CA 1
ATOM 3956 C C . GLN B 1 256 ? -2.496 -13.422 11.523 1 96.62 256 GLN B C 1
ATOM 3958 O O . GLN B 1 256 ? -2.049 -14.469 11.047 1 96.62 256 GLN B O 1
ATOM 3963 N N . MET B 1 257 ? -1.854 -12.289 11.539 1 97.25 257 MET B N 1
ATOM 3964 C CA . MET B 1 257 ? -0.481 -12.227 11.047 1 97.25 257 MET B CA 1
ATOM 3965 C C . MET B 1 257 ? 0.44 -13.102 11.891 1 97.25 257 MET B C 1
ATOM 3967 O O . MET B 1 257 ? 1.302 -13.797 11.359 1 97.25 257 MET B O 1
ATOM 3971 N N . ALA B 1 258 ? 0.279 -13 13.18 1 97.06 258 ALA B N 1
ATOM 3972 C CA . ALA B 1 258 ? 1.092 -13.82 14.078 1 97.06 258 ALA B CA 1
ATOM 3973 C C . ALA B 1 258 ? 0.896 -15.305 13.789 1 97.06 258 ALA B C 1
ATOM 3975 O O . ALA B 1 258 ? 1.856 -16.078 13.812 1 97.06 258 ALA B O 1
ATOM 3976 N N . ASP B 1 259 ? -0.3 -15.711 13.547 1 97.25 259 ASP B N 1
ATOM 3977 C CA . ASP B 1 259 ? -0.605 -17.109 13.227 1 97.25 259 ASP B CA 1
ATOM 3978 C C . ASP B 1 259 ? 0.092 -17.531 11.945 1 97.25 259 ASP B C 1
ATOM 3980 O O . ASP B 1 259 ? 0.679 -18.625 11.883 1 97.25 259 ASP B O 1
ATOM 3984 N N . ASP B 1 260 ? 0.004 -16.734 10.914 1 97 260 ASP B N 1
ATOM 3985 C CA . ASP B 1 260 ? 0.641 -17.047 9.633 1 97 260 ASP B CA 1
ATOM 3986 C C . ASP B 1 260 ? 2.15 -17.203 9.797 1 97 260 ASP B C 1
ATOM 3988 O O . ASP B 1 260 ? 2.738 -18.156 9.266 1 97 260 ASP B O 1
ATOM 3992 N N . VAL B 1 261 ? 2.738 -16.266 10.523 1 96.88 261 VAL B N 1
ATOM 3993 C CA . VAL B 1 261 ? 4.188 -16.25 10.688 1 96.88 261 VAL B CA 1
ATOM 3994 C C . VAL B 1 261 ? 4.625 -17.469 11.5 1 96.88 261 VAL B C 1
ATOM 3996 O O . VAL B 1 261 ? 5.582 -18.156 11.133 1 96.88 261 VAL B O 1
ATOM 3999 N N . THR B 1 262 ? 3.893 -17.75 12.562 1 96.88 262 THR B N 1
ATOM 4000 C CA . THR B 1 262 ? 4.242 -18.859 13.438 1 96.88 262 THR B CA 1
ATOM 4001 C C . THR B 1 262 ? 4.156 -20.188 12.695 1 96.88 262 THR B C 1
ATOM 4003 O O . THR B 1 262 ? 5.031 -21.047 12.844 1 96.88 262 THR B O 1
ATOM 4006 N N . ALA B 1 263 ? 3.18 -20.375 11.875 1 97.12 263 ALA B N 1
ATOM 4007 C CA . ALA B 1 263 ? 2.912 -21.641 11.18 1 97.12 263 ALA B CA 1
ATOM 4008 C C . ALA B 1 263 ? 4.055 -22 10.234 1 97.12 263 ALA B C 1
ATOM 4010 O O . ALA B 1 263 ? 4.336 -23.172 10.016 1 97.12 263 ALA B O 1
ATOM 4011 N N . TRP B 1 264 ? 4.766 -21 9.703 1 97.5 264 TRP B N 1
ATOM 4012 C CA . TRP B 1 264 ? 5.766 -21.281 8.672 1 97.5 264 TRP B CA 1
ATOM 4013 C C . TRP B 1 264 ? 7.141 -20.766 9.102 1 97.5 264 TRP B C 1
ATOM 4015 O O . TRP B 1 264 ? 8.07 -20.734 8.297 1 97.5 264 TRP B O 1
ATOM 4025 N N . GLU B 1 265 ? 7.316 -20.375 10.352 1 97 265 GLU B N 1
ATOM 4026 C CA . GLU B 1 265 ? 8.508 -19.688 10.836 1 97 265 GLU B CA 1
ATOM 4027 C C . GLU B 1 265 ? 9.766 -20.5 10.594 1 97 265 GLU B C 1
ATOM 4029 O O . GLU B 1 265 ? 10.75 -20 10.039 1 97 265 GLU B O 1
ATOM 4034 N N . MET B 1 266 ? 9.75 -21.75 10.977 1 96.88 266 MET B N 1
ATOM 4035 C CA . MET B 1 266 ? 10.938 -22.594 10.859 1 96.88 266 MET B CA 1
ATOM 4036 C C . MET B 1 266 ? 11.359 -22.75 9.398 1 96.88 266 MET B C 1
ATOM 4038 O O . MET B 1 266 ? 12.547 -22.672 9.086 1 96.88 266 MET B O 1
ATOM 4042 N N . LYS B 1 267 ? 10.422 -22.938 8.523 1 97.06 267 LYS B N 1
ATOM 4043 C CA . LYS B 1 267 ? 10.727 -23.109 7.105 1 97.06 267 LYS B CA 1
ATOM 4044 C C . LYS B 1 267 ? 11.156 -21.781 6.477 1 97.06 267 LYS B C 1
ATOM 4046 O O . LYS B 1 267 ? 12.016 -21.766 5.594 1 97.06 267 LYS B O 1
ATOM 4051 N N . SER B 1 268 ? 10.492 -20.656 6.906 1 96.44 268 SER B N 1
ATOM 4052 C CA . SER B 1 268 ? 10.914 -19.344 6.449 1 96.44 268 SER B CA 1
ATOM 4053 C C . SER B 1 268 ? 12.375 -19.078 6.809 1 96.44 268 SER B C 1
ATOM 4055 O O . SER B 1 268 ? 13.156 -18.625 5.969 1 96.44 268 SER B O 1
ATOM 4057 N N . LEU B 1 269 ? 12.773 -19.422 8.078 1 95.56 269 LEU B N 1
ATOM 4058 C CA . LEU B 1 269 ? 14.133 -19.219 8.555 1 95.56 269 LEU B CA 1
ATOM 4059 C C . LEU B 1 269 ? 15.117 -20.094 7.789 1 95.56 269 LEU B C 1
ATOM 4061 O O . LEU B 1 269 ? 16.266 -19.688 7.566 1 95.56 269 LEU B O 1
ATOM 4065 N N . ALA B 1 270 ? 14.641 -21.203 7.297 1 94.56 270 ALA B N 1
ATOM 4066 C CA . ALA B 1 270 ? 15.492 -22.188 6.637 1 94.56 270 ALA B CA 1
ATOM 4067 C C . ALA B 1 270 ? 15.781 -21.781 5.191 1 94.56 270 ALA B C 1
ATOM 4069 O O . ALA B 1 270 ? 16.578 -22.438 4.508 1 94.56 270 ALA B O 1
ATOM 4070 N N . THR B 1 271 ? 15.219 -20.672 4.707 1 94.44 271 THR B N 1
ATOM 4071 C CA . THR B 1 271 ? 15.469 -20.25 3.336 1 94.44 271 THR B CA 1
ATOM 4072 C C . THR B 1 271 ? 16.75 -19.422 3.25 1 94.44 271 THR B C 1
ATOM 4074 O O . THR B 1 271 ? 17.078 -18.891 2.188 1 94.44 271 THR B O 1
ATOM 4077 N N . ALA B 1 272 ? 17.453 -19.297 4.293 1 89.88 272 ALA B N 1
ATOM 4078 C CA . ALA B 1 272 ? 18.734 -18.594 4.32 1 89.88 272 ALA B CA 1
ATOM 4079 C C . ALA B 1 272 ? 19.828 -19.438 3.67 1 89.88 272 ALA B C 1
ATOM 4081 O O . ALA B 1 272 ? 19.75 -20.672 3.658 1 89.88 272 ALA B O 1
ATOM 4082 N N . HIS B 1 273 ? 20.688 -18.75 3.012 1 86.5 273 HIS B N 1
ATOM 4083 C CA . HIS B 1 273 ? 21.891 -19.453 2.58 1 86.5 273 HIS B CA 1
ATOM 4084 C C . HIS B 1 273 ? 22.656 -20.016 3.77 1 86.5 273 HIS B C 1
ATOM 4086 O O . HIS B 1 273 ? 22.688 -19.422 4.844 1 86.5 273 HIS B O 1
ATOM 4092 N N . LEU B 1 274 ? 23 -21.188 3.615 1 69.44 274 LEU B N 1
ATOM 4093 C CA . LEU B 1 274 ? 23.859 -21.781 4.645 1 69.44 274 LEU B CA 1
ATOM 4094 C C . LEU B 1 274 ? 25.188 -21.031 4.727 1 69.44 274 LEU B C 1
ATOM 4096 O O . LEU B 1 274 ? 25.719 -20.594 3.707 1 69.44 274 LEU B O 1
ATOM 4100 N N . ALA B 1 275 ? 25.516 -20.703 5.84 1 52.62 275 ALA B N 1
ATOM 4101 C CA . ALA B 1 275 ? 26.844 -20.125 6.09 1 52.62 275 ALA B CA 1
ATOM 4102 C C . ALA B 1 275 ? 27.953 -21.031 5.586 1 52.62 275 ALA B C 1
ATOM 4104 O O . ALA B 1 275 ? 27.828 -22.266 5.645 1 52.62 275 ALA B O 1
#

Nearest PDB structures (foldseek):
  2d1y-assembly1_C  TM=8.387E-01  e=1.876E-19  Thermus thermophilus
  2d1y-assembly1_D  TM=8.504E-01  e=8.645E-19  Thermus thermophilus
  2d1y-assembly1_B  TM=8.501E-01  e=2.162E-18  Thermus thermophilus
  8pa2-assembly1_B  TM=8.356E-01  e=9.769E-19  Thermus thermophilus HB8
  2d1y-assembly1_A  TM=8.506E-01  e=3.317E-18  Thermus thermophilus

Sequence (550 aa):
MTVWFITGASRGLGAQIARTALDHGADVAVGVRNPDLLPSDIAERAFAVRLDVTHDADISAAVAAVVERFGRIDVLVNNAGRGLLGALEEVTDAEARSLFDLNVFGLINVTRAVLPHMRASGGGKLVHIGSRSGFEGEPGVGLYSASKFAVAGISEALSAELAPFGIQSMVVEPGVFRTDFLDGSSLSMPANRIDAYDGTPAHDTLDWVDDANHTQLGDPVKGAALIYEVANEDKLPRHLLLGRDAVERWRVKAAQMADDVTAWEMKSLATAHLAMTVWFITGASRGLGAQIARTALDHGADVAVGVRNPDLLPSDIAERAFAVRLDVTHDADISAAVAAVVERFGRIDVLVNNAGRGLLGALEEVTDAEARSLFDLNVFGLINVTRAVLPHMRASGGGKLVHIGSRSGFEGEPGVGLYSASKFAVAGISEALSAELAPFGIQSMVVEPGVFRTDFLDGSSLSMPANRIDAYDGTPAHDTLDWVDDANHTQLGDPVKGAALIYEVANEDKLPRHLLLGRDAVERWRVKAAQMADDVTAWEMKSLATAHLA

pLDDT: mean 95.85, std 5.43, range [52.44, 98.94]

Solvent-accessible surface area (backbone atoms only — not comparable to full-atom values): 26321 Å² total; per-residue (Å²): 129,57,28,37,38,31,28,40,30,59,48,51,56,32,28,34,33,50,49,46,42,46,75,72,63,32,46,39,35,35,27,21,72,55,62,87,66,37,49,65,79,48,58,77,70,34,50,71,33,57,26,43,60,74,35,70,68,33,38,55,52,33,54,50,52,46,33,69,73,67,70,50,58,41,30,41,34,42,44,44,60,65,50,42,40,32,42,73,82,24,47,49,69,68,56,53,50,54,48,36,38,37,42,35,50,11,45,51,51,48,48,49,67,45,45,65,58,18,52,73,71,52,25,29,37,40,38,34,59,46,26,38,40,24,78,44,33,36,33,15,28,20,66,38,6,13,35,22,9,19,42,42,16,32,25,37,3,41,30,59,40,32,41,88,41,50,24,44,27,21,22,35,20,37,38,59,46,46,36,62,54,68,33,76,88,28,26,42,69,42,90,43,86,60,73,88,40,62,92,33,59,17,41,51,46,61,60,42,41,77,70,40,57,75,66,38,54,16,26,38,65,49,42,21,48,50,51,53,53,48,72,68,44,96,67,70,47,58,46,43,56,30,15,51,63,20,53,53,49,48,53,52,48,53,50,52,50,50,50,33,45,63,75,42,39,72,63,16,45,60,14,32,52,78,128,129,56,30,36,38,31,28,40,31,60,46,51,57,32,29,35,33,51,50,46,43,45,73,70,64,33,46,39,35,34,27,22,72,53,60,87,65,37,50,66,81,49,58,77,72,34,49,71,34,58,26,44,59,72,34,69,69,33,38,56,51,35,54,50,52,46,32,70,73,67,70,50,57,40,31,41,34,42,44,46,60,65,47,41,39,32,42,73,82,24,46,50,69,68,57,53,49,53,48,35,38,37,41,35,51,12,45,50,53,48,48,50,67,46,43,64,59,18,50,73,69,52,25,30,36,40,37,35,59,46,27,37,40,24,78,44,33,36,33,16,28,20,67,38,6,12,34,21,10,18,41,40,15,32,27,37,3,42,28,58,39,32,43,87,40,51,24,45,26,22,22,35,19,37,38,58,47,46,39,61,54,69,32,78,89,27,27,42,69,43,88,44,85,59,71,89,40,61,93,32,57,17,41,50,44,61,60,41,41,76,70,40,57,76,66,38,55,15,27,37,64,48,43,20,48,50,52,53,52,47,71,68,44,96,68,70,47,57,47,42,55,30,15,49,64,20,52,54,49,46,53,52,47,53,52,52,51,50,51,33,45,62,76,43,39,72,62,17,45,61,14,33,53,78,128

Foldseek 3Di:
DAEEEFEPCQWFLNVLLLVLCVVVPYAYEYEDQDLVSHDPVNNVRHHYAHDDLLDLVSLLVSLVVSCVVPVAHAEYEADWAFAEFAAPVQADPVNLVVRLSTLPVSLVSNCVSRLVRQLVVLEHEYEYEAALLLLDPFARRRSSSVSSVNVLVVQLVCQVVCVVSHYHGAYEHEYWEQICRLPVVRYDYGPGHDPVCVPHRRVVVVVVSVVCHRVTQHYSNVVSNVVVVQRPDSHHDRYHYGDPVSVVVVVVSVVVVVVVCVVCVVVVVVVDDDD/DAEEEFEPCQWFLNVLLLVLCVVVPYAYEYEDQDLVSHDPVNNVRHHYAHDDLLDLVSLLVSLVVSCVVPVAHAEYEADWAFAEFAAPVQADPVNLVVRLSTLPVSLVSSCVSRLVRQLVVLEHEYEYEAALLLLDPFARRRSSSVSSVNVLVVQLVCQVVCVVSHYHGAYEHEYWEQICRLPPVRYDYGPGHDPVCVPHRRVVVVVVSVVCHRVTQFYSNVVSNVVVVQRPDSHHDRYHYGGPVSVVVVVVSVVVVVVVCVVCVVVVVVVDDDD

InterPro domains:
  IPR002347 Short-chain dehydrogenase/reductase SDR [PF00106] (4-182)
  IPR002347 Short-chain dehydrogenase/reductase SDR [PR00080] (71-82)
  IPR002347 Short-chain dehydrogenase/reductase SDR [PR00080] (124-132)
  IPR002347 Short-chain dehydrogenase/reductase SDR [PR00080] (144-163)
  IPR002347 Short-chain dehydrogenase/reductase SDR [PR00081] (3-20)
  IPR002347 Short-chain dehydrogenase/reductase SDR [PR00081] (71-82)
  IPR002347 Short-chain dehydrogenase/reductase SDR [PR00081] (118-134)
  IPR002347 Short-chain dehydrogenase/reductase SDR [PR00081] (144-163)
  IPR002347 Short-chain dehydrogenase/reductase SDR [PR00081] (165-182)
  IPR020904 Short-chain dehydrogenase/reductase, conserved site [PS00061] (131-159)
  IPR036291 NAD(P)-binding domain superfamily [SSF51735] (3-235)
  IPR051911 Short-chain Dehydrogenases/Reductases (SDR) [PTHR43976] (2-271)

Secondary structure (DSSP, 8-state):
-PEEEEES-SSHHHHHHHHHHHHTT-EEEEEES-GGGS-HHHHTTSEEEE--TT-HHHHHHHHHHHHHHHS--SEEEE----EE-S-GGGS-HHHHHHHHIIIIIIHHHHHHHHHHHHHHHT-EEEEEE--GGGTS--TT-HHHHHHHHHHHHHHHHHHHHSGGGTEEEEEEEE--BSSGGGSTTTEEPPS---GGGTTSHHHHHHHHHHHHTT--SB-HHHHHHHHHHHHTSSS--SEEEESHHHHHHHHHHHHHHHHHHHHHHHHHHTTBPP-/-PEEEEES-SSHHHHHHHHHHHHTT-EEEEEES-GGGS-HHHHTTSEEEE--TT-HHHHHHHHHHHHHHHS--SEEEE----EE-S-GGGS-HHHHHHHHIIIIIIHHHHHHHHHHHHHHHT-EEEEEE--GGGTS--TT-HHHHHHHHHHHHHHHHHHHHSGGGTEEEEEEEE--BSSGGGSTTTEEPPS---GGGTTSHHHHHHHHHHHHTT--SB-HHHHHHHHHHHHTSSS--SEEEESHHHHHHHHHHHHHHHHHHHHHHHHHHTTBPP-

Radius of gyration: 22.8 Å; Cα contacts (8 Å, |Δi|>4): 1275; chains: 2; bounding box: 55×66×52 Å